Protein AF-0000000066873626 (afdb_homodimer)

Radius of gyration: 33.38 Å; Cα contacts (8 Å, |Δi|>4): 633; chains: 2; bounding box: 107×55×138 Å

Foldseek 3Di:
DDPPPPDPPPDPPPPPVPPDPVVVVVVVVVVVVVVVVVVVVVVVVVVVVVVVVVVVPVVPPPPPLFQFDWAWWAKLVGDTDILLVQALAKEKEWEEAQPDDPDVVVLVLLQVVLQVVLCVPPVASHHYAYEYEYQCQPPCDSPNQNVRVVVRDPRYIYTYHDNVRSVVSCVSNVKDWAWDDADPVRDTGIDIDAKIWIADSRRGTDDMDGPPDDSVRVSVVVVVCSVPDDD/DDPPPDPPPPDPPPPPVPPDPVNVVVVVVVVVVVVVVVVVVVVVVVVVVVVVVVVVVVVPPPPPLFQFDWAWWAKLVGDTDILLVQALAKEKEWEEAQPDDPDVVVLVLLLVVLQVVCCVPPVASHHYAYEYEYQCQPPCDSPNQNVRVVVRDPRYIYTYHDNVRSVVSCVSNVKDWAWDDADPVRDTGIDIDAKIWIADSRRGTDDMDGPPDDSVRVSVVVVVCSVVDDD

InterPro domains:
  IPR003782 Copper chaperone SCO1/SenC [PF02630] (68-205)
  IPR003782 Copper chaperone SCO1/SenC [PTHR12151] (25-229)
  IPR003782 Copper chaperone SCO1/SenC [cd02968] (67-210)
  IPR013766 Thioredoxin domain [PS51352] (62-227)
  IPR036249 Thioredoxin-like superfamily [SSF52833] (64-229)

Nearest PDB structures (foldseek):
  1wp0-assembly1_A  TM=9.827E-01  e=3.552E-23  Homo sapiens
  6n5u-assembly3_C  TM=9.686E-01  e=2.705E-22  Arabidopsis thaliana
  6n5u-assembly2_B  TM=9.674E-01  e=1.114E-21  Arabidopsis thaliana
  2gt6-assembly1_A  TM=9.417E-01  e=1.570E-20  Homo sapiens
  2rli-assembly1_A  TM=8.627E-01  e=1.165E-18  Homo sapiens

Sequence (462 aa):
MPSKVLSRSLIPVRFRSTLSPEERMRYIQWCSYIVIAGSATVAAVSLTRDFMKATELSEGKYGLPSIGGDFNLIDHNGNPCKLSDFRGKWVLLYFGFCRCPDICPEQIERLVEVSDRIMLIEKPKYPLVPVFVSVDSERDTPDVLAKYVKDFSPRLTGLTGTKKEIDKVSKLYRIYYSPGPKDADGDYIVDHTIIMYLLDPKGQFSDYYGQNKSVQEIVRNIKEKMNAYKDMPSKVLSRSLIPVRFRSTLSPEERMRYIQWCSYIVIAGSATVAAVSLTRDFMKATELSEGKYGLPSIGGDFNLIDHNGNPCKLSDFRGKWVLLYFGFCRCPDICPEQIERLVEVSDRIMLIEKPKYPLVPVFVSVDSERDTPDVLAKYVKDFSPRLTGLTGTKKEIDKVSKLYRIYYSPGPKDADGDYIVDHTIIMYLLDPKGQFSDYYGQNKSVQEIVRNIKEKMNAYKD

Organism: Schistosoma mansoni (NCBI:txid6183)

Secondary structure (DSSP, 8-state):
--------------------HHHHHHHHHHHHHHHHHHHHHHHHHHHHHHHHHHHHHT---S----S----EEEETTS-EEEGGGGTTSEEEEEEE-TT-SSHHHHHHHHHHHHHHHHHHHT--SS-EEEEEEES-TTT--HHHHHHHHHTT-TTPEEEE--HHHHHHHHHHTT--EEE----TTS---EEE---EEEE-TTS-EEEEE-TTS-HHHHHHHHHHHHHH---/--------------------HHHHHHHHHHHHHHHHHHHHHHHHHHHHHHHHHHHHHT---S----S----EEEETTS-EEEGGGGTTSEEEEEEE-TT-SSHHHHHHHHHHHHHHHHHHHT--SS-EEEEEEES-TTT--HHHHHHHHHTT-TTPEEEE--HHHHHHHHHHTT--EEE----TTS---EEE---EEEE-TTS-EEEEE-TTS-HHHHHHHHHHHHHH---

pLDDT: mean 79.57, std 23.33, range [30.33, 98.56]

Structure (mmCIF, N/CA/C/O backbone):
data_AF-0000000066873626-model_v1
#
loop_
_entity.id
_entity.type
_entity.pdbx_description
1 polymer Sco1-related
#
loop_
_atom_site.group_PDB
_atom_site.id
_atom_site.type_symbol
_atom_site.label_atom_id
_atom_site.label_alt_id
_atom_site.label_comp_id
_atom_site.label_asym_id
_atom_site.label_entity_id
_atom_site.label_seq_id
_atom_site.pdbx_PDB_ins_code
_atom_site.Cartn_x
_atom_site.Cartn_y
_atom_site.Cartn_z
_atom_site.occupancy
_atom_site.B_iso_or_equiv
_atom_site.auth_seq_id
_atom_site.auth_comp_id
_atom_site.auth_asym_id
_atom_site.auth_atom_id
_atom_site.pdbx_PDB_model_num
ATOM 1 N N . MET A 1 1 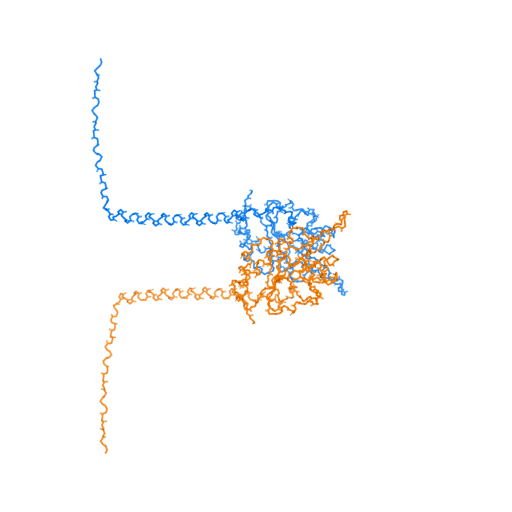? -51 3.121 86.125 1 31.59 1 MET A N 1
ATOM 2 C CA . MET A 1 1 ? -51.094 3.777 84.812 1 31.59 1 MET A CA 1
ATOM 3 C C . MET A 1 1 ? -51.781 2.857 83.75 1 31.59 1 MET A C 1
ATOM 5 O O . MET A 1 1 ? -51.375 1.7 83.625 1 31.59 1 MET A O 1
ATOM 9 N N . PRO A 1 2 ? -53.062 3.096 83.188 1 35.06 2 PRO A N 1
ATOM 10 C CA . PRO A 1 2 ? -54.031 2.27 82.438 1 35.06 2 PRO A CA 1
ATOM 11 C C . PRO A 1 2 ? -53.531 1.888 81.062 1 35.06 2 PRO A C 1
ATOM 13 O O . PRO A 1 2 ? -52.812 2.67 80.438 1 35.06 2 PRO A O 1
ATOM 16 N N . SER A 1 3 ? -53.219 0.565 80.75 1 33.66 3 SER A N 1
ATOM 17 C CA . SER A 1 3 ? -52.719 -0.233 79.625 1 33.66 3 SER A CA 1
ATOM 18 C C . SER A 1 3 ? -53.625 -0.19 78.438 1 33.66 3 SER A C 1
ATOM 20 O O . SER A 1 3 ? -54.688 -0.824 78.438 1 33.66 3 SER A O 1
ATOM 22 N N . LYS A 1 4 ? -53.906 1.079 77.688 1 31.75 4 LYS A N 1
ATOM 23 C CA . LYS A 1 4 ? -54.906 1.249 76.625 1 31.75 4 LYS A CA 1
ATOM 24 C C . LYS A 1 4 ? -54.625 0.336 75.438 1 31.75 4 LYS A C 1
ATOM 26 O O . LYS A 1 4 ? -53.531 0.399 74.875 1 31.75 4 LYS A O 1
ATOM 31 N N . VAL A 1 5 ? -55.219 -0.883 75.312 1 32.75 5 VAL A N 1
ATOM 32 C CA . VAL A 1 5 ? -55.188 -1.987 74.312 1 32.75 5 VAL A CA 1
ATOM 33 C C . VAL A 1 5 ? -55.594 -1.486 72.938 1 32.75 5 VAL A C 1
ATOM 35 O O . VAL A 1 5 ? -56.719 -1.006 72.75 1 32.75 5 VAL A O 1
ATOM 38 N N . LEU A 1 6 ? -54.688 -0.853 72.062 1 30.59 6 LEU A N 1
ATOM 39 C CA . LEU A 1 6 ? -54.875 -0.29 70.75 1 30.59 6 LEU A CA 1
ATOM 40 C C . LEU A 1 6 ? -55.5 -1.318 69.812 1 30.59 6 LEU A C 1
ATOM 42 O O . LEU A 1 6 ? -55.031 -2.455 69.688 1 30.59 6 LEU A O 1
ATOM 46 N N . SER A 1 7 ? -56.812 -1.215 69.312 1 31.25 7 SER A N 1
ATOM 47 C CA . SER A 1 7 ? -57.719 -1.99 68.5 1 31.25 7 SER A CA 1
ATOM 48 C C . SER A 1 7 ? -57.219 -2.139 67.125 1 31.25 7 SER A C 1
ATOM 50 O O . SER A 1 7 ? -56.812 -1.153 66.438 1 31.25 7 SER A O 1
ATOM 52 N N . ARG A 1 8 ? -56.594 -3.312 66.625 1 33.09 8 ARG A N 1
ATOM 53 C CA . ARG A 1 8 ? -56.031 -3.859 65.438 1 33.09 8 ARG A CA 1
ATOM 54 C C . ARG A 1 8 ? -57.031 -3.844 64.312 1 33.09 8 ARG A C 1
ATOM 56 O O . ARG A 1 8 ? -58.062 -4.516 64.375 1 33.09 8 ARG A O 1
ATOM 63 N N . SER A 1 9 ? -57.406 -2.621 63.625 1 30.33 9 SER A N 1
ATOM 64 C CA . SER A 1 9 ? -58.375 -2.551 62.531 1 30.33 9 SER A CA 1
ATOM 65 C C . SER A 1 9 ? -57.938 -3.436 61.375 1 30.33 9 SER A C 1
ATOM 67 O O . SER A 1 9 ? -56.812 -3.355 60.906 1 30.33 9 SER A O 1
ATOM 69 N N . LEU A 1 10 ? -58.5 -4.695 61.156 1 32.38 10 LEU A N 1
ATOM 70 C CA . LEU A 1 10 ? -58.375 -5.762 60.156 1 32.38 10 LEU A CA 1
ATOM 71 C C . LEU A 1 10 ? -58.75 -5.254 58.781 1 32.38 10 LEU A C 1
ATOM 73 O O . LEU A 1 10 ? -59.875 -4.832 58.531 1 32.38 10 LEU A O 1
ATOM 77 N N . ILE A 1 11 ? -57.812 -4.484 58.031 1 34.06 11 ILE A N 1
ATOM 78 C CA . ILE A 1 11 ? -58.062 -4.008 56.656 1 34.06 11 ILE A CA 1
ATOM 79 C C . ILE A 1 11 ? -58.281 -5.195 55.719 1 34.06 11 ILE A C 1
ATOM 81 O O . ILE A 1 11 ? -57.469 -6.121 55.688 1 34.06 11 ILE A O 1
ATOM 85 N N . PRO A 1 12 ? -59.562 -5.523 55.094 1 35.25 12 PRO A N 1
ATOM 86 C CA . PRO A 1 12 ? -59.875 -6.629 54.188 1 35.25 12 PRO A CA 1
ATOM 87 C C . PRO A 1 12 ? -59.125 -6.531 52.875 1 35.25 12 PRO A C 1
ATOM 89 O O . PRO A 1 12 ? -59.062 -5.453 52.281 1 35.25 12 PRO A O 1
ATOM 92 N N . VAL A 1 13 ? -58.062 -7.246 52.562 1 35.84 13 VAL A N 1
ATOM 93 C CA . VAL A 1 13 ? -57.219 -7.395 51.344 1 35.84 13 VAL A CA 1
ATOM 94 C C . VAL A 1 13 ? -58.062 -7.977 50.219 1 35.84 13 VAL A C 1
ATOM 96 O O . VAL A 1 13 ? -58.312 -9.18 50.188 1 35.84 13 VAL A O 1
ATOM 99 N N . ARG A 1 14 ? -59.281 -7.551 49.812 1 31.31 14 ARG A N 1
ATOM 100 C CA . ARG A 1 14 ? -60.094 -8.25 48.844 1 31.31 14 ARG A CA 1
ATOM 101 C C . ARG A 1 14 ? -59.438 -8.188 47.469 1 31.31 14 ARG A C 1
ATOM 103 O O . ARG A 1 14 ? -60.031 -8.672 46.469 1 31.31 14 ARG A O 1
ATOM 110 N N . PHE A 1 15 ? -58.312 -7.555 46.969 1 33.22 15 PHE A N 1
ATOM 111 C CA . PHE A 1 15 ? -58.312 -7.297 45.531 1 33.22 15 PHE A CA 1
ATOM 112 C C . PHE A 1 15 ? -58.062 -8.586 44.781 1 33.22 15 PHE A C 1
ATOM 114 O O . PHE A 1 15 ? -56.969 -9.102 44.719 1 33.22 15 PHE A O 1
ATOM 121 N N . ARG A 1 16 ? -58.938 -9.664 44.844 1 36.09 16 ARG A N 1
ATOM 122 C CA . ARG A 1 16 ? -58.781 -10.836 44 1 36.09 16 ARG A CA 1
ATOM 123 C C . ARG A 1 16 ? -58.875 -10.453 42.5 1 36.09 16 ARG A C 1
ATOM 125 O O . ARG A 1 16 ? -59.938 -10.055 42.031 1 36.09 16 ARG A O 1
ATOM 132 N N . SER A 1 17 ? -57.969 -9.609 41.906 1 42.34 17 SER A N 1
ATOM 133 C CA . SER A 1 17 ? -58 -9.406 40.469 1 42.34 17 SER A CA 1
ATOM 134 C C . SER A 1 17 ? -58.062 -10.734 39.719 1 42.34 17 SER A C 1
ATOM 136 O O . SER A 1 17 ? -57.156 -11.562 39.844 1 42.34 17 SER A O 1
ATOM 138 N N . THR A 1 18 ? -59.25 -11.484 39.625 1 45.53 18 THR A N 1
ATOM 139 C CA . THR A 1 18 ? -59.625 -12.656 38.844 1 45.53 18 THR A CA 1
ATOM 140 C C . THR A 1 18 ? -59.281 -12.461 37.375 1 45.53 18 THR A C 1
ATOM 142 O O . THR A 1 18 ? -60 -11.797 36.656 1 45.53 18 THR A O 1
ATOM 145 N N . LEU A 1 19 ? -58.062 -12.07 37.062 1 49.19 19 LEU A N 1
ATOM 146 C CA . LEU A 1 19 ? -57.781 -12.086 35.656 1 49.19 19 LEU A CA 1
ATOM 147 C C . LEU A 1 19 ? -58.125 -13.438 35.031 1 49.19 19 LEU A C 1
ATOM 149 O O . LEU A 1 19 ? -57.906 -14.477 35.656 1 49.19 19 LEU A O 1
ATOM 153 N N . SER A 1 20 ? -59.125 -13.492 34.125 1 54.28 20 SER A N 1
ATOM 154 C CA . SER A 1 20 ? -59.656 -14.672 33.438 1 54.28 20 SER A CA 1
ATOM 155 C C . SER A 1 20 ? -58.531 -15.484 32.812 1 54.28 20 SER A C 1
ATOM 157 O O . SER A 1 20 ? -57.438 -14.945 32.531 1 54.28 20 SER A O 1
ATOM 159 N N . PRO A 1 21 ? -58.625 -16.828 32.812 1 58.81 21 PRO A N 1
ATOM 160 C CA . PRO A 1 21 ? -57.625 -17.766 32.312 1 58.81 21 PRO A CA 1
ATOM 161 C C . PRO A 1 21 ? -57.188 -17.453 30.875 1 58.81 21 PRO A C 1
ATOM 163 O O . PRO A 1 21 ? -56.031 -17.672 30.516 1 58.81 21 PRO A O 1
ATOM 166 N N . GLU A 1 22 ? -58.094 -16.938 30.062 1 60.41 22 GLU A N 1
ATOM 167 C CA . GLU A 1 22 ? -57.75 -16.656 28.672 1 60.41 22 GLU A CA 1
ATOM 168 C C . GLU A 1 22 ? -56.812 -15.477 28.562 1 60.41 22 GLU A C 1
ATOM 170 O O . GLU A 1 22 ? -55.906 -15.477 27.734 1 60.41 22 GLU A O 1
ATOM 175 N N . GLU A 1 23 ? -57.094 -14.422 29.406 1 60.72 23 GLU A N 1
ATOM 176 C CA . GLU A 1 23 ? -56.188 -13.266 29.391 1 60.72 23 GLU A CA 1
ATOM 177 C C . GLU A 1 23 ? -54.812 -13.617 29.969 1 60.72 23 GLU A C 1
ATOM 179 O O . GLU A 1 23 ? -53.812 -13.102 29.516 1 60.72 23 GLU A O 1
ATOM 184 N N . ARG A 1 24 ? -54.812 -14.625 30.891 1 58.16 24 ARG A N 1
ATOM 185 C CA . ARG A 1 24 ? -53.562 -15.094 31.438 1 58.16 24 ARG A CA 1
ATOM 186 C C . ARG A 1 24 ? -52.75 -15.828 30.391 1 58.16 24 ARG A C 1
ATOM 188 O O . ARG A 1 24 ? -51.5 -15.68 30.328 1 58.16 24 ARG A O 1
ATOM 195 N N . MET A 1 25 ? -53.5 -16.562 29.5 1 55.69 25 MET A N 1
ATOM 196 C CA . MET A 1 25 ? -52.781 -17.281 28.453 1 55.69 25 MET A CA 1
ATOM 197 C C . MET A 1 25 ? -52.188 -16.328 27.422 1 55.69 25 MET A C 1
ATOM 199 O O . MET A 1 25 ? -51.094 -16.547 26.906 1 55.69 25 MET A O 1
ATOM 203 N N . ARG A 1 26 ? -53 -15.227 27.094 1 56.19 26 ARG A N 1
ATOM 204 C CA . ARG A 1 26 ? -52.469 -14.234 26.156 1 56.19 26 ARG A CA 1
ATOM 205 C C . ARG A 1 26 ? -51.25 -13.516 26.734 1 56.19 26 ARG A C 1
ATOM 207 O O . ARG A 1 26 ? -50.281 -13.273 26.016 1 56.19 26 ARG A O 1
ATOM 214 N N . TYR A 1 27 ? -51.344 -13.227 28.047 1 58.22 27 TYR A N 1
ATOM 215 C CA . TYR A 1 27 ? -50.219 -12.586 28.688 1 58.22 27 TYR A CA 1
ATOM 216 C C . TYR A 1 27 ? -49 -13.531 28.75 1 58.22 27 TYR A C 1
ATOM 218 O O . TYR A 1 27 ? -47.875 -13.117 28.547 1 58.22 27 TYR A O 1
ATOM 226 N N . ILE A 1 28 ? -49.344 -14.82 28.922 1 59.88 28 ILE A N 1
ATOM 227 C CA . ILE A 1 28 ? -48.25 -15.805 28.938 1 59.88 28 ILE A CA 1
ATOM 228 C C . ILE A 1 28 ? -47.656 -15.961 27.547 1 59.88 28 ILE A C 1
ATOM 230 O O . ILE A 1 28 ? -46.438 -16.047 27.375 1 59.88 28 ILE A O 1
ATOM 234 N N . GLN A 1 29 ? -48.5 -15.914 26.531 1 58.56 29 GLN A N 1
ATOM 235 C CA . GLN A 1 29 ? -48 -16 25.172 1 58.56 29 GLN A CA 1
ATOM 236 C C . GLN A 1 29 ? -47.188 -14.758 24.797 1 58.56 29 GLN A C 1
ATOM 238 O O . GLN A 1 29 ? -46.125 -14.859 24.156 1 58.56 29 GLN A O 1
ATOM 243 N N . TRP A 1 30 ? -47.719 -13.594 25.266 1 59.53 30 TRP A N 1
ATOM 244 C CA . TRP A 1 30 ? -46.938 -12.375 25.016 1 59.53 30 TRP A CA 1
ATOM 245 C C . TRP A 1 30 ? -45.656 -12.359 25.828 1 59.53 30 TRP A C 1
ATOM 247 O O . TRP A 1 30 ? -44.625 -11.938 25.328 1 59.53 30 TRP A O 1
ATOM 257 N N . CYS A 1 31 ? -45.688 -12.969 27.062 1 55.97 31 CYS A N 1
ATOM 258 C CA . CYS A 1 31 ? -44.469 -13.086 27.859 1 55.97 31 CYS A CA 1
ATOM 259 C C . CYS A 1 31 ? -43.469 -14.062 27.234 1 55.97 31 CYS A C 1
ATOM 261 O O . CYS A 1 31 ? -42.281 -13.828 27.219 1 55.97 31 CYS A O 1
ATOM 263 N N . SER A 1 32 ? -44.062 -15.117 26.578 1 57.19 32 SER A N 1
ATOM 264 C CA . SER A 1 32 ? -43.156 -16.062 25.922 1 57.19 32 SER A CA 1
ATOM 265 C C . SER A 1 32 ? -42.531 -15.453 24.688 1 57.19 32 SER A C 1
ATOM 267 O O . SER A 1 32 ? -41.344 -15.695 24.391 1 57.19 32 SER A O 1
ATOM 269 N N . TYR A 1 33 ? -43.312 -14.586 24.016 1 60.06 33 TYR A N 1
ATOM 270 C CA . TYR A 1 33 ? -42.719 -13.938 22.844 1 60.06 33 TYR A CA 1
ATOM 271 C C . TYR A 1 33 ? -41.656 -12.922 23.266 1 60.06 33 TYR A C 1
ATOM 273 O O . TYR A 1 33 ? -40.625 -12.812 22.625 1 60.06 33 TYR A O 1
ATOM 281 N N . ILE A 1 34 ? -41.875 -12.312 24.391 1 59.09 34 ILE A N 1
ATOM 282 C CA . ILE A 1 34 ? -40.906 -11.352 24.891 1 59.09 34 ILE A CA 1
ATOM 283 C C . ILE A 1 34 ? -39.688 -12.086 25.422 1 59.09 34 ILE A C 1
ATOM 285 O O . ILE A 1 34 ? -38.531 -11.672 25.188 1 59.09 34 ILE A O 1
ATOM 289 N N . VAL A 1 35 ? -39.906 -13.195 26 1 58.97 35 VAL A N 1
ATOM 290 C CA . VAL A 1 35 ? -38.781 -13.969 26.516 1 58.97 35 VAL A CA 1
ATOM 291 C C . VAL A 1 35 ? -38 -14.586 25.359 1 58.97 35 VAL A C 1
ATOM 293 O O . VAL A 1 35 ? -36.75 -14.562 25.359 1 58.97 35 VAL A O 1
ATOM 296 N N . ILE A 1 36 ? -38.719 -15.039 24.344 1 58.47 36 ILE A N 1
ATOM 297 C CA . ILE A 1 36 ? -38.031 -15.578 23.172 1 58.47 36 ILE A CA 1
ATOM 298 C C . ILE A 1 36 ? -37.344 -14.445 22.406 1 58.47 36 ILE A C 1
ATOM 300 O O . ILE A 1 36 ? -36.188 -14.586 21.969 1 58.47 36 ILE A O 1
ATOM 304 N N . ALA A 1 37 ? -38 -13.305 22.328 1 60.16 37 ALA A N 1
ATOM 305 C CA . ALA A 1 37 ? -37.375 -12.156 21.688 1 60.16 37 ALA A CA 1
ATOM 306 C C . ALA A 1 37 ? -36.219 -11.625 22.516 1 60.16 37 ALA A C 1
ATOM 308 O O . ALA A 1 37 ? -35.188 -11.234 21.953 1 60.16 37 ALA A O 1
ATOM 309 N N . GLY A 1 38 ? -36.344 -11.711 23.797 1 58.66 38 GLY A N 1
ATOM 310 C CA . GLY A 1 38 ? -35.281 -11.305 24.672 1 58.66 38 GLY A CA 1
ATOM 311 C C . GLY A 1 38 ? -34.094 -12.273 24.672 1 58.66 38 GLY A C 1
ATOM 312 O O . GLY A 1 38 ? -32.938 -11.859 24.656 1 58.66 38 GLY A O 1
ATOM 313 N N . SER A 1 39 ? -34.438 -13.547 24.688 1 58.81 39 SER A N 1
ATOM 314 C CA . SER A 1 39 ? -33.375 -14.562 24.656 1 58.81 39 SER A CA 1
ATOM 315 C C . SER A 1 39 ? -32.688 -14.57 23.297 1 58.81 39 SER A C 1
ATOM 317 O O . SER A 1 39 ? -31.469 -14.781 23.234 1 58.81 39 SER A O 1
ATOM 319 N N . ALA A 1 40 ? -33.438 -14.375 22.281 1 58.69 40 ALA A N 1
ATOM 320 C CA . ALA A 1 40 ? -32.812 -14.289 20.953 1 58.69 40 ALA A CA 1
ATOM 321 C C . ALA A 1 40 ? -31.938 -13.047 20.828 1 58.69 40 ALA A C 1
ATOM 323 O O . ALA A 1 40 ? -30.875 -13.094 20.219 1 58.69 40 ALA A O 1
ATOM 324 N N . THR A 1 41 ? -32.312 -11.953 21.484 1 57.75 41 THR A N 1
ATOM 325 C CA . THR A 1 41 ? -31.484 -10.75 21.516 1 57.75 41 THR A CA 1
ATOM 326 C C . THR A 1 41 ? -30.234 -10.977 22.359 1 57.75 41 THR A C 1
ATOM 328 O O . THR A 1 41 ? -29.141 -10.578 21.984 1 57.75 41 THR A O 1
ATOM 331 N N . VAL A 1 42 ? -30.375 -11.633 23.453 1 55.81 42 VAL A N 1
ATOM 332 C CA . VAL A 1 42 ? -29.219 -11.883 24.297 1 55.81 42 VAL A CA 1
ATOM 333 C C . VAL A 1 42 ? -28.297 -12.898 23.641 1 55.81 42 VAL A C 1
ATOM 335 O O . VAL A 1 42 ? -27.078 -12.75 23.656 1 55.81 42 VAL A O 1
ATOM 338 N N . ALA A 1 43 ? -28.828 -13.961 23.047 1 53.16 43 ALA A N 1
ATOM 339 C CA . ALA A 1 43 ? -28.016 -14.922 22.297 1 53.16 43 ALA A CA 1
ATOM 340 C C . ALA A 1 43 ? -27.359 -14.266 21.094 1 53.16 43 ALA A C 1
ATOM 342 O O . ALA A 1 43 ? -26.188 -14.523 20.812 1 53.16 43 ALA A O 1
ATOM 343 N N . ALA A 1 44 ? -28.031 -13.406 20.406 1 51.59 44 ALA A N 1
ATOM 344 C CA . ALA A 1 44 ? -27.438 -12.688 19.281 1 51.59 44 ALA A CA 1
ATOM 345 C C . ALA A 1 44 ? -26.359 -11.727 19.766 1 51.59 44 ALA A C 1
ATOM 347 O O . ALA A 1 44 ? -25.281 -11.625 19.156 1 51.59 44 ALA A O 1
ATOM 348 N N . VAL A 1 45 ? -26.578 -11.133 20.906 1 49.75 45 VAL A N 1
ATOM 349 C CA . VAL A 1 45 ? -25.562 -10.227 21.438 1 49.75 45 VAL A CA 1
ATOM 350 C C . VAL A 1 45 ? -24.391 -11.031 21.984 1 49.75 45 VAL A C 1
ATOM 352 O O . VAL A 1 45 ? -23.234 -10.648 21.828 1 49.75 45 VAL A O 1
ATOM 355 N N . SER A 1 46 ? -24.656 -12.164 22.641 1 47.81 46 SER A N 1
ATOM 356 C CA . SER A 1 46 ? -23.562 -12.977 23.141 1 47.81 46 SER A CA 1
ATOM 357 C C . SER A 1 46 ? -22.75 -13.586 22 1 47.81 46 SER A C 1
ATOM 359 O O . SER A 1 46 ? -21.531 -13.711 22.109 1 47.81 46 SER A O 1
ATOM 361 N N . LEU A 1 47 ? -23.375 -14.094 20.953 1 42.78 47 LEU A N 1
ATOM 362 C CA . LEU A 1 47 ? -22.656 -14.586 19.781 1 42.78 47 LEU A CA 1
ATOM 363 C C . LEU A 1 47 ? -21.891 -13.461 19.094 1 42.78 47 LEU A C 1
ATOM 365 O O . LEU A 1 47 ? -20.766 -13.656 18.641 1 42.78 47 LEU A O 1
ATOM 369 N N . THR A 1 48 ? -22.484 -12.297 19.047 1 41.62 48 THR A N 1
ATOM 370 C CA . THR A 1 48 ? -21.75 -11.18 18.484 1 41.62 48 THR A CA 1
ATOM 371 C C . THR A 1 48 ? -20.625 -10.727 19.422 1 41.62 48 THR A C 1
ATOM 373 O O . THR A 1 48 ? -19.562 -10.32 18.969 1 41.62 48 THR A O 1
ATOM 376 N N . ARG A 1 49 ? -20.828 -10.734 20.766 1 41.75 49 ARG A N 1
ATOM 377 C CA . ARG A 1 49 ? -19.781 -10.344 21.703 1 41.75 49 ARG A CA 1
ATOM 378 C C . ARG A 1 49 ? -18.609 -11.328 21.656 1 41.75 49 ARG A C 1
ATOM 380 O O . ARG A 1 49 ? -17.453 -10.922 21.719 1 41.75 49 ARG A O 1
ATOM 387 N N . ASP A 1 50 ? -18.891 -12.641 21.844 1 35.91 50 ASP A N 1
ATOM 388 C CA . ASP A 1 50 ? -17.812 -13.609 21.719 1 35.91 50 ASP A CA 1
ATOM 389 C C . ASP A 1 50 ? -17.156 -13.539 20.344 1 35.91 50 ASP A C 1
ATOM 391 O O . ASP A 1 50 ? -15.938 -13.734 20.219 1 35.91 50 ASP A O 1
ATOM 395 N N . PHE A 1 51 ? -18 -13.234 19.297 1 33.66 51 PHE A N 1
ATOM 396 C CA . PHE A 1 51 ? -17.406 -13.008 17.984 1 33.66 51 PHE A CA 1
ATOM 397 C C . PHE A 1 51 ? -16.656 -11.68 17.953 1 33.66 51 PHE A C 1
ATOM 399 O O . PHE A 1 51 ? -15.586 -11.578 17.344 1 33.66 51 PHE A O 1
ATOM 406 N N . MET A 1 52 ? -17.094 -10.68 18.703 1 32.91 52 MET A N 1
ATOM 407 C CA . MET A 1 52 ? -16.359 -9.422 18.828 1 32.91 52 MET A CA 1
ATOM 408 C C . MET A 1 52 ? -15.125 -9.594 19.703 1 32.91 52 MET A C 1
ATOM 410 O O . MET A 1 52 ? -14.133 -8.883 19.516 1 32.91 52 MET A O 1
ATOM 414 N N . LYS A 1 53 ? -15.211 -10.336 20.797 1 33.81 53 LYS A N 1
ATOM 415 C CA . LYS A 1 53 ? -14.031 -10.562 21.625 1 33.81 53 LYS A CA 1
ATOM 416 C C . LYS A 1 53 ? -12.992 -11.406 20.891 1 33.81 53 LYS A C 1
ATOM 418 O O . LYS A 1 53 ? -11.789 -11.258 21.125 1 33.81 53 LYS A O 1
ATOM 423 N N . ALA A 1 54 ? -13.422 -12.383 20.141 1 31.39 54 ALA A N 1
ATOM 424 C CA . ALA A 1 54 ? -12.422 -13.109 19.359 1 31.39 54 ALA A CA 1
ATOM 425 C C . ALA A 1 54 ? -11.711 -12.18 18.375 1 31.39 54 ALA A C 1
ATOM 427 O O . ALA A 1 54 ? -10.547 -12.391 18.047 1 31.39 54 ALA A O 1
ATOM 428 N N . THR A 1 55 ? -12.383 -11.109 17.938 1 33.97 55 THR A N 1
ATOM 429 C CA . THR A 1 55 ? -11.695 -10.102 17.141 1 33.97 55 THR A CA 1
ATOM 430 C C . THR A 1 55 ? -10.648 -9.375 17.969 1 33.97 55 THR A C 1
ATOM 432 O O . THR A 1 55 ? -9.609 -8.961 17.453 1 33.97 55 THR A O 1
ATOM 435 N N . GLU A 1 56 ? -10.844 -9.266 19.281 1 32.81 56 GLU A N 1
ATOM 436 C CA . GLU A 1 56 ? -9.859 -8.617 20.141 1 32.81 56 GLU A CA 1
ATOM 437 C C . GLU A 1 56 ? -8.617 -9.484 20.312 1 32.81 56 GLU A C 1
ATOM 439 O O . GLU A 1 56 ? -7.516 -8.969 20.516 1 32.81 56 GLU A O 1
ATOM 444 N N . LEU A 1 57 ? -8.812 -10.797 20.625 1 30.86 57 LEU A N 1
ATOM 445 C CA . LEU A 1 57 ? -7.656 -11.602 20.984 1 30.86 57 LEU A CA 1
ATOM 446 C C . LEU A 1 57 ? -6.645 -11.648 19.844 1 30.86 57 LEU A C 1
ATOM 448 O O . LEU A 1 57 ? -5.445 -11.836 20.078 1 30.86 57 LEU A O 1
ATOM 452 N N . SER A 1 58 ? -7.156 -12.062 18.734 1 31.94 58 SER A N 1
ATOM 453 C CA . SER A 1 58 ? -6.137 -12.383 17.75 1 31.94 58 SER A CA 1
ATOM 454 C C . SER A 1 58 ? -5.328 -11.148 17.375 1 31.94 58 SER A C 1
ATOM 456 O O . SER A 1 58 ? -4.551 -11.18 16.406 1 31.94 58 SER A O 1
ATOM 458 N N . GLU A 1 59 ? -5.613 -10.039 18.047 1 31.2 59 GLU A N 1
ATOM 459 C CA . GLU A 1 59 ? -4.625 -8.977 17.891 1 31.2 59 GLU A CA 1
ATOM 460 C C . GLU A 1 59 ? -3.252 -9.422 18.391 1 31.2 59 GLU A C 1
ATOM 462 O O . GLU A 1 59 ? -2.84 -9.055 19.5 1 31.2 59 GLU A O 1
ATOM 467 N N . GLY A 1 60 ? -2.984 -10.609 18.562 1 30.56 60 GLY A N 1
ATOM 468 C CA . GLY A 1 60 ? -1.628 -10.867 19.016 1 30.56 60 GLY A CA 1
ATOM 469 C C . GLY A 1 60 ? -0.595 -9.977 18.344 1 30.56 60 GLY A C 1
ATOM 470 O O . GLY A 1 60 ? -0.591 -9.828 17.125 1 30.56 60 GLY A O 1
ATOM 471 N N . LYS A 1 61 ? -0.042 -9.07 19.219 1 32.03 61 LYS A N 1
ATOM 472 C CA . LYS A 1 61 ? 1.037 -8.102 19.062 1 32.03 61 LYS A CA 1
ATOM 473 C C . LYS A 1 61 ? 2.275 -8.742 18.438 1 32.03 61 LYS A C 1
ATOM 475 O O . LYS A 1 61 ? 3.336 -8.789 19.062 1 32.03 61 LYS A O 1
ATOM 480 N N . TYR A 1 62 ? 2.352 -9.938 18.109 1 32.06 62 TYR A N 1
ATOM 481 C CA . TYR A 1 62 ? 3.68 -10.094 17.516 1 32.06 62 TYR A CA 1
ATOM 482 C C . TYR A 1 62 ? 4.027 -8.891 16.641 1 32.06 62 TYR A C 1
ATOM 484 O O . TYR A 1 62 ? 3.137 -8.195 16.156 1 32.06 62 TYR A O 1
ATOM 492 N N . GLY A 1 63 ? 5.426 -8.453 16.547 1 34.78 63 GLY A N 1
ATOM 493 C CA . GLY A 1 63 ? 5.988 -7.246 15.969 1 34.78 63 GLY A CA 1
ATOM 494 C C . GLY A 1 63 ? 5.379 -6.891 14.625 1 34.78 63 GLY A C 1
ATOM 495 O O . GLY A 1 63 ? 5.941 -7.215 13.578 1 34.78 63 GLY A O 1
ATOM 496 N N . LEU A 1 64 ? 4.375 -7.281 14.312 1 41.16 64 LEU A N 1
ATOM 497 C CA . LEU A 1 64 ? 3.83 -6.895 13.016 1 41.16 64 LEU A CA 1
ATOM 498 C C . LEU A 1 64 ? 4.387 -5.547 12.57 1 41.16 64 LEU A C 1
ATOM 500 O O . LEU A 1 64 ? 4.273 -4.555 13.297 1 41.16 64 LEU A O 1
ATOM 504 N N . PRO A 1 65 ? 5.594 -5.621 12.094 1 48.88 65 PRO A N 1
ATOM 505 C CA . PRO A 1 65 ? 6.195 -4.355 11.672 1 48.88 65 PRO A CA 1
ATOM 506 C C . PRO A 1 65 ? 5.156 -3.328 11.227 1 48.88 65 PRO A C 1
ATOM 508 O O . PRO A 1 65 ? 4.383 -3.59 10.297 1 48.88 65 PRO A O 1
ATOM 511 N N . SER A 1 66 ? 4.453 -2.643 12.203 1 61.62 66 SER A N 1
ATOM 512 C CA . SER A 1 66 ? 3.412 -1.622 12.281 1 61.62 66 SER A CA 1
ATOM 513 C C . SER A 1 66 ? 3.756 -0.42 11.406 1 61.62 66 SER A C 1
ATOM 515 O O . SER A 1 66 ? 4.926 -0.058 11.273 1 61.62 66 SER A O 1
ATOM 517 N N . ILE A 1 67 ? 3.018 -0.273 10.344 1 77 67 ILE A N 1
ATOM 518 C CA . ILE A 1 67 ? 3.092 0.991 9.617 1 77 67 ILE A CA 1
ATOM 519 C C . ILE A 1 67 ? 3.016 2.154 10.602 1 77 67 ILE A C 1
ATOM 521 O O . ILE A 1 67 ? 2.24 2.117 11.562 1 77 67 ILE A O 1
ATOM 525 N N . GLY A 1 68 ? 4.074 2.885 10.492 1 82.19 68 GLY A N 1
ATOM 526 C CA . GLY A 1 68 ? 4.062 4.082 11.32 1 82.19 68 GLY A CA 1
ATOM 527 C C . GLY A 1 68 ? 5.375 4.324 12.039 1 82.19 68 GLY A C 1
ATOM 528 O O . GLY A 1 68 ? 6.328 3.555 11.875 1 82.19 68 GLY A O 1
ATOM 529 N N . GLY A 1 69 ? 5.438 5.34 12.773 1 85.69 69 GLY A N 1
ATOM 530 C CA . GLY A 1 69 ? 6.629 5.758 13.5 1 85.69 69 GLY A CA 1
ATOM 531 C C . GLY A 1 69 ? 6.895 7.25 13.406 1 85.69 69 GLY A C 1
ATOM 532 O O . GLY A 1 69 ? 6.387 7.918 12.5 1 85.69 69 GLY A O 1
ATOM 533 N N . ASP A 1 70 ? 7.695 7.555 14.312 1 88.44 70 ASP A N 1
ATOM 534 C CA . ASP A 1 70 ? 8.008 8.977 14.359 1 88.44 70 ASP A CA 1
ATOM 535 C C . ASP A 1 70 ? 8.961 9.367 13.234 1 88.44 70 ASP A C 1
ATOM 537 O O . ASP A 1 70 ? 9.688 8.516 12.703 1 88.44 70 ASP A O 1
ATOM 541 N N . PHE A 1 71 ? 8.781 10.547 12.789 1 90.5 71 PHE A N 1
ATOM 542 C CA . PHE A 1 71 ? 9.719 11.109 11.82 1 90.5 71 PHE A CA 1
ATOM 543 C C . PHE A 1 71 ? 10.203 12.477 12.273 1 90.5 71 PHE A C 1
ATOM 545 O O . PHE A 1 71 ? 9.648 13.07 13.195 1 90.5 71 PHE A O 1
ATOM 552 N N . ASN A 1 72 ? 11.352 12.789 11.797 1 93.19 72 ASN A N 1
ATOM 553 C CA . ASN A 1 72 ? 11.922 14.125 11.945 1 93.19 72 ASN A CA 1
ATOM 554 C C . ASN A 1 72 ? 12.148 14.789 10.594 1 93.19 72 ASN A C 1
ATOM 556 O O . ASN A 1 72 ? 13.125 14.484 9.906 1 93.19 72 ASN A O 1
ATOM 560 N N . LEU A 1 73 ? 11.219 15.703 10.289 1 97.81 73 LEU A N 1
ATOM 561 C CA . LEU A 1 73 ? 11.258 16.391 9 1 97.81 73 LEU A CA 1
ATOM 562 C C . LEU A 1 73 ? 11.188 17.906 9.195 1 97.81 73 LEU A C 1
ATOM 564 O O . LEU A 1 73 ? 11.367 18.406 10.305 1 97.81 73 LEU A O 1
ATOM 568 N N . ILE A 1 74 ? 11.156 18.594 8.125 1 98 74 ILE A N 1
ATOM 569 C CA . ILE A 1 74 ? 11.039 20.062 8.133 1 98 74 ILE A CA 1
ATOM 570 C C . ILE A 1 74 ? 9.727 20.469 7.484 1 98 74 ILE A C 1
ATOM 572 O O . ILE A 1 74 ? 9.375 19.984 6.41 1 98 74 ILE A O 1
ATOM 576 N N . ASP A 1 75 ? 8.992 21.344 8.211 1 97.69 75 ASP A N 1
ATOM 577 C CA . ASP A 1 75 ? 7.719 21.766 7.645 1 97.69 75 ASP A CA 1
ATOM 578 C C . ASP A 1 75 ? 7.914 22.891 6.629 1 97.69 75 ASP A C 1
ATOM 580 O O . ASP A 1 75 ? 9.039 23.359 6.422 1 97.69 75 ASP A O 1
ATOM 584 N N . HIS A 1 76 ? 6.832 23.281 6 1 97.44 76 HIS A N 1
ATOM 585 C CA . HIS A 1 76 ? 6.898 24.25 4.914 1 97.44 76 HIS A CA 1
ATOM 586 C C . HIS A 1 76 ? 7.215 25.641 5.441 1 97.44 76 HIS A C 1
ATOM 588 O O . HIS A 1 76 ? 7.453 26.562 4.66 1 97.44 76 HIS A O 1
ATOM 594 N N . ASN A 1 77 ? 7.316 25.844 6.707 1 96.06 77 ASN A N 1
ATOM 595 C CA . ASN A 1 77 ? 7.746 27.094 7.316 1 96.06 77 ASN A CA 1
ATOM 596 C C . ASN A 1 77 ? 9.219 27.047 7.727 1 96.06 77 ASN A C 1
ATOM 598 O O . ASN A 1 77 ? 9.742 28.016 8.281 1 96.06 77 ASN A O 1
ATOM 602 N N . GLY A 1 78 ? 9.852 25.875 7.539 1 95.75 78 GLY A N 1
ATOM 603 C CA . GLY A 1 78 ? 11.266 25.719 7.848 1 95.75 78 GLY A CA 1
ATOM 604 C C . GLY A 1 78 ? 11.523 25.25 9.266 1 95.75 78 GLY A C 1
ATOM 605 O O . GLY A 1 78 ? 12.656 25.297 9.75 1 95.75 78 GLY A O 1
ATOM 606 N N . ASN A 1 79 ? 10.539 24.844 9.93 1 97.06 79 ASN A N 1
ATOM 607 C CA . ASN A 1 79 ? 10.672 24.375 11.305 1 97.06 79 ASN A CA 1
ATOM 608 C C . ASN A 1 79 ? 10.719 22.844 11.367 1 97.06 79 ASN A C 1
ATOM 610 O O . ASN A 1 79 ? 10.039 22.156 10.602 1 97.06 79 ASN A O 1
ATOM 614 N N . PRO A 1 80 ? 11.531 22.359 12.312 1 97.06 80 PRO A N 1
ATOM 615 C CA . PRO A 1 80 ? 11.461 20.906 12.531 1 97.06 80 PRO A CA 1
ATOM 616 C C . PRO A 1 80 ? 10.062 20.438 12.922 1 97.06 80 PRO A C 1
ATOM 618 O O . PRO A 1 80 ? 9.344 21.141 13.648 1 97.06 80 PRO A O 1
ATOM 621 N N . CYS A 1 81 ? 9.703 19.391 12.328 1 97.06 81 CYS A N 1
ATOM 622 C CA . CYS A 1 81 ? 8.375 18.828 12.57 1 97.06 81 CYS A CA 1
ATOM 623 C C . CYS A 1 81 ? 8.453 17.312 12.758 1 97.06 81 CYS A C 1
ATOM 625 O O . CYS A 1 81 ? 9.031 16.609 11.922 1 97.06 81 CYS A O 1
ATOM 627 N N . LYS A 1 82 ? 7.875 16.906 13.914 1 96.5 82 LYS A N 1
ATOM 628 C CA . LYS A 1 82 ? 7.82 15.484 14.227 1 96.5 82 LYS A CA 1
ATOM 629 C C . LYS A 1 82 ? 6.375 15.016 14.383 1 96.5 82 LYS A C 1
ATOM 631 O O . LYS A 1 82 ? 5.465 15.828 14.547 1 96.5 82 LYS A O 1
ATOM 636 N N . LEU A 1 83 ? 6.254 13.711 14.305 1 94.56 83 LEU A N 1
ATOM 637 C CA . LEU A 1 83 ? 4.906 13.172 14.438 1 94.56 83 LEU A CA 1
ATOM 638 C C . LEU A 1 83 ? 4.305 13.531 15.789 1 94.56 83 LEU A C 1
ATOM 640 O O . LEU A 1 83 ? 3.096 13.75 15.898 1 94.56 83 LEU A O 1
ATOM 644 N N . SER A 1 84 ? 5.152 13.586 16.766 1 94.25 84 SER A N 1
ATOM 645 C CA . SER A 1 84 ? 4.691 13.875 18.125 1 94.25 84 SER A CA 1
ATOM 646 C C . SER A 1 84 ? 4.066 15.266 18.203 1 94.25 84 SER A C 1
ATOM 648 O O . SER A 1 84 ? 3.336 15.562 19.156 1 94.25 84 SER A O 1
ATOM 650 N N . ASP A 1 85 ? 4.367 16.109 17.25 1 95.69 85 ASP A N 1
ATOM 651 C CA . ASP A 1 85 ? 3.793 17.453 17.219 1 95.69 85 ASP A CA 1
ATOM 652 C C . ASP A 1 85 ? 2.305 17.406 16.891 1 95.69 85 ASP A C 1
ATOM 654 O O . ASP A 1 85 ? 1.589 18.391 17.078 1 95.69 85 ASP A O 1
ATOM 658 N N . PHE A 1 86 ? 1.879 16.219 16.484 1 96.19 86 PHE A N 1
ATOM 659 C CA . PHE A 1 86 ? 0.482 16.078 16.094 1 96.19 86 PHE A CA 1
ATOM 660 C C . PHE A 1 86 ? -0.298 15.289 17.141 1 96.19 86 PHE A C 1
ATOM 662 O O . PHE A 1 86 ? -1.422 14.852 16.891 1 96.19 86 PHE A O 1
ATOM 669 N N . ARG A 1 87 ? 0.3 15.078 18.297 1 95 87 ARG A N 1
ATOM 670 C CA . ARG A 1 87 ? -0.425 14.375 19.344 1 95 87 ARG A CA 1
ATOM 671 C C . ARG A 1 87 ? -1.733 15.086 19.672 1 95 87 ARG A C 1
ATOM 673 O O . ARG A 1 87 ? -1.78 16.312 19.734 1 95 87 ARG A O 1
ATOM 680 N N . GLY A 1 88 ? -2.773 14.344 19.922 1 95.5 88 GLY A N 1
ATOM 681 C CA . GLY A 1 88 ? -4.094 14.898 20.188 1 95.5 88 GLY A CA 1
ATOM 682 C C . GLY A 1 88 ? -4.852 15.25 18.922 1 95.5 88 GLY A C 1
ATOM 683 O O . GLY A 1 88 ? -5.902 15.891 18.969 1 95.5 88 GLY A O 1
ATOM 684 N N . LYS A 1 89 ? -4.293 14.898 17.812 1 96.38 89 LYS A N 1
ATOM 685 C CA . LYS A 1 89 ? -4.938 15.148 16.531 1 96.38 89 LYS A CA 1
ATOM 686 C C . LYS A 1 89 ? -4.926 13.898 15.648 1 96.38 89 LYS A C 1
ATOM 688 O O . LYS A 1 89 ? -4 13.086 15.734 1 96.38 89 LYS A O 1
ATOM 693 N N . TRP A 1 90 ? -5.965 13.719 14.914 1 96.62 90 TRP A N 1
ATOM 694 C CA . TRP A 1 90 ? -5.902 12.766 13.805 1 96.62 90 TRP A CA 1
ATOM 695 C C . TRP A 1 90 ? -5.059 13.32 12.664 1 96.62 90 TRP A C 1
ATOM 697 O O . TRP A 1 90 ? -5.133 14.516 12.352 1 96.62 90 TRP A O 1
ATOM 707 N N . VAL A 1 91 ? -4.297 12.461 12.07 1 97.56 91 VAL A N 1
ATOM 708 C CA . VAL A 1 91 ? -3.447 12.898 10.961 1 97.56 91 VAL A CA 1
ATOM 709 C C . VAL A 1 91 ? -3.797 12.109 9.703 1 97.56 91 VAL A C 1
ATOM 711 O O . VAL A 1 91 ? -3.883 10.875 9.734 1 97.56 91 VAL A O 1
ATOM 714 N N . LEU A 1 92 ? -4.125 12.75 8.703 1 98 92 LEU A N 1
ATOM 715 C CA . LEU A 1 92 ? -4.27 12.172 7.367 1 98 92 LEU A CA 1
ATOM 716 C C . LEU A 1 92 ? -3.055 12.5 6.504 1 98 92 LEU A C 1
ATOM 718 O O . LEU A 1 92 ? -2.873 13.641 6.086 1 98 92 LEU A O 1
ATOM 722 N N . LEU A 1 93 ? -2.283 11.469 6.203 1 97.81 93 LEU A N 1
ATOM 723 C CA . LEU A 1 93 ? -0.935 11.625 5.672 1 97.81 93 LEU A CA 1
ATOM 724 C C . LEU A 1 93 ? -0.862 11.141 4.227 1 97.81 93 LEU A C 1
ATOM 726 O O . LEU A 1 93 ? -1.357 10.062 3.904 1 97.81 93 LEU A O 1
ATOM 730 N N . TYR A 1 94 ? -0.307 11.945 3.361 1 97.69 94 TYR A N 1
ATOM 731 C CA . TYR A 1 94 ? -0.098 11.602 1.96 1 97.69 94 TYR A CA 1
ATOM 732 C C . TYR A 1 94 ? 1.326 11.922 1.523 1 97.69 94 TYR A C 1
ATOM 734 O O . TYR A 1 94 ? 1.846 13 1.829 1 97.69 94 TYR A O 1
ATOM 742 N N . PHE A 1 95 ? 1.985 10.969 0.788 1 97.44 95 PHE A N 1
ATOM 743 C CA . PHE A 1 95 ? 3.324 11.148 0.241 1 97.44 95 PHE A CA 1
ATOM 744 C C . PHE A 1 95 ? 3.264 11.453 -1.251 1 97.44 95 PHE A C 1
ATOM 746 O O . PHE A 1 95 ? 2.57 10.766 -2.002 1 97.44 95 PHE A O 1
ATOM 753 N N . GLY A 1 96 ? 3.961 12.484 -1.684 1 97.25 96 GLY A N 1
ATOM 754 C CA . GLY A 1 96 ? 4.043 12.883 -3.08 1 97.25 96 GLY A CA 1
ATOM 755 C C . GLY A 1 96 ? 5.195 13.828 -3.367 1 97.25 96 GLY A C 1
ATOM 756 O O . GLY A 1 96 ? 6.262 13.711 -2.766 1 97.25 96 GLY A O 1
ATOM 757 N N . PHE A 1 97 ? 4.996 14.633 -4.395 1 97.69 97 PHE A N 1
ATOM 758 C CA . PHE A 1 97 ? 5.977 15.656 -4.715 1 97.69 97 PHE A CA 1
ATOM 759 C C . PHE A 1 97 ? 5.336 16.797 -5.504 1 97.69 97 PHE A C 1
ATOM 761 O O . PHE A 1 97 ? 4.316 16.594 -6.168 1 97.69 97 PHE A O 1
ATOM 768 N N . CYS A 1 98 ? 5.93 17.875 -5.398 1 97.62 98 CYS A N 1
ATOM 769 C CA . CYS A 1 98 ? 5.27 19.125 -5.801 1 97.62 98 CYS A CA 1
ATOM 770 C C . CYS A 1 98 ? 5.188 19.219 -7.316 1 97.62 98 CYS A C 1
ATOM 772 O O . CYS A 1 98 ? 4.285 19.875 -7.852 1 97.62 98 CYS A O 1
ATOM 774 N N . ARG A 1 99 ? 5.992 18.594 -8.039 1 95.62 99 ARG A N 1
ATOM 775 C CA . ARG A 1 99 ? 6.078 18.812 -9.477 1 95.62 99 ARG A CA 1
ATOM 776 C C . ARG A 1 99 ? 5.266 17.781 -10.242 1 95.62 99 ARG A C 1
ATOM 778 O O . ARG A 1 99 ? 5.352 17.688 -11.461 1 95.62 99 ARG A O 1
ATOM 785 N N . CYS A 1 100 ? 4.609 16.969 -9.5 1 95.31 100 CYS A N 1
ATOM 786 C CA . CYS A 1 100 ? 3.75 15.992 -10.156 1 95.31 100 CYS A CA 1
ATOM 787 C C . CYS A 1 100 ? 2.646 16.672 -10.953 1 95.31 100 CYS A C 1
ATOM 789 O O . CYS A 1 100 ? 1.88 17.469 -10.398 1 95.31 100 CYS A O 1
ATOM 791 N N . PRO A 1 101 ? 2.389 16.328 -12.062 1 92.06 101 PRO A N 1
ATOM 792 C CA . PRO A 1 101 ? 1.489 17.094 -12.93 1 92.06 101 PRO A CA 1
ATOM 793 C C . PRO A 1 101 ? 0.019 16.734 -12.703 1 92.06 101 PRO A C 1
ATOM 795 O O . PRO A 1 101 ? -0.864 17.531 -13.039 1 92.06 101 PRO A O 1
ATOM 798 N N . ASP A 1 102 ? -0.281 15.617 -12.18 1 91.81 102 ASP A N 1
ATOM 799 C CA . ASP A 1 102 ? -1.688 15.234 -12.25 1 91.81 102 ASP A CA 1
ATOM 800 C C . ASP A 1 102 ? -2.125 14.523 -10.969 1 91.81 102 ASP A C 1
ATOM 802 O O . ASP A 1 102 ? -2.824 15.102 -10.133 1 91.81 102 ASP A O 1
ATOM 806 N N . ILE A 1 103 ? -1.598 13.461 -10.648 1 91.25 103 ILE A N 1
ATOM 807 C CA . ILE A 1 103 ? -2.158 12.578 -9.633 1 91.25 103 ILE A CA 1
ATOM 808 C C . ILE A 1 103 ? -1.98 13.195 -8.25 1 91.25 103 ILE A C 1
ATOM 810 O O . ILE A 1 103 ? -2.885 13.133 -7.414 1 91.25 103 ILE A O 1
ATOM 814 N N . CYS A 1 104 ? -0.881 13.797 -8.016 1 95.69 104 CYS A N 1
ATOM 815 C CA . CYS A 1 104 ? -0.635 14.312 -6.676 1 95.69 104 CYS A CA 1
ATOM 816 C C . CYS A 1 104 ? -1.57 15.469 -6.355 1 95.69 104 CYS A C 1
ATOM 818 O O . CYS A 1 104 ? -2.213 15.484 -5.305 1 95.69 104 CYS A O 1
ATOM 820 N N . PRO A 1 105 ? -1.688 16.453 -7.234 1 97.12 105 PRO A N 1
ATOM 821 C CA . PRO A 1 105 ? -2.639 17.531 -6.934 1 97.12 105 PRO A CA 1
ATOM 822 C C . PRO A 1 105 ? -4.059 17.016 -6.699 1 97.12 105 PRO A C 1
ATOM 824 O O . PRO A 1 105 ? -4.754 17.5 -5.805 1 97.12 105 PRO A O 1
ATOM 827 N N . GLU A 1 106 ? -4.449 16.016 -7.469 1 96 106 GLU A N 1
ATOM 828 C CA . GLU A 1 106 ? -5.77 15.43 -7.277 1 96 106 GLU A CA 1
ATOM 829 C C . GLU A 1 106 ? -5.895 14.789 -5.898 1 96 106 GLU A C 1
ATOM 831 O O . GLU A 1 106 ? -6.902 14.977 -5.211 1 96 106 GLU A O 1
ATOM 836 N N . GLN A 1 107 ? -4.945 14.055 -5.52 1 95.81 107 GLN A N 1
ATOM 837 C CA . GLN A 1 107 ? -4.98 13.367 -4.234 1 95.81 107 GLN A CA 1
ATOM 838 C C . GLN A 1 107 ? -4.91 14.359 -3.078 1 95.81 107 GLN A C 1
ATOM 840 O O . GLN A 1 107 ? -5.535 14.148 -2.035 1 95.81 107 GLN A O 1
ATOM 845 N N . ILE A 1 108 ? -4.168 15.422 -3.223 1 97.94 108 ILE A N 1
ATOM 846 C CA . ILE A 1 108 ? -4.078 16.438 -2.17 1 97.94 108 ILE A CA 1
ATOM 847 C C . ILE A 1 108 ? -5.418 17.156 -2.037 1 97.94 108 ILE A C 1
ATOM 849 O O . ILE A 1 108 ? -5.859 17.453 -0.925 1 97.94 108 ILE A O 1
ATOM 853 N N . GLU A 1 109 ? -6.008 17.438 -3.176 1 97.5 109 GLU A N 1
ATOM 854 C CA . GLU A 1 109 ? -7.34 18.016 -3.113 1 97.5 109 GLU A CA 1
ATOM 855 C C . GLU A 1 109 ? -8.305 17.125 -2.35 1 97.5 109 GLU A C 1
ATOM 857 O O . GLU A 1 109 ? -9.094 17.609 -1.528 1 97.5 109 GLU A O 1
ATOM 862 N N . ARG A 1 110 ? -8.242 15.859 -2.643 1 96.94 110 ARG A N 1
ATOM 863 C CA . ARG A 1 110 ? -9.062 14.891 -1.921 1 96.94 110 ARG A CA 1
ATOM 864 C C . ARG A 1 110 ? -8.734 14.898 -0.432 1 96.94 110 ARG A C 1
ATOM 866 O O . ARG A 1 110 ? -9.633 14.836 0.409 1 96.94 110 ARG A O 1
ATOM 873 N N . LEU A 1 111 ? -7.492 14.938 -0.147 1 97.5 111 LEU A N 1
ATOM 874 C CA . LEU A 1 111 ? -6.996 14.977 1.225 1 97.5 111 LEU A CA 1
ATOM 875 C C . LEU A 1 111 ? -7.59 16.156 1.988 1 97.5 111 LEU A C 1
ATOM 877 O O . LEU A 1 111 ? -8.07 15.992 3.111 1 97.5 111 LEU A O 1
ATOM 881 N N . VAL A 1 112 ? -7.547 17.266 1.372 1 97.81 112 VAL A N 1
ATOM 882 C CA . VAL A 1 112 ? -8.055 18.5 1.967 1 97.81 112 VAL A CA 1
ATOM 883 C C . VAL A 1 112 ? -9.578 18.438 2.09 1 97.81 112 VAL A C 1
ATOM 885 O O . VAL A 1 112 ? -10.141 18.812 3.119 1 97.81 112 VAL A O 1
ATOM 888 N N . GLU A 1 113 ? -10.188 17.906 1.05 1 97.06 113 GLU A N 1
ATOM 889 C CA . GLU A 1 113 ? 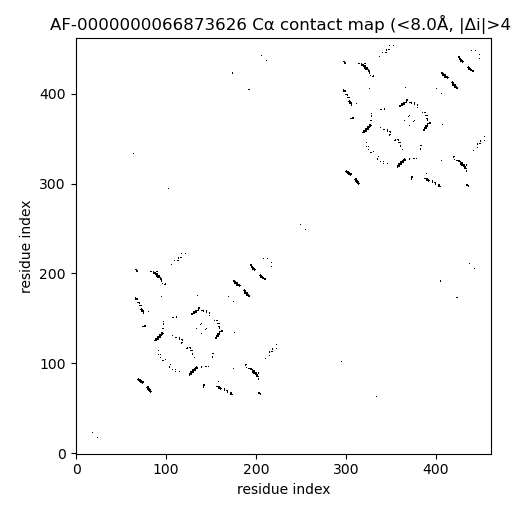-11.648 17.797 1.063 1 97.06 113 GLU A CA 1
ATOM 890 C C . GLU A 1 113 ? -12.117 16.891 2.199 1 97.06 113 GLU A C 1
ATOM 892 O O . GLU A 1 113 ? -13.078 17.219 2.906 1 97.06 113 GLU A O 1
ATOM 897 N N . VAL A 1 114 ? -11.516 15.805 2.336 1 97.25 114 VAL A N 1
ATOM 898 C CA . VAL A 1 114 ? -11.859 14.883 3.416 1 97.25 114 VAL A CA 1
ATOM 899 C C . VAL A 1 114 ? -11.727 15.594 4.762 1 97.25 114 VAL A C 1
ATOM 901 O O . VAL A 1 114 ? -12.633 15.523 5.598 1 97.25 114 VAL A O 1
ATOM 904 N N . SER A 1 115 ? -10.656 16.234 4.938 1 96.31 115 SER A N 1
ATOM 905 C CA . SER A 1 115 ? -10.391 16.938 6.188 1 96.31 115 SER A CA 1
ATOM 906 C C . SER A 1 115 ? -11.438 18.016 6.449 1 96.31 115 SER A C 1
ATOM 908 O O . SER A 1 115 ? -11.961 18.125 7.559 1 96.31 115 SER A O 1
ATOM 910 N N . ASP A 1 116 ? -11.766 18.781 5.465 1 95.06 116 ASP A N 1
ATOM 911 C CA . ASP A 1 116 ? -12.727 19.859 5.605 1 95.06 116 ASP A CA 1
ATOM 91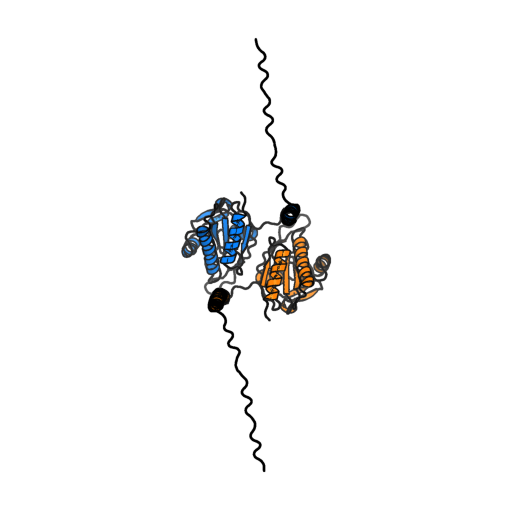2 C C . ASP A 1 116 ? -14.117 19.328 5.953 1 95.06 116 ASP A C 1
ATOM 914 O O . ASP A 1 116 ? -14.805 19.875 6.812 1 95.06 116 ASP A O 1
ATOM 918 N N . ARG A 1 117 ? -14.477 18.312 5.301 1 94.19 117 ARG A N 1
ATOM 919 C CA . ARG A 1 117 ? -15.789 17.734 5.547 1 94.19 117 ARG A CA 1
ATOM 920 C C . ARG A 1 117 ? -15.898 17.203 6.973 1 94.19 117 ARG A C 1
ATOM 922 O O . ARG A 1 117 ? -16.922 17.406 7.637 1 94.19 117 ARG A O 1
ATOM 929 N N . ILE A 1 118 ? -14.914 16.609 7.402 1 94.25 118 ILE A N 1
ATOM 930 C CA . ILE A 1 118 ? -14.922 16.047 8.75 1 94.25 118 ILE A CA 1
ATOM 931 C C . ILE A 1 118 ? -14.961 17.188 9.781 1 94.25 118 ILE A C 1
ATOM 933 O O . ILE A 1 118 ? -15.719 17.125 10.75 1 94.25 118 ILE A O 1
ATOM 937 N N . MET A 1 119 ? -14.18 18.172 9.586 1 91.81 119 MET A N 1
ATOM 938 C CA . MET A 1 119 ? -14.086 19.281 10.539 1 91.81 119 MET A CA 1
ATOM 939 C C . MET A 1 119 ? -15.383 20.078 10.562 1 91.81 119 MET A C 1
ATOM 941 O O . MET A 1 119 ? -15.766 20.625 11.602 1 91.81 119 MET A O 1
ATOM 945 N N . LEU A 1 120 ? -16.031 20.109 9.516 1 86.12 120 LEU A N 1
ATOM 946 C CA . LEU A 1 120 ? -17.266 20.875 9.414 1 86.12 120 LEU A CA 1
ATOM 947 C C . LEU A 1 120 ? -18.438 20.109 9.984 1 86.12 120 LEU A C 1
ATOM 949 O O . LEU A 1 120 ? -19.281 20.672 10.68 1 86.12 120 LEU A O 1
ATOM 953 N N . ILE A 1 121 ? -18.453 18.844 9.75 1 80.25 121 ILE A N 1
ATOM 954 C CA . ILE A 1 121 ? -19.625 18.047 10.07 1 80.25 121 ILE A CA 1
ATOM 955 C C . ILE A 1 121 ? -19.516 17.531 11.5 1 80.25 121 ILE A C 1
ATOM 957 O O . ILE A 1 121 ? -20.5 17.531 12.242 1 80.25 121 ILE A O 1
ATOM 961 N N . GLU A 1 122 ? -18.422 17.094 11.883 1 70.94 122 GLU A N 1
ATOM 962 C CA . GLU A 1 122 ? -18.344 16.297 13.109 1 70.94 122 GLU A CA 1
ATOM 963 C C . GLU A 1 122 ? -17.812 17.141 14.273 1 70.94 122 GLU A C 1
ATOM 965 O O . GLU A 1 122 ? -18.109 16.859 15.43 1 70.94 122 GLU A O 1
ATOM 970 N N . LYS A 1 123 ? -17.109 18.234 13.906 1 78.5 123 LYS A N 1
ATOM 971 C CA . LYS A 1 123 ? -16.406 18.953 14.961 1 78.5 123 LYS A CA 1
ATOM 972 C C . LYS A 1 123 ? -15.859 18 16.016 1 78.5 123 LYS A C 1
ATOM 974 O O . LYS A 1 123 ? -16.234 18.078 17.188 1 78.5 123 LYS A O 1
ATOM 979 N N . PRO A 1 124 ? -15.023 17.125 15.633 1 82.31 124 PRO A N 1
ATOM 980 C CA . PRO A 1 124 ? -14.57 16.047 16.5 1 82.31 124 PRO A CA 1
ATOM 981 C C . PRO A 1 124 ? -13.758 16.547 17.688 1 82.31 124 PRO A C 1
ATOM 983 O O . PRO A 1 124 ? -13.18 17.641 17.641 1 82.31 124 PRO A O 1
ATOM 986 N N . LYS A 1 125 ? -13.773 15.711 18.734 1 86.12 125 LYS A N 1
ATOM 987 C CA . LYS A 1 125 ? -12.969 15.992 19.922 1 86.12 125 LYS A CA 1
ATOM 988 C C . LYS A 1 125 ? -11.5 16.203 19.547 1 86.12 125 LYS A C 1
ATOM 990 O O . LYS A 1 125 ? -10.844 17.109 20.062 1 86.12 125 LYS A O 1
ATOM 995 N N . TYR A 1 126 ? -11.039 15.383 18.688 1 92.62 126 TYR A N 1
ATOM 996 C CA . TYR A 1 126 ? -9.695 15.492 18.141 1 92.62 126 TYR A CA 1
ATOM 997 C C . TYR A 1 126 ? -9.734 15.914 16.672 1 92.62 126 TYR A C 1
ATOM 999 O O . TYR A 1 126 ? -10.289 15.203 15.828 1 92.62 126 TYR A O 1
ATOM 1007 N N . PRO A 1 127 ? -9.164 17.016 16.391 1 94.62 127 PRO A N 1
ATOM 1008 C CA . PRO A 1 127 ? -9.234 17.5 15.008 1 94.62 127 PRO A CA 1
ATOM 1009 C C . PRO A 1 127 ? -8.445 16.641 14.031 1 94.62 127 PRO A C 1
ATOM 1011 O O . PRO A 1 127 ? -7.516 15.938 14.438 1 94.62 127 PRO A O 1
ATOM 1014 N N . LEU A 1 128 ? -8.812 16.719 12.797 1 96.88 128 LEU A N 1
ATOM 1015 C CA . LEU A 1 128 ? -8.117 16.031 11.711 1 96.88 128 LEU A CA 1
ATOM 1016 C C . LEU A 1 128 ? -7.246 17 10.922 1 96.88 128 LEU A C 1
ATOM 1018 O O . LEU A 1 128 ? -7.73 18.016 10.445 1 96.88 128 LEU A O 1
ATOM 1022 N N . VAL A 1 129 ? -5.992 16.672 10.797 1 97 129 VAL A N 1
ATOM 1023 C CA . VAL A 1 129 ? -5.051 17.547 10.094 1 97 129 VAL A CA 1
ATOM 1024 C C . VAL A 1 129 ? -4.508 16.828 8.859 1 97 129 VAL A C 1
ATOM 1026 O O . VAL A 1 129 ? -3.988 15.711 8.961 1 97 129 VAL A O 1
ATOM 1029 N N . PRO A 1 130 ? -4.676 17.391 7.691 1 98.12 130 PRO A N 1
ATOM 1030 C CA . PRO A 1 130 ? -4.027 16.844 6.496 1 98.12 130 PRO A CA 1
ATOM 1031 C C . PRO A 1 130 ? -2.535 17.172 6.434 1 98.12 130 PRO A C 1
ATOM 1033 O O . PRO A 1 130 ? -2.139 18.312 6.699 1 98.12 130 PRO A O 1
ATOM 1036 N N . VAL A 1 131 ? -1.73 16.188 6.125 1 98.31 131 VAL A N 1
ATOM 1037 C CA . VAL A 1 131 ? -0.282 16.359 6.055 1 98.31 131 VAL A CA 1
ATOM 1038 C C . VAL A 1 131 ? 0.235 15.789 4.734 1 98.31 131 VAL A C 1
ATOM 1040 O O . VAL A 1 131 ? -0.136 14.68 4.336 1 98.31 131 VAL A O 1
ATOM 1043 N N . PHE A 1 132 ? 0.987 16.594 4.09 1 98.44 132 PHE A N 1
ATOM 1044 C CA . PHE A 1 132 ? 1.624 16.219 2.832 1 98.44 132 PHE A CA 1
ATOM 1045 C C . PHE A 1 132 ? 3.135 16.125 2.998 1 98.44 132 PHE A C 1
ATOM 1047 O O . PHE A 1 132 ? 3.781 17.062 3.449 1 98.44 132 PHE A O 1
ATOM 1054 N N . VAL A 1 133 ? 3.711 14.945 2.648 1 98.38 133 VAL A N 1
ATOM 1055 C CA . VAL A 1 133 ? 5.156 14.75 2.721 1 98.38 133 VAL A CA 1
ATOM 1056 C C . VAL A 1 133 ? 5.727 14.609 1.312 1 98.38 133 VAL A C 1
ATOM 1058 O O . VAL A 1 133 ? 5.332 13.719 0.559 1 98.38 133 VAL A O 1
ATOM 1061 N N . SER A 1 134 ? 6.664 15.438 1.001 1 98.56 134 SER A N 1
ATOM 1062 C CA . SER A 1 134 ? 7.309 15.328 -0.302 1 98.56 134 SER A CA 1
ATOM 1063 C C . SER A 1 134 ? 8.453 14.312 -0.264 1 98.56 134 SER A C 1
ATOM 1065 O O . SER A 1 134 ? 9.289 14.352 0.64 1 98.56 134 SER A O 1
ATOM 1067 N N . VAL A 1 135 ? 8.492 13.477 -1.308 1 97.31 135 VAL A N 1
ATOM 1068 C CA . VAL A 1 135 ? 9.562 12.492 -1.395 1 97.31 135 VAL A CA 1
ATOM 1069 C C . VAL A 1 135 ? 10.664 13 -2.322 1 97.31 135 VAL A C 1
ATOM 1071 O O . VAL A 1 135 ? 11.648 12.305 -2.572 1 97.31 135 VAL A O 1
ATOM 1074 N N . ASP A 1 136 ? 10.477 14.203 -2.832 1 97.25 136 ASP A N 1
ATOM 1075 C CA . ASP A 1 136 ? 11.477 14.805 -3.715 1 97.25 136 ASP A CA 1
ATOM 1076 C C . ASP A 1 136 ? 12.25 15.906 -2.996 1 97.25 136 ASP A C 1
ATOM 1078 O O . ASP A 1 136 ? 12.18 17.078 -3.377 1 97.25 136 ASP A O 1
ATOM 1082 N N . SER A 1 137 ? 13.047 15.422 -2.127 1 93.62 137 SER A N 1
ATOM 1083 C CA . SER A 1 137 ? 13.773 16.328 -1.25 1 93.62 137 SER A CA 1
ATOM 1084 C C . SER A 1 137 ? 14.727 17.219 -2.045 1 93.62 137 SER A C 1
ATOM 1086 O O . SER A 1 137 ? 15.062 18.328 -1.608 1 93.62 137 SER A O 1
ATOM 1088 N N . GLU A 1 138 ? 15.133 16.797 -3.135 1 93.69 138 GLU A N 1
ATOM 1089 C CA . GLU A 1 138 ? 16.109 17.531 -3.93 1 93.69 138 GLU A CA 1
ATOM 1090 C C . GLU A 1 138 ? 15.516 18.812 -4.488 1 93.69 138 GLU A C 1
ATOM 1092 O O . GLU A 1 138 ? 16.188 19.844 -4.543 1 93.69 138 GLU A O 1
ATOM 1097 N N . ARG A 1 139 ? 14.289 18.75 -4.848 1 96.25 139 ARG A N 1
ATOM 1098 C CA . ARG A 1 139 ? 13.695 19.906 -5.52 1 96.25 139 ARG A CA 1
ATOM 1099 C C . ARG A 1 139 ? 12.656 20.594 -4.629 1 96.25 139 ARG A C 1
ATOM 1101 O O . ARG A 1 139 ? 12.422 21.797 -4.75 1 96.25 139 ARG A O 1
ATOM 1108 N N . ASP A 1 140 ? 12.094 19.844 -3.754 1 97.75 140 ASP A N 1
ATOM 1109 C CA . ASP A 1 140 ? 11.016 20.391 -2.932 1 97.75 140 ASP A CA 1
ATOM 1110 C C . ASP A 1 140 ? 11.547 20.906 -1.595 1 97.75 140 ASP A C 1
ATOM 1112 O O . ASP A 1 140 ? 11.258 20.312 -0.544 1 97.75 140 ASP A O 1
ATOM 1116 N N . THR A 1 141 ? 12.109 22.094 -1.665 1 97.06 141 THR A N 1
ATOM 1117 C CA . THR A 1 141 ? 12.586 22.781 -0.471 1 97.06 141 THR A CA 1
ATOM 1118 C C . THR A 1 141 ? 11.414 23.359 0.321 1 97.06 141 THR A C 1
ATOM 1120 O O . THR A 1 141 ? 10.297 23.438 -0.188 1 97.06 141 THR A O 1
ATOM 1123 N N . PRO A 1 142 ? 11.727 23.719 1.547 1 97.38 142 PRO A N 1
ATOM 1124 C CA . PRO A 1 142 ? 10.641 24.281 2.352 1 97.38 142 PRO A CA 1
ATOM 1125 C C . PRO A 1 142 ? 9.953 25.453 1.669 1 97.38 142 PRO A C 1
ATOM 1127 O O . PRO A 1 142 ? 8.727 25.578 1.73 1 97.38 142 PRO A O 1
ATOM 1130 N N . ASP A 1 143 ? 10.672 26.25 0.944 1 97 143 ASP A N 1
ATOM 1131 C CA . ASP A 1 143 ? 10.102 27.406 0.264 1 97 143 ASP A CA 1
ATOM 1132 C C . ASP A 1 143 ? 9.172 26.969 -0.868 1 97 143 ASP A C 1
ATOM 1134 O O . ASP A 1 143 ? 8.094 27.531 -1.046 1 97 143 ASP A O 1
ATOM 1138 N N . VAL A 1 144 ? 9.633 26 -1.626 1 97.5 144 VAL A N 1
ATOM 1139 C CA . VAL A 1 144 ? 8.82 25.469 -2.719 1 97.5 144 VAL A CA 1
ATOM 1140 C C . VAL A 1 144 ? 7.551 24.844 -2.158 1 97.5 144 VAL A C 1
ATOM 1142 O O . VAL A 1 144 ? 6.457 25.047 -2.688 1 97.5 144 VAL A O 1
ATOM 1145 N N . LEU A 1 145 ? 7.738 24.141 -1.117 1 97.44 145 LEU A N 1
ATOM 1146 C CA . LEU A 1 145 ? 6.621 23.453 -0.478 1 97.44 145 LEU A CA 1
ATOM 1147 C C . LEU A 1 145 ? 5.609 24.453 0.065 1 97.44 145 LEU A C 1
ATOM 1149 O O . LEU A 1 145 ? 4.398 24.234 -0.043 1 97.44 145 LEU A O 1
ATOM 1153 N N . ALA A 1 146 ? 6.102 25.5 0.639 1 97.62 146 ALA A N 1
ATOM 1154 C CA . ALA A 1 146 ? 5.23 26.531 1.211 1 97.62 146 ALA A CA 1
ATOM 1155 C C . ALA A 1 146 ? 4.312 27.125 0.148 1 97.62 146 ALA A C 1
ATOM 1157 O O . ALA A 1 146 ? 3.113 27.297 0.382 1 97.62 146 ALA A O 1
ATOM 1158 N N . LYS A 1 147 ? 4.828 27.422 -1.017 1 97.06 147 LYS A N 1
ATOM 1159 C CA . LYS A 1 147 ? 4.043 27.969 -2.119 1 97.06 147 LYS A CA 1
ATOM 1160 C C . LYS A 1 147 ? 3.031 26.953 -2.629 1 97.06 147 LYS A C 1
ATOM 1162 O O . LYS A 1 147 ? 1.889 27.297 -2.936 1 97.06 147 LYS A O 1
ATOM 1167 N N . TYR A 1 148 ? 3.479 25.734 -2.664 1 97.88 148 TYR A N 1
ATOM 1168 C CA . TYR A 1 148 ? 2.656 24.672 -3.217 1 97.88 148 TYR A CA 1
ATOM 1169 C C . TYR A 1 148 ? 1.456 24.375 -2.32 1 97.88 148 TYR A C 1
ATOM 1171 O O . TYR A 1 148 ? 0.317 24.344 -2.791 1 97.88 148 TYR A O 1
ATOM 1179 N N . VAL A 1 149 ? 1.706 24.188 -1.033 1 97.75 149 VAL A N 1
ATOM 1180 C CA . VAL A 1 149 ? 0.638 23.75 -0.139 1 97.75 149 VAL A CA 1
ATOM 1181 C C . VAL A 1 149 ? -0.384 24.875 0.031 1 97.75 149 VAL A C 1
ATOM 1183 O O . VAL A 1 149 ? -1.571 24.609 0.24 1 97.75 149 VAL A O 1
ATOM 1186 N N . LYS A 1 150 ? 0.034 26.094 -0.053 1 95.56 150 LYS A N 1
ATOM 1187 C CA . LYS A 1 150 ? -0.85 27.25 0.101 1 95.56 150 LYS A CA 1
ATOM 1188 C C . LYS A 1 150 ? -1.925 27.266 -0.982 1 95.56 150 LYS A C 1
ATOM 1190 O O . LYS A 1 150 ? -3.02 27.797 -0.771 1 95.56 150 LYS A O 1
ATOM 1195 N N . ASP A 1 151 ? -1.652 26.672 -2.092 1 95.62 151 ASP A N 1
ATOM 1196 C CA . ASP A 1 151 ? -2.588 26.656 -3.211 1 95.62 151 ASP A CA 1
ATOM 1197 C C . ASP A 1 151 ? -3.746 25.688 -2.938 1 95.62 151 ASP A C 1
ATOM 1199 O O . ASP A 1 151 ? -4.766 25.734 -3.631 1 95.62 151 ASP A O 1
ATOM 1203 N N . PHE A 1 152 ? -3.602 24.906 -1.955 1 97.31 152 PHE A N 1
ATOM 1204 C CA . PHE A 1 152 ? -4.633 23.922 -1.68 1 97.31 152 PHE A CA 1
ATOM 1205 C C . PHE A 1 152 ? -5.441 24.297 -0.448 1 97.31 152 PHE A C 1
ATOM 1207 O O . PHE A 1 152 ? -6.676 24.312 -0.486 1 97.31 152 PHE A O 1
ATOM 1214 N N . SER A 1 153 ? -4.781 24.516 0.605 1 96.25 153 SER A N 1
ATOM 1215 C CA . SER A 1 153 ? -5.445 24.844 1.862 1 96.25 153 SER A CA 1
ATOM 1216 C C . SER A 1 153 ? -4.453 25.375 2.889 1 96.25 153 SER A C 1
ATOM 1218 O O . SER A 1 153 ? -3.328 24.891 2.99 1 96.25 153 SER A O 1
ATOM 1220 N N . PRO A 1 154 ? -4.895 26.328 3.67 1 93.81 154 PRO A N 1
ATOM 1221 C CA . PRO A 1 154 ? -4.039 26.812 4.758 1 93.81 154 PRO A CA 1
ATOM 1222 C C . PRO A 1 154 ? -3.885 25.781 5.883 1 93.81 154 PRO A C 1
ATOM 1224 O O . PRO A 1 154 ? -3.008 25.938 6.738 1 93.81 154 PRO A O 1
ATOM 1227 N N . ARG A 1 155 ? -4.668 24.797 5.918 1 93.62 155 ARG A N 1
ATOM 1228 C CA . ARG A 1 155 ? -4.633 23.781 6.969 1 93.62 155 ARG A CA 1
ATOM 1229 C C . ARG A 1 155 ? -3.688 22.641 6.602 1 93.62 155 ARG A C 1
ATOM 1231 O O . ARG A 1 155 ? -3.389 21.781 7.438 1 93.62 155 ARG A O 1
ATOM 1238 N N . LEU A 1 156 ? -3.303 22.641 5.363 1 97.5 156 LEU A N 1
ATOM 1239 C CA . LEU A 1 156 ? -2.416 21.578 4.891 1 97.5 156 LEU A CA 1
ATOM 1240 C C . LEU A 1 156 ? -0.982 21.828 5.34 1 97.5 156 LEU A C 1
ATOM 1242 O O . LEU A 1 156 ? -0.429 22.906 5.098 1 97.5 156 LEU A O 1
ATOM 1246 N N . THR A 1 157 ? -0.454 20.891 6.059 1 97.5 157 THR A N 1
ATOM 1247 C CA . THR A 1 157 ? 0.946 20.969 6.457 1 97.5 157 THR A CA 1
ATOM 1248 C C . THR A 1 157 ? 1.833 20.219 5.465 1 97.5 157 THR A C 1
ATOM 1250 O O . THR A 1 157 ? 1.579 19.047 5.156 1 97.5 157 THR A O 1
ATOM 1253 N N . GLY A 1 158 ? 2.797 20.859 4.957 1 98.19 158 GLY A N 1
ATOM 1254 C CA . GLY A 1 158 ? 3.777 20.25 4.078 1 98.19 158 GLY A CA 1
ATOM 1255 C C . GLY A 1 158 ? 5.082 19.922 4.773 1 98.19 158 GLY A C 1
ATOM 1256 O O . GLY A 1 158 ? 5.598 20.719 5.555 1 98.19 158 GLY A O 1
ATOM 1257 N N . LEU A 1 159 ? 5.59 18.75 4.52 1 98.56 159 LEU A N 1
ATOM 1258 C CA . LEU A 1 159 ? 6.84 18.312 5.133 1 98.56 159 LEU A CA 1
ATOM 1259 C C . LEU A 1 159 ? 7.844 17.875 4.07 1 98.56 159 LEU A C 1
ATOM 1261 O O . LEU A 1 159 ? 7.457 17.328 3.033 1 98.56 159 LEU A O 1
ATOM 1265 N N . THR A 1 160 ? 9.031 18.109 4.336 1 98.31 160 THR A N 1
ATOM 1266 C CA . THR A 1 160 ? 10.164 17.656 3.543 1 98.31 160 THR A CA 1
ATOM 1267 C C . THR A 1 160 ? 11.367 17.375 4.434 1 98.31 160 THR A C 1
ATOM 1269 O O . THR A 1 160 ? 11.242 17.328 5.66 1 98.31 160 THR A O 1
ATOM 1272 N N . GLY A 1 161 ? 12.5 16.953 3.885 1 97.44 161 GLY A N 1
ATOM 1273 C CA . GLY A 1 161 ? 13.727 16.641 4.609 1 97.44 161 GLY A CA 1
ATOM 1274 C C . GLY A 1 161 ? 14.867 16.219 3.701 1 97.44 161 GLY A C 1
ATOM 1275 O O . GLY A 1 161 ? 14.789 16.391 2.482 1 97.44 161 GLY A O 1
ATOM 1276 N N . THR A 1 162 ? 15.898 15.812 4.371 1 96.44 162 THR A N 1
ATOM 1277 C CA . THR A 1 162 ? 17.031 15.281 3.604 1 96.44 162 THR A CA 1
ATOM 1278 C C . THR A 1 162 ? 16.672 13.945 2.973 1 96.44 162 THR A C 1
ATOM 1280 O O . THR A 1 162 ? 15.703 13.297 3.383 1 96.44 162 THR A O 1
ATOM 1283 N N . LYS A 1 163 ? 17.438 13.602 2.004 1 96.5 163 LYS A N 1
ATOM 1284 C CA . LYS A 1 163 ? 17.219 12.305 1.37 1 96.5 163 LYS A CA 1
ATOM 1285 C C . LYS A 1 163 ? 17.234 11.18 2.402 1 96.5 163 LYS A C 1
ATOM 1287 O O . LYS A 1 163 ? 16.406 10.273 2.352 1 96.5 163 LYS A O 1
ATOM 1292 N N . LYS A 1 164 ? 18.141 11.258 3.318 1 96.38 164 LYS A N 1
ATOM 1293 C CA . LYS A 1 164 ? 18.25 10.242 4.359 1 96.38 164 LYS A CA 1
ATOM 1294 C C . LYS A 1 164 ? 16.984 10.195 5.223 1 96.38 164 LYS A C 1
ATOM 1296 O O . LYS A 1 164 ? 16.5 9.117 5.551 1 96.38 164 LYS A O 1
ATOM 1301 N N . GLU A 1 165 ? 16.484 11.367 5.574 1 96.31 165 GLU A N 1
ATOM 1302 C CA . GLU A 1 165 ? 15.273 11.461 6.395 1 96.31 165 GLU A CA 1
ATOM 1303 C C . GLU A 1 165 ? 14.055 10.938 5.641 1 96.31 165 GLU A C 1
ATOM 1305 O O . GLU A 1 165 ? 13.219 10.234 6.211 1 96.31 165 GLU A O 1
ATOM 1310 N N . ILE A 1 166 ? 14 11.266 4.379 1 96.88 166 ILE A N 1
ATOM 1311 C CA . ILE A 1 166 ? 12.875 10.828 3.555 1 96.88 166 ILE A CA 1
ATOM 1312 C C . ILE A 1 166 ? 12.945 9.32 3.35 1 96.88 166 ILE A C 1
ATOM 1314 O O . ILE A 1 166 ? 11.914 8.641 3.389 1 96.88 166 ILE A O 1
ATOM 1318 N N . ASP A 1 167 ? 14.164 8.812 3.145 1 94.44 167 ASP A N 1
ATOM 1319 C CA . ASP A 1 167 ? 14.328 7.371 3.023 1 94.44 167 ASP A CA 1
ATOM 1320 C C . ASP A 1 167 ? 13.852 6.656 4.289 1 94.44 167 ASP A C 1
ATOM 1322 O O . ASP A 1 167 ? 13.18 5.629 4.207 1 94.44 167 ASP A O 1
ATOM 1326 N N . LYS A 1 168 ? 14.172 7.219 5.387 1 94.25 168 LYS A N 1
ATOM 1327 C CA . LYS A 1 168 ? 13.797 6.621 6.668 1 94.25 168 LYS A CA 1
ATOM 1328 C C . LYS A 1 168 ? 12.281 6.617 6.848 1 94.25 168 LYS A C 1
ATOM 1330 O O . LYS A 1 168 ? 11.703 5.594 7.219 1 94.25 168 LYS A O 1
ATOM 1335 N N . VAL A 1 169 ? 11.68 7.73 6.59 1 95.44 169 VAL A N 1
ATOM 1336 C CA . VAL A 1 169 ? 10.242 7.82 6.801 1 95.44 169 VAL A CA 1
ATOM 1337 C C . VAL A 1 169 ? 9.516 6.941 5.781 1 95.44 169 VAL A C 1
ATOM 1339 O O . VAL A 1 169 ? 8.5 6.316 6.105 1 95.44 169 VAL A O 1
ATOM 1342 N N . SER A 1 170 ? 9.984 6.926 4.543 1 93.56 170 SER A N 1
ATOM 1343 C CA . SER A 1 170 ? 9.375 6.082 3.521 1 93.56 170 SER A CA 1
ATOM 1344 C C . SER A 1 170 ? 9.43 4.609 3.916 1 93.56 170 SER A C 1
ATOM 1346 O O . SER A 1 170 ? 8.484 3.857 3.656 1 93.56 170 SER A O 1
ATOM 1348 N N . LYS A 1 171 ? 10.539 4.281 4.531 1 90.94 171 LYS A N 1
ATOM 1349 C CA . LYS A 1 171 ? 10.672 2.912 5.02 1 90.94 171 LYS A CA 1
ATOM 1350 C C . LYS A 1 171 ? 9.68 2.631 6.145 1 90.94 171 LYS A C 1
ATOM 1352 O O . LYS A 1 171 ? 9.016 1.597 6.145 1 90.94 171 LYS A O 1
ATOM 1357 N N . LEU A 1 172 ? 9.531 3.523 7.039 1 91.06 172 LEU A N 1
ATOM 1358 C CA . LEU A 1 172 ? 8.648 3.367 8.188 1 91.06 172 LEU A CA 1
ATOM 1359 C C . LEU A 1 172 ? 7.195 3.248 7.75 1 91.06 172 LEU A C 1
ATOM 1361 O O . LEU A 1 172 ? 6.41 2.521 8.367 1 91.06 172 LEU A O 1
ATOM 1365 N N . TYR A 1 173 ? 6.941 3.867 6.691 1 93.06 173 TYR A N 1
ATOM 1366 C CA . TYR A 1 173 ? 5.551 3.9 6.246 1 93.06 173 TYR A CA 1
ATOM 1367 C C . TYR A 1 173 ? 5.352 3.018 5.02 1 93.06 173 TYR A C 1
ATOM 1369 O O . TYR A 1 173 ? 4.266 2.988 4.441 1 93.06 173 TYR A O 1
ATOM 1377 N N . ARG A 1 174 ? 6.422 2.4 4.578 1 89 174 ARG A N 1
ATOM 1378 C CA . ARG A 1 174 ? 6.379 1.436 3.484 1 89 174 ARG A CA 1
ATOM 1379 C C . ARG A 1 174 ? 5.957 2.105 2.18 1 89 174 ARG A C 1
ATOM 1381 O O . ARG A 1 174 ? 5.121 1.574 1.446 1 89 174 ARG A O 1
ATOM 1388 N N . ILE A 1 175 ? 6.48 3.244 1.973 1 92 175 ILE A N 1
ATOM 1389 C CA . ILE A 1 175 ? 6.203 4.012 0.764 1 92 175 ILE A CA 1
ATOM 1390 C C . ILE A 1 175 ? 7.273 3.729 -0.286 1 92 175 ILE A C 1
ATOM 1392 O O . ILE A 1 175 ? 8.469 3.844 -0.009 1 92 175 ILE A O 1
ATOM 1396 N N . TYR A 1 176 ? 6.762 3.326 -1.425 1 89.25 176 TYR A N 1
ATOM 1397 C CA . TYR A 1 176 ? 7.645 3.209 -2.58 1 89.25 176 TYR A CA 1
ATOM 1398 C C . TYR A 1 176 ? 7.785 4.543 -3.299 1 89.25 176 TYR A C 1
ATOM 1400 O O . TYR A 1 176 ? 6.797 5.254 -3.502 1 89.25 176 TYR A O 1
ATOM 1408 N N . TYR A 1 177 ? 9.039 4.949 -3.588 1 92.88 177 TYR A N 1
ATOM 1409 C CA . TYR A 1 177 ? 9.25 6.082 -4.484 1 92.88 177 TYR A CA 1
ATOM 1410 C C . TYR A 1 177 ? 10.531 5.895 -5.301 1 92.88 177 TYR A C 1
ATOM 1412 O O . TYR A 1 177 ? 11.508 5.332 -4.809 1 92.88 177 TYR A O 1
ATOM 1420 N N . SER A 1 178 ? 10.461 6.262 -6.523 1 90.56 178 SER A N 1
ATOM 1421 C CA . SER A 1 178 ? 11.578 6.109 -7.445 1 90.56 178 SER A CA 1
ATOM 1422 C C . SER A 1 178 ? 11.594 7.215 -8.492 1 90.56 178 SER A C 1
ATOM 1424 O O . SER A 1 178 ? 10.617 7.387 -9.234 1 90.56 178 SER A O 1
ATOM 1426 N N . PRO A 1 179 ? 12.695 7.953 -8.484 1 91.62 179 PRO A N 1
ATOM 1427 C CA . PRO A 1 179 ? 12.789 8.969 -9.539 1 91.62 179 PRO A CA 1
ATOM 1428 C C . PRO A 1 179 ? 12.945 8.352 -10.93 1 91.62 179 PRO A C 1
ATOM 1430 O O . PRO A 1 179 ? 13.688 7.387 -11.102 1 91.62 179 PRO A O 1
ATOM 1433 N N . GLY A 1 180 ? 12.219 8.875 -11.828 1 87.5 180 GLY A N 1
ATOM 1434 C CA . GLY A 1 180 ? 12.375 8.461 -13.211 1 87.5 180 GLY A CA 1
ATOM 1435 C C . GLY A 1 180 ? 13.547 9.133 -13.906 1 87.5 180 GLY A C 1
ATOM 1436 O O . GLY A 1 180 ? 14.289 9.898 -13.289 1 87.5 180 GLY A O 1
ATOM 1437 N N . PRO A 1 181 ? 13.688 8.75 -15.094 1 90.06 181 PRO A N 1
ATOM 1438 C CA . PRO A 1 181 ? 14.766 9.367 -15.859 1 90.06 181 PRO A CA 1
ATOM 1439 C C . PRO A 1 181 ? 14.562 10.867 -16.078 1 90.06 181 PRO A C 1
ATOM 1441 O O . PRO A 1 181 ? 13.422 11.32 -16.234 1 90.06 181 PRO A O 1
ATOM 1444 N N . LYS A 1 182 ? 15.688 11.531 -16.094 1 91.56 182 LYS A N 1
ATOM 1445 C CA . LYS A 1 182 ? 15.617 12.969 -16.328 1 91.56 182 LYS A CA 1
ATOM 1446 C C . LYS A 1 182 ? 15.336 13.266 -17.797 1 91.56 182 LYS A C 1
ATOM 1448 O O . LYS A 1 182 ? 15.867 12.586 -18.688 1 91.56 182 LYS A O 1
ATOM 1453 N N . ASP A 1 183 ? 14.5 14.234 -18.016 1 90.81 183 ASP A N 1
ATOM 1454 C CA . ASP A 1 183 ? 14.234 14.641 -19.391 1 90.81 183 ASP A CA 1
ATOM 1455 C C . ASP A 1 183 ? 15.258 15.672 -19.859 1 90.81 183 ASP A C 1
ATOM 1457 O O . ASP A 1 183 ? 16.266 15.914 -19.188 1 90.81 183 ASP A O 1
ATOM 1461 N N . ALA A 1 184 ? 14.992 16.188 -21.078 1 91.75 184 ALA A N 1
ATOM 1462 C CA . ALA A 1 184 ? 15.938 17.109 -21.703 1 91.75 184 ALA A CA 1
ATOM 1463 C C . ALA A 1 184 ? 16.156 18.359 -20.844 1 91.75 184 ALA A C 1
ATOM 1465 O O . ALA A 1 184 ? 17.25 18.922 -20.844 1 91.75 184 ALA A O 1
ATOM 1466 N N . ASP A 1 185 ? 15.188 18.828 -20.094 1 91.19 185 ASP A N 1
ATOM 1467 C CA . ASP A 1 185 ? 15.258 20.031 -19.25 1 91.19 185 ASP A CA 1
ATOM 1468 C C . ASP A 1 185 ? 15.719 19.672 -17.844 1 91.19 185 ASP A C 1
ATOM 1470 O O . ASP A 1 185 ? 15.758 20.531 -16.953 1 91.19 185 ASP A O 1
ATOM 1474 N N . GLY A 1 186 ? 15.969 18.375 -17.547 1 89.94 186 GLY A N 1
ATOM 1475 C CA . GLY A 1 186 ? 16.422 17.922 -16.25 1 89.94 186 GLY A CA 1
ATOM 1476 C C . GLY A 1 186 ? 15.289 17.609 -15.297 1 89.94 186 GLY A C 1
ATOM 1477 O O . GLY A 1 186 ? 15.523 17.344 -14.109 1 89.94 186 GLY A O 1
ATOM 1478 N N . ASP A 1 187 ? 14.125 17.703 -15.875 1 91.75 187 ASP A N 1
ATOM 1479 C CA . ASP A 1 187 ? 12.961 17.406 -15.047 1 91.75 187 ASP A CA 1
ATOM 1480 C C . ASP A 1 187 ? 12.672 15.898 -15.031 1 91.75 187 ASP A C 1
ATOM 1482 O O . ASP A 1 187 ? 13.117 15.164 -15.922 1 91.75 187 ASP A O 1
ATOM 1486 N N . TYR A 1 188 ? 12.117 15.453 -13.906 1 94 188 TYR A N 1
ATOM 1487 C CA . TYR A 1 188 ? 11.781 14.039 -13.789 1 94 188 TYR A CA 1
ATOM 1488 C C . TYR A 1 188 ? 10.531 13.852 -12.945 1 94 188 TYR A C 1
ATOM 1490 O O . TYR A 1 188 ? 10.109 14.758 -12.227 1 94 188 TYR A O 1
ATOM 1498 N N . ILE A 1 189 ? 9.977 12.766 -13.125 1 91.88 189 ILE A N 1
ATOM 1499 C CA . ILE A 1 189 ? 8.828 12.375 -12.305 1 91.88 189 ILE A CA 1
ATOM 1500 C C . ILE A 1 189 ? 9.258 11.328 -11.281 1 91.88 189 ILE A C 1
ATOM 1502 O O . ILE A 1 189 ? 10.172 10.547 -11.531 1 91.88 189 ILE A O 1
ATOM 1506 N N . VAL A 1 190 ? 8.672 11.438 -10.141 1 92.94 190 VAL A N 1
ATOM 1507 C CA . VAL A 1 190 ? 8.945 10.445 -9.109 1 92.94 190 VAL A CA 1
ATOM 1508 C C . VAL A 1 190 ? 7.777 9.469 -9 1 92.94 190 VAL A C 1
ATOM 1510 O O . VAL A 1 190 ? 6.668 9.859 -8.625 1 92.94 190 VAL A O 1
ATOM 1513 N N . ASP A 1 191 ? 8.039 8.234 -9.32 1 89 191 ASP A N 1
ATOM 1514 C CA . ASP A 1 191 ? 7.043 7.203 -9.047 1 89 191 ASP A CA 1
ATOM 1515 C C . ASP A 1 191 ? 6.91 6.953 -7.551 1 89 191 ASP A C 1
ATOM 1517 O O . ASP A 1 191 ? 7.91 6.914 -6.828 1 89 191 ASP A O 1
ATOM 1521 N N . HIS A 1 192 ? 5.688 6.84 -7.109 1 91.75 192 HIS A N 1
ATOM 1522 C CA . HIS A 1 192 ? 5.504 6.617 -5.68 1 91.75 192 HIS A CA 1
ATOM 1523 C C . HIS A 1 192 ? 4.176 5.922 -5.398 1 91.75 192 HIS A C 1
ATOM 1525 O O . HIS A 1 192 ? 3.277 5.93 -6.242 1 91.75 192 HIS A O 1
ATOM 1531 N N . THR A 1 193 ? 4.082 5.336 -4.281 1 91 193 THR A N 1
ATOM 1532 C CA . THR A 1 193 ? 2.85 4.699 -3.826 1 91 193 THR A CA 1
ATOM 1533 C C . THR A 1 193 ? 1.745 5.734 -3.639 1 91 193 THR A C 1
ATOM 1535 O O . THR A 1 193 ? 1.975 6.797 -3.057 1 91 193 THR A O 1
ATOM 1538 N N . ILE A 1 194 ? 0.537 5.457 -4.164 1 90.88 194 ILE A N 1
ATOM 1539 C CA . ILE A 1 194 ? -0.596 6.371 -4.039 1 90.88 194 ILE A CA 1
ATOM 1540 C C . ILE A 1 194 ? -1.525 5.891 -2.928 1 90.88 194 ILE A C 1
ATOM 1542 O O . ILE A 1 194 ? -2.508 5.191 -3.188 1 90.88 194 ILE A O 1
ATOM 1546 N N . ILE A 1 195 ? -1.222 6.379 -1.717 1 90.88 195 ILE A N 1
ATOM 1547 C CA . ILE A 1 195 ? -1.98 5.91 -0.562 1 90.88 195 ILE A CA 1
ATOM 1548 C C . ILE A 1 195 ? -2.025 7.004 0.503 1 90.88 195 ILE A C 1
ATOM 1550 O O . ILE A 1 195 ? -1.043 7.723 0.708 1 90.88 195 ILE A O 1
ATOM 1554 N N . MET A 1 196 ? -3.229 7.102 1.137 1 95.19 196 MET A N 1
ATOM 1555 C CA . MET A 1 196 ? -3.396 7.973 2.297 1 95.19 196 MET A CA 1
ATOM 1556 C C . MET A 1 196 ? -3.406 7.164 3.588 1 95.19 196 MET A C 1
ATOM 1558 O O . MET A 1 196 ? -4.074 6.129 3.674 1 95.19 196 MET A O 1
ATOM 1562 N N . TYR A 1 197 ? -2.652 7.68 4.59 1 95.31 197 TYR A N 1
ATOM 1563 C CA . TYR A 1 197 ? -2.646 7.016 5.891 1 95.31 197 TYR A CA 1
ATOM 1564 C C . TYR A 1 197 ? -3.41 7.836 6.922 1 95.31 197 TYR A C 1
ATOM 1566 O O . TYR A 1 197 ? -3.291 9.062 6.965 1 95.31 197 TYR A O 1
ATOM 1574 N N . LEU A 1 198 ? -4.148 7.168 7.738 1 96.12 198 LEU A N 1
ATOM 1575 C CA . LEU A 1 198 ? -4.801 7.777 8.891 1 96.12 198 LEU A CA 1
ATOM 1576 C C . LEU A 1 198 ? -4.105 7.371 10.188 1 96.12 198 LEU A C 1
ATOM 1578 O O . LEU A 1 198 ? -3.98 6.18 10.484 1 96.12 198 LEU A O 1
ATOM 1582 N N . LEU A 1 199 ? -3.625 8.352 10.859 1 96 199 LEU A N 1
ATOM 1583 C CA . LEU A 1 199 ? -3.031 8.133 12.172 1 96 199 LEU A CA 1
ATOM 1584 C C . LEU A 1 199 ? -3.938 8.656 13.281 1 96 199 LEU A C 1
ATOM 1586 O O . LEU A 1 199 ? -4.543 9.727 13.133 1 96 199 LEU A O 1
ATOM 1590 N N . ASP A 1 200 ? -3.979 7.961 14.344 1 95.69 200 ASP A N 1
ATOM 1591 C CA . ASP A 1 200 ? -4.855 8.367 15.438 1 95.69 200 ASP A CA 1
ATOM 1592 C C . ASP A 1 200 ? -4.18 9.414 16.328 1 95.69 200 ASP A C 1
ATOM 1594 O O . ASP A 1 200 ? -3.029 9.789 16.094 1 95.69 200 ASP A O 1
ATOM 1598 N N . PRO A 1 201 ? -4.883 9.914 17.281 1 96.44 201 PRO A N 1
ATOM 1599 C CA . PRO A 1 201 ? -4.355 11.016 18.094 1 96.44 201 PRO A CA 1
ATOM 1600 C C . PRO A 1 201 ? -3.146 10.602 18.938 1 96.44 201 PRO A C 1
ATOM 1602 O O . PRO A 1 201 ? -2.473 11.453 19.516 1 96.44 201 PRO A O 1
ATOM 1605 N N . LYS A 1 202 ? -2.844 9.352 19.016 1 94.31 202 LYS A N 1
ATOM 1606 C CA . LYS A 1 202 ? -1.656 8.867 19.719 1 94.31 202 LYS A CA 1
ATOM 1607 C C . LYS A 1 202 ? -0.501 8.641 18.75 1 94.31 202 LYS A C 1
ATOM 1609 O O . LYS A 1 202 ? 0.588 8.227 19.156 1 94.31 202 LYS A O 1
ATOM 1614 N N . GLY A 1 203 ? -0.755 8.844 17.438 1 93.38 203 GLY A N 1
ATOM 1615 C CA . GLY A 1 203 ? 0.279 8.695 16.422 1 93.38 203 GLY A CA 1
ATOM 1616 C C . GLY A 1 203 ? 0.381 7.285 15.883 1 93.38 203 GLY A C 1
ATOM 1617 O O . GLY A 1 203 ? 1.373 6.934 15.234 1 93.38 203 GLY A O 1
ATOM 1618 N N . GLN A 1 204 ? -0.634 6.551 16.203 1 91.94 204 GLN A N 1
ATOM 1619 C CA . GLN A 1 204 ? -0.614 5.16 15.758 1 91.94 204 GLN A CA 1
ATOM 1620 C C . GLN A 1 204 ? -1.406 4.98 14.469 1 91.94 204 GLN A C 1
ATOM 1622 O O . GLN A 1 204 ? -2.41 5.664 14.25 1 91.94 204 GLN A O 1
ATOM 1627 N N . PHE A 1 205 ? -0.955 4.031 13.727 1 91.62 205 PHE A N 1
ATOM 1628 C CA . PHE A 1 205 ? -1.627 3.721 12.469 1 91.62 205 PHE A CA 1
ATOM 1629 C C . PHE A 1 205 ? -3.049 3.234 12.727 1 91.62 205 PHE A C 1
ATOM 1631 O O . PHE A 1 205 ? -3.27 2.344 13.547 1 91.62 205 PHE A O 1
ATOM 1638 N N . SER A 1 206 ? -3.939 3.855 11.977 1 92.62 206 SER A N 1
ATOM 1639 C CA . SER A 1 206 ? -5.344 3.48 12.117 1 92.62 206 SER A CA 1
ATOM 1640 C C . SER A 1 206 ? -5.863 2.803 10.852 1 92.62 206 SER A C 1
ATOM 1642 O O . SER A 1 206 ? -6.457 1.726 10.914 1 92.62 206 SER A O 1
ATOM 1644 N N . ASP A 1 207 ? -5.66 3.465 9.703 1 91.38 207 ASP A N 1
ATOM 1645 C CA . ASP A 1 207 ? -6.137 2.928 8.438 1 91.38 207 ASP A CA 1
ATOM 1646 C C . ASP A 1 207 ? -5.422 3.584 7.258 1 91.38 207 ASP A C 1
ATOM 1648 O O . ASP A 1 207 ? -4.527 4.41 7.449 1 91.38 207 ASP A O 1
ATOM 1652 N N . TYR A 1 208 ? -5.816 3.109 6.031 1 91.5 208 TYR A N 1
ATOM 1653 C CA . TYR A 1 208 ? -5.293 3.703 4.805 1 91.5 208 TYR A CA 1
ATOM 1654 C C . TYR A 1 208 ? -6.352 3.725 3.711 1 91.5 208 TYR A C 1
ATOM 1656 O O . TYR A 1 208 ? -7.336 2.986 3.777 1 91.5 208 TYR A O 1
ATOM 1664 N N . TYR A 1 209 ? -6.129 4.578 2.736 1 91.5 209 TYR A N 1
ATOM 1665 C CA . TYR A 1 209 ? -7.082 4.758 1.648 1 91.5 209 TYR A CA 1
ATOM 1666 C C . TYR A 1 209 ? -6.363 4.914 0.313 1 91.5 209 TYR A C 1
ATOM 1668 O O . TYR A 1 209 ? -5.48 5.762 0.171 1 91.5 209 TYR A O 1
ATOM 1676 N N . GLY A 1 210 ? -6.812 4.078 -0.601 1 86.5 210 GLY A N 1
ATOM 1677 C CA . GLY A 1 210 ? -6.273 4.176 -1.949 1 86.5 210 GLY A CA 1
ATOM 1678 C C . GLY A 1 210 ? -7.117 5.039 -2.867 1 86.5 210 GLY A C 1
ATOM 1679 O O . GLY A 1 210 ? -8.086 5.66 -2.424 1 86.5 210 GLY A O 1
ATOM 1680 N N . GLN A 1 211 ? -6.695 4.988 -4.117 1 84.88 211 GLN A N 1
ATOM 1681 C CA . GLN A 1 211 ? -7.324 5.828 -5.129 1 84.88 211 GLN A CA 1
ATOM 1682 C C . GLN A 1 211 ? -8.758 5.379 -5.406 1 84.88 211 GLN A C 1
ATOM 1684 O O . GLN A 1 211 ? -9.594 6.18 -5.828 1 84.88 211 GLN A O 1
ATOM 1689 N N . ASN A 1 212 ? -9.055 4.168 -5.07 1 78 212 ASN A N 1
ATOM 1690 C CA . ASN A 1 212 ? -10.336 3.598 -5.465 1 78 212 ASN A CA 1
ATOM 1691 C C . ASN A 1 212 ? -11.43 3.912 -4.445 1 78 212 ASN A C 1
ATOM 1693 O O . ASN A 1 212 ? -12.602 3.605 -4.668 1 78 212 ASN A O 1
ATOM 1697 N N . LYS A 1 213 ? -11.039 4.473 -3.422 1 86.19 213 LYS A N 1
ATOM 1698 C CA . LYS A 1 213 ? -12.031 4.836 -2.412 1 86.19 213 LYS A CA 1
ATOM 1699 C C . LYS A 1 213 ? -12.516 6.273 -2.605 1 86.19 213 LYS A C 1
ATOM 1701 O O . LYS A 1 213 ? -11.703 7.191 -2.732 1 86.19 213 LYS A O 1
ATOM 1706 N N . SER A 1 214 ? -13.789 6.453 -2.629 1 92.25 214 SER A N 1
ATOM 1707 C CA . SER A 1 214 ? -14.344 7.789 -2.803 1 92.25 214 SER A CA 1
ATOM 1708 C C . SER A 1 214 ? -14.164 8.633 -1.546 1 92.25 214 SER A C 1
ATOM 1710 O O . SER A 1 214 ? -14.008 8.094 -0.448 1 92.25 214 SER A O 1
ATOM 1712 N N . VAL A 1 215 ? -14.242 9.906 -1.784 1 96.19 215 VAL A N 1
ATOM 1713 C CA . VAL A 1 215 ? -14.133 10.836 -0.667 1 96.19 215 VAL A CA 1
ATOM 1714 C C . VAL A 1 215 ? -15.227 10.547 0.361 1 96.19 215 VAL A C 1
ATOM 1716 O O . VAL A 1 215 ? -14.961 10.539 1.566 1 96.19 215 VAL A O 1
ATOM 1719 N N . GLN A 1 216 ? -16.406 10.234 -0.091 1 95.62 216 GLN A N 1
ATOM 1720 C CA . GLN A 1 216 ? -17.531 9.938 0.793 1 95.62 216 GLN A CA 1
ATOM 1721 C C . GLN A 1 216 ? -17.25 8.695 1.634 1 95.62 216 GLN A C 1
ATOM 1723 O O . GLN A 1 216 ? -17.547 8.672 2.832 1 95.62 216 GLN A O 1
ATOM 1728 N N . GLU A 1 217 ? -16.703 7.727 1.022 1 92.12 217 GLU A N 1
ATOM 1729 C CA . GLU A 1 217 ? -16.375 6.496 1.737 1 92.12 217 GLU A CA 1
ATOM 1730 C C . GLU A 1 217 ? -15.281 6.734 2.775 1 92.12 217 GLU A C 1
ATOM 1732 O O . GLU A 1 217 ? -15.336 6.191 3.881 1 92.12 217 GLU A O 1
ATOM 1737 N N . ILE A 1 218 ? -14.352 7.551 2.396 1 95.06 218 ILE A N 1
ATOM 1738 C CA . ILE A 1 218 ? -13.258 7.859 3.309 1 95.06 218 ILE A CA 1
ATOM 1739 C C . ILE A 1 218 ? -13.797 8.625 4.52 1 95.06 218 ILE A C 1
ATOM 1741 O O . ILE A 1 218 ? -13.484 8.281 5.664 1 95.06 218 ILE A O 1
ATOM 1745 N N . VAL A 1 219 ? -14.602 9.57 4.238 1 96.31 219 VAL A N 1
ATOM 1746 C CA . VAL A 1 219 ? -15.188 10.375 5.312 1 96.31 219 VAL A CA 1
ATOM 1747 C C . VAL A 1 219 ? -15.984 9.477 6.25 1 96.31 219 VAL A C 1
ATOM 1749 O O . VAL A 1 219 ? -15.867 9.578 7.477 1 96.31 219 VAL A O 1
ATOM 1752 N N . ARG A 1 220 ? -16.75 8.594 5.699 1 93.88 220 ARG A N 1
ATOM 1753 C CA . ARG A 1 220 ? -17.547 7.676 6.504 1 93.88 220 ARG A CA 1
ATOM 1754 C C . ARG A 1 220 ? -16.656 6.793 7.375 1 93.88 220 ARG A C 1
ATOM 1756 O O . ARG A 1 220 ? -16.922 6.613 8.562 1 93.88 220 ARG A O 1
ATOM 1763 N N . ASN A 1 221 ? -15.672 6.301 6.805 1 92.12 221 ASN A N 1
ATOM 1764 C CA . ASN A 1 221 ? -14.766 5.426 7.535 1 92.12 221 ASN A CA 1
ATOM 1765 C C . ASN A 1 221 ? -14.055 6.168 8.656 1 92.12 221 ASN A C 1
ATOM 1767 O O . ASN A 1 221 ? -13.938 5.656 9.773 1 92.12 221 ASN A O 1
ATOM 1771 N N . ILE A 1 222 ? -13.594 7.297 8.359 1 95.44 222 ILE A N 1
ATOM 1772 C CA . ILE A 1 222 ? -12.883 8.078 9.359 1 95.44 222 ILE A CA 1
ATOM 1773 C C . ILE A 1 222 ? -13.828 8.422 10.516 1 95.44 222 ILE A C 1
ATOM 1775 O O . ILE A 1 222 ? -13.445 8.344 11.68 1 95.44 222 ILE A O 1
ATOM 1779 N N . LYS A 1 223 ? -15.023 8.711 10.188 1 94.31 223 LYS A N 1
ATOM 1780 C CA . LYS A 1 223 ? -16.016 8.984 11.227 1 94.31 223 LYS A CA 1
ATOM 1781 C C . LYS A 1 223 ? -16.203 7.773 12.133 1 94.31 223 LYS A C 1
ATOM 1783 O O . LYS A 1 223 ? -16.297 7.914 13.352 1 94.31 223 LYS A O 1
ATOM 1788 N N . GLU A 1 224 ? -16.297 6.699 11.516 1 91.75 224 GLU A N 1
ATOM 1789 C CA . GLU A 1 224 ? -16.453 5.469 12.289 1 91.75 224 GLU A CA 1
ATOM 1790 C C . GLU A 1 224 ? -15.266 5.25 13.219 1 91.75 224 GLU A C 1
ATOM 1792 O O . GLU A 1 224 ? -15.445 4.859 14.375 1 91.75 224 GLU A O 1
ATOM 1797 N N . LYS A 1 225 ? -14.109 5.523 12.727 1 92.5 225 LYS A N 1
ATOM 1798 C CA . LYS A 1 225 ? -12.898 5.363 13.531 1 92.5 225 LYS A CA 1
ATOM 1799 C C . LYS A 1 225 ? -12.867 6.375 14.672 1 92.5 225 LYS A C 1
ATOM 1801 O O . LYS A 1 225 ? -12.461 6.047 15.789 1 92.5 225 LYS A O 1
ATOM 1806 N N . MET A 1 226 ? -13.242 7.551 14.352 1 93.12 226 MET A N 1
ATOM 1807 C CA . MET A 1 226 ? -13.258 8.602 15.367 1 93.12 226 MET A CA 1
ATOM 1808 C C . MET A 1 226 ? -14.258 8.273 16.469 1 93.12 226 MET A C 1
ATOM 1810 O O . MET A 1 226 ? -13.969 8.492 17.656 1 93.12 226 MET A O 1
ATOM 1814 N N . ASN A 1 227 ? -15.375 7.668 16.078 1 91.31 227 ASN A N 1
ATOM 1815 C CA . ASN A 1 227 ? -16.406 7.309 17.047 1 91.31 227 ASN A CA 1
ATOM 1816 C C . ASN A 1 227 ? -15.977 6.129 17.906 1 91.31 227 ASN A C 1
ATOM 1818 O O . ASN A 1 227 ? -16.344 6.043 19.078 1 91.31 227 ASN A O 1
ATOM 1822 N N . ALA A 1 228 ? -15.227 5.328 17.297 1 89.69 228 ALA A N 1
ATOM 1823 C CA . ALA A 1 228 ? -14.797 4.129 18.016 1 89.69 228 ALA A CA 1
ATOM 1824 C C . ALA A 1 228 ? -13.562 4.41 18.859 1 89.69 228 ALA A C 1
ATOM 1826 O O . ALA A 1 228 ? -13.203 3.611 19.734 1 89.69 228 ALA A O 1
ATOM 1827 N N . TYR A 1 229 ? -13 5.527 18.594 1 90.31 229 TYR A N 1
ATOM 1828 C CA . TYR A 1 229 ? -11.742 5.844 19.266 1 90.31 229 TYR A CA 1
ATOM 1829 C C . TYR A 1 229 ? -11.969 6.145 20.75 1 90.31 229 TYR A C 1
ATOM 1831 O O . TYR A 1 229 ? -12.844 6.945 21.094 1 90.31 229 TYR A O 1
ATOM 1839 N N . LYS A 1 230 ? -11.398 5.258 21.562 1 77.75 230 LYS A N 1
ATOM 1840 C CA . LYS A 1 230 ? -11.445 5.43 23.016 1 77.75 230 LYS A CA 1
ATOM 1841 C C . LYS A 1 230 ? -10.102 5.91 23.562 1 77.75 230 LYS A C 1
ATOM 1843 O O . LYS A 1 230 ? -9.047 5.434 23.141 1 77.75 230 LYS A O 1
ATOM 1848 N N . ASP A 1 231 ? -10.008 6.984 24.297 1 68.75 231 ASP A N 1
ATOM 1849 C CA . ASP A 1 231 ? -8.805 7.555 24.891 1 68.75 231 ASP A CA 1
ATOM 1850 C C . ASP A 1 231 ? -8.055 6.516 25.719 1 68.75 231 ASP A C 1
ATOM 1852 O O . ASP A 1 231 ? -8.672 5.625 26.312 1 68.75 231 ASP A O 1
ATOM 1856 N N . MET B 1 1 ? -80.438 -18.656 -54.375 1 32.91 1 MET B N 1
ATOM 1857 C CA . MET B 1 1 ? -79.562 -19 -53.281 1 32.91 1 MET B CA 1
ATOM 1858 C C . MET B 1 1 ? -79.875 -18.234 -52.031 1 32.91 1 MET B C 1
ATOM 1860 O O . MET B 1 1 ? -80 -17.016 -52.031 1 32.91 1 MET B O 1
ATOM 1864 N N . PRO B 1 2 ? -80.625 -18.844 -50.906 1 35.06 2 PRO B N 1
ATOM 1865 C CA . PRO B 1 2 ? -81.312 -18.281 -49.75 1 35.06 2 PRO B CA 1
ATOM 1866 C C . PRO B 1 2 ? -80.312 -17.516 -48.812 1 35.06 2 PRO B C 1
ATOM 1868 O O . PRO B 1 2 ? -79.188 -17.891 -48.688 1 35.06 2 PRO B O 1
ATOM 1871 N N . SER B 1 3 ? -80.5 -16.156 -48.594 1 33.31 3 SER B N 1
ATOM 1872 C CA . SER B 1 3 ? -79.938 -15.016 -47.875 1 33.31 3 SER B CA 1
ATOM 1873 C C . SER B 1 3 ? -80.062 -15.211 -46.375 1 33.31 3 SER B C 1
ATOM 1875 O O . SER B 1 3 ? -81.125 -15.016 -45.781 1 33.31 3 SER B O 1
ATOM 1877 N N . LYS B 1 4 ? -79.5 -16.391 -45.719 1 32.5 4 LYS B N 1
ATOM 1878 C CA . LYS B 1 4 ? -79.75 -16.656 -44.312 1 32.5 4 LYS B CA 1
ATOM 1879 C C . LYS B 1 4 ? -79.188 -15.523 -43.438 1 32.5 4 LYS B C 1
ATOM 1881 O O . LYS B 1 4 ? -78 -15.195 -43.531 1 32.5 4 LYS B O 1
ATOM 1886 N N . VAL B 1 5 ? -79.938 -14.484 -43.094 1 32.75 5 VAL B N 1
ATOM 1887 C CA . VAL B 1 5 ? -79.75 -13.281 -42.281 1 32.75 5 VAL B CA 1
ATOM 1888 C C . VAL B 1 5 ? -79.25 -13.672 -40.906 1 32.75 5 VAL B C 1
ATOM 1890 O O . VAL B 1 5 ? -79.875 -14.484 -40.219 1 32.75 5 VAL B O 1
ATOM 1893 N N . LEU B 1 6 ? -77.875 -13.656 -40.625 1 30.7 6 LEU B N 1
ATOM 1894 C CA . LEU B 1 6 ? -77.062 -13.906 -39.438 1 30.7 6 LEU B CA 1
ATOM 1895 C C . LEU B 1 6 ? -77.562 -13.055 -38.25 1 30.7 6 LEU B C 1
ATOM 1897 O O . LEU B 1 6 ? -77.688 -11.836 -38.375 1 30.7 6 LEU B O 1
ATOM 1901 N N . SER B 1 7 ? -78.375 -13.562 -37.281 1 31.61 7 SER B N 1
ATOM 1902 C CA . SER B 1 7 ? -79 -13.023 -36.062 1 31.61 7 SER B CA 1
ATOM 1903 C C . SER B 1 7 ? -77.938 -12.469 -35.125 1 31.61 7 SER B C 1
ATOM 1905 O O . SER B 1 7 ? -76.938 -13.141 -34.844 1 31.61 7 SER B O 1
ATOM 1907 N N . ARG B 1 8 ? -77.688 -11.109 -35.031 1 33 8 ARG B N 1
ATOM 1908 C CA . ARG B 1 8 ? -76.875 -10.203 -34.25 1 33 8 ARG B CA 1
ATOM 1909 C C . ARG B 1 8 ? -77.125 -10.391 -32.75 1 33 8 ARG B C 1
ATOM 1911 O O . ARG B 1 8 ? -78.25 -10.125 -32.281 1 33 8 ARG B O 1
ATOM 1918 N N . SER B 1 9 ? -76.688 -11.562 -32.062 1 30.84 9 SER B N 1
ATOM 1919 C CA . SER B 1 9 ? -76.938 -11.742 -30.641 1 30.84 9 SER B CA 1
ATOM 1920 C C . SER B 1 9 ? -76.312 -10.602 -29.828 1 30.84 9 SER B C 1
ATOM 1922 O O . SER B 1 9 ? -75.125 -10.266 -30.031 1 30.84 9 SER B O 1
ATOM 1924 N N . LEU B 1 10 ? -77.062 -9.516 -29.422 1 32.81 10 LEU B N 1
ATOM 1925 C CA . LEU B 1 10 ? -76.812 -8.336 -28.578 1 32.81 10 LEU B CA 1
ATOM 1926 C C . LEU B 1 10 ? -76.312 -8.75 -27.219 1 32.81 10 LEU B C 1
ATOM 1928 O O . LEU B 1 10 ? -77 -9.492 -26.484 1 32.81 10 LEU B O 1
ATOM 1932 N N . ILE B 1 11 ? -74.938 -8.992 -27.031 1 34.19 11 ILE B N 1
ATOM 1933 C CA . ILE B 1 11 ? -74.312 -9.305 -25.766 1 34.19 11 ILE B CA 1
ATOM 1934 C C . ILE B 1 11 ? -74.5 -8.156 -24.781 1 34.19 11 ILE B C 1
ATOM 1936 O O . ILE B 1 11 ? -74.25 -6.996 -25.094 1 34.19 11 ILE B O 1
ATOM 1940 N N . PRO B 1 12 ? -75.375 -8.219 -23.656 1 36.25 12 PRO B N 1
ATOM 1941 C CA . PRO B 1 12 ? -75.625 -7.195 -22.656 1 36.25 12 PRO B CA 1
ATOM 1942 C C . PRO B 1 12 ? -74.375 -6.797 -21.875 1 36.25 12 PRO B C 1
ATOM 1944 O O . PRO B 1 12 ? -73.625 -7.66 -21.469 1 36.25 12 PRO B O 1
ATOM 1947 N N . VAL B 1 13 ? -73.688 -5.656 -22.094 1 36.81 13 VAL B N 1
ATOM 1948 C CA . VAL B 1 13 ? -72.562 -5 -21.438 1 36.81 13 VAL B CA 1
ATOM 1949 C C . VAL B 1 13 ? -72.938 -4.656 -20 1 36.81 13 VAL B C 1
ATOM 1951 O O . VAL B 1 13 ? -73.562 -3.629 -19.734 1 36.81 13 VAL B O 1
ATOM 1954 N N . ARG B 1 14 ? -73.625 -5.461 -19.156 1 32.22 14 ARG B N 1
ATOM 1955 C CA . ARG B 1 14 ? -74.125 -4.988 -17.859 1 32.22 14 ARG B CA 1
ATOM 1956 C C . ARG B 1 14 ? -72.938 -4.637 -16.938 1 32.22 14 ARG B C 1
ATOM 1958 O O . ARG B 1 14 ? -73.188 -4.281 -15.781 1 32.22 14 ARG B O 1
ATOM 1965 N N . PHE B 1 15 ? -71.562 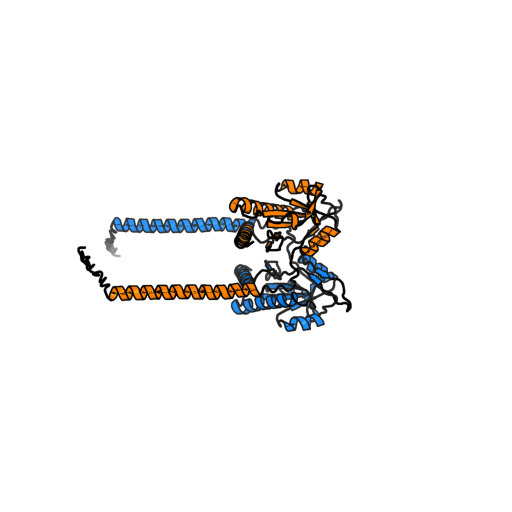-4.793 -17.109 1 34.19 15 PHE B N 1
ATOM 1966 C CA . PHE B 1 15 ? -70.812 -4.852 -15.844 1 34.19 15 PHE B CA 1
ATOM 1967 C C . PHE B 1 15 ? -70.75 -3.467 -15.211 1 34.19 15 PHE B C 1
ATOM 1969 O O . PHE B 1 15 ? -69.938 -2.65 -15.633 1 34.19 15 PHE B O 1
ATOM 1976 N N . ARG B 1 16 ? -71.812 -2.674 -15.016 1 36.5 16 ARG B N 1
ATOM 1977 C CA . ARG B 1 16 ? -71.688 -1.422 -14.273 1 36.5 16 ARG B CA 1
ATOM 1978 C C . ARG B 1 16 ? -71.062 -1.659 -12.906 1 36.5 16 ARG B C 1
ATOM 1980 O O . ARG B 1 16 ? -71.688 -2.264 -12.031 1 36.5 16 ARG B O 1
ATOM 1987 N N . SER B 1 17 ? -69.75 -2.117 -12.773 1 41.62 17 SER B N 1
ATOM 1988 C CA . SER B 1 17 ? -69.188 -2.176 -11.438 1 41.62 17 SER B CA 1
ATOM 1989 C C . SER B 1 17 ? -69.312 -0.844 -10.711 1 41.62 17 SER B C 1
ATOM 1991 O O . SER B 1 17 ? -68.812 0.184 -11.188 1 41.62 17 SER B O 1
ATOM 1993 N N . THR B 1 18 ? -70.5 -0.424 -10.195 1 45.75 18 THR B N 1
ATOM 1994 C CA . THR B 1 18 ? -70.875 0.662 -9.281 1 45.75 18 THR B CA 1
ATOM 1995 C C . THR B 1 18 ? -69.875 0.726 -8.117 1 45.75 18 THR B C 1
ATOM 1997 O O . THR B 1 18 ? -70 -0.026 -7.152 1 45.75 18 THR B O 1
ATOM 2000 N N . LEU B 1 19 ? -68.625 0.726 -8.398 1 48.97 19 LEU B N 1
ATOM 2001 C CA . LEU B 1 19 ? -67.75 0.955 -7.242 1 48.97 19 LEU B CA 1
ATOM 2002 C C . LEU B 1 19 ? -68.125 2.25 -6.531 1 48.97 19 LEU B C 1
ATOM 2004 O O . LEU B 1 19 ? -68.438 3.246 -7.18 1 48.97 19 LEU B O 1
ATOM 2008 N N . SER B 1 20 ? -68.688 2.199 -5.312 1 54.19 20 SER B N 1
ATOM 2009 C CA . SER B 1 20 ? -69.125 3.293 -4.445 1 54.19 20 SER B CA 1
ATOM 2010 C C . SER B 1 20 ? -68.062 4.379 -4.355 1 54.19 20 SER B C 1
ATOM 2012 O O . SER B 1 20 ? -66.875 4.113 -4.578 1 54.19 20 SER B O 1
ATOM 2014 N N . PRO B 1 21 ? -68.5 5.648 -4.309 1 58.81 21 PRO B N 1
ATOM 2015 C CA . PRO B 1 21 ? -67.625 6.816 -4.258 1 58.81 21 PRO B CA 1
ATOM 2016 C C . PRO B 1 21 ? -66.562 6.699 -3.178 1 58.81 21 PRO B C 1
ATOM 2018 O O . PRO B 1 21 ? -65.438 7.191 -3.357 1 58.81 21 PRO B O 1
ATOM 2021 N N . GLU B 1 22 ? -66.875 6.109 -2.064 1 59.78 22 GLU B N 1
ATOM 2022 C CA . GLU B 1 22 ? -65.938 5.984 -0.99 1 59.78 22 GLU B CA 1
ATOM 2023 C C . GLU B 1 22 ? -64.812 5.023 -1.374 1 59.78 22 GLU B C 1
ATOM 2025 O O . GLU B 1 22 ? -63.625 5.258 -1.046 1 59.78 22 GLU B O 1
ATOM 2030 N N . GLU B 1 23 ? -65.188 3.932 -2.109 1 60.44 23 GLU B N 1
ATOM 2031 C CA . GLU B 1 23 ? -64.188 2.992 -2.572 1 60.44 23 GLU B CA 1
ATOM 2032 C C . GLU B 1 23 ? -63.312 3.609 -3.67 1 60.44 23 GLU B C 1
ATOM 2034 O O . GLU B 1 23 ? -62.094 3.334 -3.754 1 60.44 23 GLU B O 1
ATOM 2039 N N . ARG B 1 24 ? -63.906 4.539 -4.406 1 57.91 24 ARG B N 1
ATOM 2040 C CA . ARG B 1 24 ? -63.156 5.242 -5.438 1 57.91 24 ARG B CA 1
ATOM 2041 C C . ARG B 1 24 ? -62.125 6.172 -4.82 1 57.91 24 ARG B C 1
ATOM 2043 O O . ARG B 1 24 ? -61 6.277 -5.316 1 57.91 24 ARG B O 1
ATOM 2050 N N . MET B 1 25 ? -62.531 6.812 -3.688 1 55.81 25 MET B N 1
ATOM 2051 C CA . MET B 1 25 ? -61.594 7.719 -3.027 1 55.81 25 MET B CA 1
ATOM 2052 C C . MET B 1 25 ? -60.469 6.941 -2.395 1 55.81 25 MET B C 1
ATOM 2054 O O . MET B 1 25 ? -59.312 7.398 -2.406 1 55.81 25 MET B O 1
ATOM 2058 N N . ARG B 1 26 ? -60.781 5.723 -1.827 1 55.91 26 ARG B N 1
ATOM 2059 C CA . ARG B 1 26 ? -59.719 4.887 -1.274 1 55.91 26 ARG B CA 1
ATOM 2060 C C . ARG B 1 26 ? -58.781 4.398 -2.371 1 55.91 26 ARG B C 1
ATOM 2062 O O . ARG B 1 26 ? -57.562 4.363 -2.182 1 55.91 26 ARG B O 1
ATOM 2069 N N . TYR B 1 27 ? -59.406 4.102 -3.527 1 58.59 27 TYR B N 1
ATOM 2070 C CA . TYR B 1 27 ? -58.562 3.672 -4.641 1 58.59 27 TYR B CA 1
ATOM 2071 C C . TYR B 1 27 ? -57.719 4.828 -5.16 1 58.59 27 TYR B C 1
ATOM 2073 O O . TYR B 1 27 ? -56.531 4.641 -5.504 1 58.59 27 TYR B O 1
ATOM 2081 N N . ILE B 1 28 ? -58.312 6.02 -5.094 1 59.75 28 ILE B N 1
ATOM 2082 C CA . ILE B 1 28 ? -57.562 7.188 -5.539 1 59.75 28 ILE B CA 1
ATOM 2083 C C . ILE B 1 28 ? -56.438 7.5 -4.531 1 59.75 28 ILE B C 1
ATOM 2085 O O . ILE B 1 28 ? -55.312 7.832 -4.918 1 59.75 28 ILE B O 1
ATOM 2089 N N . GLN B 1 29 ? -56.719 7.355 -3.266 1 58.66 29 GLN B N 1
ATOM 2090 C CA . GLN B 1 29 ? -55.688 7.578 -2.256 1 58.66 29 GLN B CA 1
ATOM 2091 C C . GLN B 1 29 ? -54.594 6.516 -2.34 1 58.66 29 GLN B C 1
ATOM 2093 O O . GLN B 1 29 ? -53.406 6.824 -2.215 1 58.66 29 GLN B O 1
ATOM 2098 N N . TRP B 1 30 ? -55.062 5.266 -2.627 1 59.69 30 TRP B N 1
ATOM 2099 C CA . TRP B 1 30 ? -54.062 4.219 -2.805 1 59.69 30 TRP B CA 1
ATOM 2100 C C . TRP B 1 30 ? -53.281 4.426 -4.098 1 59.69 30 TRP B C 1
ATOM 2102 O O . TRP B 1 30 ? -52.062 4.215 -4.141 1 59.69 30 TRP B O 1
ATOM 2112 N N . CYS B 1 31 ? -53.938 5.008 -5.145 1 56.41 31 CYS B N 1
ATOM 2113 C CA . CYS B 1 31 ? -53.219 5.316 -6.383 1 56.41 31 CYS B CA 1
ATOM 2114 C C . CYS B 1 31 ? -52.25 6.473 -6.184 1 56.41 31 CYS B C 1
ATOM 2116 O O . CYS B 1 31 ? -51.156 6.453 -6.719 1 56.41 31 CYS B O 1
ATOM 2118 N N . SER B 1 32 ? -52.656 7.422 -5.297 1 57.69 32 SER B N 1
ATOM 2119 C CA . SER B 1 32 ? -51.75 8.523 -5.055 1 57.69 32 SER B CA 1
ATOM 2120 C C . SER B 1 32 ? -50.531 8.07 -4.234 1 57.69 32 SER B C 1
ATOM 2122 O O . SER B 1 32 ? -49.406 8.523 -4.469 1 57.69 32 SER B O 1
ATOM 2124 N N . TYR B 1 33 ? -50.812 7.09 -3.34 1 60.38 33 TYR B N 1
ATOM 2125 C CA . TYR B 1 33 ? -49.656 6.582 -2.578 1 60.38 33 TYR B CA 1
ATOM 2126 C C . TYR B 1 33 ? -48.75 5.758 -3.465 1 60.38 33 TYR B C 1
ATOM 2128 O O . TYR B 1 33 ? -47.5 5.852 -3.352 1 60.38 33 TYR B O 1
ATOM 2136 N N . ILE B 1 34 ? -49.312 5.117 -4.438 1 59.34 34 ILE B N 1
ATOM 2137 C CA . ILE B 1 34 ? -48.5 4.32 -5.352 1 59.34 34 ILE B CA 1
ATOM 2138 C C . ILE B 1 34 ? -47.781 5.246 -6.32 1 59.34 34 ILE B C 1
ATOM 2140 O O . ILE B 1 34 ? -46.594 5.039 -6.609 1 59.34 34 ILE B O 1
ATOM 2144 N N . VAL B 1 35 ? -48.406 6.289 -6.688 1 59.28 35 VAL B N 1
ATOM 2145 C CA . VAL B 1 35 ? -47.75 7.234 -7.59 1 59.28 35 VAL B CA 1
ATOM 2146 C C . VAL B 1 35 ? -46.656 7.992 -6.848 1 59.28 35 VAL B C 1
ATOM 2148 O O . VAL B 1 35 ? -45.562 8.18 -7.367 1 59.28 35 VAL B O 1
ATOM 2151 N N . ILE B 1 36 ? -46.938 8.344 -5.586 1 58.59 36 ILE B N 1
ATOM 2152 C CA . ILE B 1 36 ? -45.906 9.023 -4.797 1 58.59 36 ILE B CA 1
ATOM 2153 C C . ILE B 1 36 ? -44.781 8.039 -4.453 1 58.59 36 ILE B C 1
ATOM 2155 O O . ILE B 1 36 ? -43.594 8.383 -4.539 1 58.59 36 ILE B O 1
ATOM 2159 N N . ALA B 1 37 ? -45.156 6.812 -4.176 1 60.41 37 ALA B N 1
ATOM 2160 C CA . ALA B 1 37 ? -44.156 5.793 -3.916 1 60.41 37 ALA B CA 1
ATOM 2161 C C . ALA B 1 37 ? -43.375 5.453 -5.188 1 60.41 37 ALA B C 1
ATOM 2163 O O . ALA B 1 37 ? -42.156 5.25 -5.148 1 60.41 37 ALA B O 1
ATOM 2164 N N . GLY B 1 38 ? -44.062 5.484 -6.266 1 59.06 38 GLY B N 1
ATOM 2165 C CA . GLY B 1 38 ? -43.406 5.238 -7.539 1 59.06 38 GLY B CA 1
ATOM 2166 C C . GLY B 1 38 ? -42.5 6.383 -7.984 1 59.06 38 GLY B C 1
ATOM 2167 O O . GLY B 1 38 ? -41.406 6.16 -8.484 1 59.06 38 GLY B O 1
ATOM 2168 N N . SER B 1 39 ? -43.031 7.582 -7.801 1 59 39 SER B N 1
ATOM 2169 C CA . SER B 1 39 ? -42.219 8.75 -8.172 1 59 39 SER B CA 1
ATOM 2170 C C . SER B 1 39 ? -41.031 8.914 -7.242 1 59 39 SER B C 1
ATOM 2172 O O . SER B 1 39 ? -39.938 9.32 -7.68 1 59 39 SER B O 1
ATOM 2174 N N . ALA B 1 40 ? -41.219 8.617 -6.004 1 58.78 40 ALA B N 1
ATOM 2175 C CA . ALA B 1 40 ? -40.094 8.672 -5.066 1 58.78 40 ALA B CA 1
ATOM 2176 C C . ALA B 1 40 ? -39.062 7.59 -5.383 1 58.78 40 ALA B C 1
ATOM 2178 O O . ALA B 1 40 ? -37.875 7.824 -5.262 1 58.78 40 ALA B O 1
ATOM 2179 N N . THR B 1 41 ? -39.531 6.445 -5.891 1 57.78 41 THR B N 1
ATOM 2180 C CA . THR B 1 41 ? -38.594 5.395 -6.312 1 57.78 41 THR B CA 1
ATOM 2181 C C . THR B 1 41 ? -37.875 5.789 -7.598 1 57.78 41 THR B C 1
ATOM 2183 O O . THR B 1 41 ? -36.688 5.586 -7.727 1 57.78 41 THR B O 1
ATOM 2186 N N . VAL B 1 42 ? -38.562 6.398 -8.492 1 55.72 42 VAL B N 1
ATOM 2187 C CA . VAL B 1 42 ? -37.938 6.809 -9.734 1 55.72 42 VAL B CA 1
ATOM 2188 C C . VAL B 1 42 ? -36.969 7.969 -9.469 1 55.72 42 VAL B C 1
ATOM 2190 O O . VAL B 1 42 ? -35.875 8.008 -10 1 55.72 42 VAL B O 1
ATOM 2193 N N . ALA B 1 43 ? -37.344 8.938 -8.656 1 53.31 43 ALA B N 1
ATOM 2194 C CA . ALA B 1 43 ? -36.469 10.039 -8.281 1 53.31 43 ALA B CA 1
ATOM 2195 C C . ALA B 1 43 ? -35.281 9.531 -7.496 1 53.31 43 ALA B C 1
ATOM 2197 O O . ALA B 1 43 ? -34.156 9.977 -7.715 1 53.31 43 ALA B O 1
ATOM 2198 N N . ALA B 1 44 ? -35.438 8.586 -6.645 1 51.44 44 ALA B N 1
ATOM 2199 C CA . ALA B 1 44 ? -34.312 8 -5.902 1 51.44 44 ALA B CA 1
ATOM 2200 C C . ALA B 1 44 ? -33.406 7.211 -6.824 1 51.44 44 ALA B C 1
ATOM 2202 O O . ALA B 1 44 ? -32.188 7.297 -6.715 1 51.44 44 ALA B O 1
ATOM 2203 N N . VAL B 1 45 ? -34 6.555 -7.797 1 49.44 45 VAL B N 1
ATOM 2204 C CA . VAL B 1 45 ? -33.156 5.805 -8.742 1 49.44 45 VAL B CA 1
ATOM 2205 C C . VAL B 1 45 ? -32.469 6.77 -9.695 1 49.44 45 VAL B C 1
ATOM 2207 O O . VAL B 1 45 ? -31.297 6.574 -10.039 1 49.44 45 VAL B O 1
ATOM 2210 N N . SER B 1 46 ? -33.156 7.84 -10.125 1 48 46 SER B N 1
ATOM 2211 C CA . SER B 1 46 ? -32.5 8.805 -11.008 1 48 46 SER B CA 1
ATOM 2212 C C . SER B 1 46 ? -31.375 9.547 -10.281 1 48 46 SER B C 1
ATOM 2214 O O . SER B 1 46 ? -30.344 9.867 -10.883 1 48 46 SER B O 1
ATOM 2216 N N . LEU B 1 47 ? -31.578 9.969 -9.047 1 43.22 47 LEU B N 1
ATOM 2217 C CA . LEU B 1 47 ? -30.516 10.594 -8.266 1 43.22 47 LEU B CA 1
ATOM 2218 C C . LEU B 1 47 ? -29.375 9.625 -8.016 1 43.22 47 LEU B C 1
ATOM 2220 O O . LEU B 1 47 ? -28.203 10 -8.078 1 43.22 47 LEU B O 1
ATOM 2224 N N . THR B 1 48 ? -29.719 8.375 -7.793 1 41.53 48 THR B N 1
ATOM 2225 C CA . THR B 1 48 ? -28.641 7.402 -7.621 1 41.53 48 THR B CA 1
ATOM 2226 C C . THR B 1 48 ? -27.953 7.105 -8.953 1 41.53 48 THR B C 1
ATOM 2228 O O . THR B 1 48 ? -26.75 6.875 -9.008 1 41.53 48 THR B O 1
ATOM 2231 N N . ARG B 1 49 ? -28.688 7.062 -10.102 1 41.75 49 ARG B N 1
ATOM 2232 C CA . ARG B 1 49 ? -28.062 6.816 -11.398 1 41.75 49 ARG B CA 1
ATOM 2233 C C . ARG B 1 49 ? -27.141 7.965 -11.797 1 41.75 49 ARG B C 1
ATOM 2235 O O . ARG B 1 49 ? -26.062 7.742 -12.344 1 41.75 49 ARG B O 1
ATOM 2242 N N . ASP B 1 50 ? -27.656 9.203 -11.781 1 36.59 50 ASP B N 1
ATOM 2243 C CA . ASP B 1 50 ? -26.797 10.336 -12.086 1 36.59 50 ASP B CA 1
ATOM 2244 C C . ASP B 1 50 ? -25.609 10.383 -11.117 1 36.59 50 ASP B C 1
ATOM 2246 O O . ASP B 1 50 ? -24.5 10.766 -11.5 1 36.59 50 ASP B O 1
ATOM 2250 N N . PHE B 1 51 ? -25.859 9.984 -9.836 1 34.38 51 PHE B N 1
ATOM 2251 C CA . PHE B 1 51 ? -24.75 9.883 -8.906 1 34.38 51 PHE B CA 1
ATOM 2252 C C . PHE B 1 51 ? -23.875 8.688 -9.234 1 34.38 51 PHE B C 1
ATOM 2254 O O . PHE B 1 51 ? -22.641 8.758 -9.125 1 34.38 51 PHE B O 1
ATOM 2261 N N . MET B 1 52 ? -24.453 7.602 -9.773 1 32.94 52 MET B N 1
ATOM 2262 C CA . MET B 1 52 ? -23.672 6.461 -10.234 1 32.94 52 MET B CA 1
ATOM 2263 C C . MET B 1 52 ? -22.922 6.793 -11.523 1 32.94 52 MET B C 1
ATOM 2265 O O . MET B 1 52 ? -21.844 6.254 -11.789 1 32.94 52 MET B O 1
ATOM 2269 N N . LYS B 1 53 ? -23.562 7.492 -12.484 1 33.97 53 LYS B N 1
ATOM 2270 C CA . LYS B 1 53 ? -22.875 7.867 -13.719 1 33.97 53 LYS B CA 1
ATOM 2271 C C . LYS B 1 53 ? -21.766 8.875 -13.445 1 33.97 53 LYS B C 1
ATOM 2273 O O . LYS B 1 53 ? -20.75 8.898 -14.141 1 33.97 53 LYS B O 1
ATOM 2278 N N . ALA B 1 54 ? -21.984 9.812 -12.539 1 31.73 54 ALA B N 1
ATOM 2279 C CA . ALA B 1 54 ? -20.891 10.711 -12.203 1 31.73 54 ALA B CA 1
ATOM 2280 C C . ALA B 1 54 ? -19.703 9.938 -11.617 1 31.73 54 ALA B C 1
ATOM 2282 O O . ALA B 1 54 ? -18.547 10.312 -11.797 1 31.73 54 ALA B O 1
ATOM 2283 N N . THR B 1 55 ? -19.969 8.812 -10.938 1 34.06 55 THR B N 1
ATOM 2284 C CA . THR B 1 55 ? -18.875 7.953 -10.5 1 34.06 55 THR B CA 1
ATOM 2285 C C . THR B 1 55 ? -18.172 7.32 -11.695 1 34.06 55 THR B C 1
ATOM 2287 O O . THR B 1 55 ? -16.969 7.086 -11.656 1 34.06 55 THR B O 1
ATOM 2290 N N . GLU B 1 56 ? -18.875 7.102 -12.797 1 32.88 56 GLU B N 1
ATOM 2291 C CA . GLU B 1 56 ? -18.266 6.555 -14 1 32.88 56 GLU B CA 1
ATOM 2292 C C . GLU B 1 56 ? -17.344 7.578 -14.664 1 32.88 56 GLU B C 1
ATOM 2294 O O . GLU B 1 56 ? -16.344 7.215 -15.281 1 32.88 56 GLU B O 1
ATOM 2299 N N . LEU B 1 57 ? -17.828 8.82 -14.852 1 30.92 57 LEU B N 1
ATOM 2300 C CA . LEU B 1 57 ? -17.062 9.773 -15.641 1 30.92 57 LEU B CA 1
ATOM 2301 C C . LEU B 1 57 ? -15.703 10.039 -14.984 1 30.92 57 LEU B C 1
ATOM 2303 O O . LEU B 1 57 ? -14.75 10.43 -15.664 1 30.92 57 LEU B O 1
ATOM 2307 N N . SER B 1 58 ? -15.805 10.352 -13.742 1 32.03 58 SER B N 1
ATOM 2308 C CA . SER B 1 58 ? -14.523 10.812 -13.203 1 32.03 58 SER B CA 1
ATOM 2309 C C . SER B 1 58 ? -13.469 9.719 -13.266 1 32.03 58 SER B C 1
ATOM 2311 O O . SER B 1 58 ? -12.383 9.859 -12.695 1 32.03 58 SER B O 1
ATOM 2313 N N . GLU B 1 59 ? -13.844 8.578 -13.836 1 31.34 59 GLU B N 1
ATOM 2314 C CA . GLU B 1 59 ? -12.758 7.672 -14.219 1 31.34 59 GLU B CA 1
ATOM 2315 C C . GLU B 1 59 ? -11.812 8.336 -15.211 1 31.34 59 GLU B C 1
ATOM 2317 O O . GLU B 1 59 ? -11.844 8.031 -16.406 1 31.34 59 GLU B O 1
ATOM 2322 N N . GLY B 1 60 ? -11.805 9.547 -15.383 1 30.78 60 GLY B N 1
ATOM 2323 C CA . GLY B 1 60 ? -10.828 10.031 -16.359 1 30.78 60 GLY B CA 1
ATOM 2324 C C . GLY B 1 60 ? -9.5 9.305 -16.266 1 30.78 60 GLY B C 1
ATOM 2325 O O . GLY B 1 60 ? -8.961 9.102 -15.18 1 30.78 60 GLY B O 1
ATOM 2326 N N . LYS B 1 61 ? -9.211 8.562 -17.391 1 32.12 61 LYS B N 1
ATOM 2327 C CA . LYS B 1 61 ? -8.047 7.785 -17.797 1 32.12 61 LYS B CA 1
ATOM 2328 C C . LYS B 1 61 ? -6.762 8.594 -17.656 1 32.12 61 LYS B C 1
ATOM 2330 O O . LYS B 1 61 ? -5.75 8.289 -18.281 1 32.12 61 LYS B O 1
ATOM 2335 N N . TYR B 1 62 ? -6.746 9.812 -17.344 1 32.19 62 TYR B N 1
ATOM 2336 C CA . TYR B 1 62 ? -5.324 10.141 -17.297 1 32.19 62 TYR B CA 1
ATOM 2337 C C . TYR B 1 62 ? -4.535 9.031 -16.609 1 32.19 62 TYR B C 1
ATOM 2339 O O . TYR B 1 62 ? -5.082 8.273 -15.805 1 32.19 62 TYR B O 1
ATOM 2347 N N . GLY B 1 63 ? -3.172 8.742 -17.094 1 34.97 63 GLY B N 1
ATOM 2348 C CA . GLY B 1 63 ? -2.322 7.594 -16.797 1 34.97 63 GLY B CA 1
ATOM 2349 C C . GLY B 1 63 ? -2.303 7.223 -15.328 1 34.97 63 GLY B C 1
ATOM 2350 O O . GLY B 1 63 ? -1.439 7.684 -14.578 1 34.97 63 GLY B O 1
ATOM 2351 N N . LEU B 1 64 ? -3.164 7.453 -14.656 1 41.12 64 LEU B N 1
ATOM 2352 C CA . LEU B 1 64 ? -3.1 7 -13.266 1 41.12 64 LEU B CA 1
ATOM 2353 C C . LEU B 1 64 ? -2.143 5.82 -13.125 1 41.12 64 LEU B C 1
ATOM 2355 O O . LEU B 1 64 ? -2.312 4.797 -13.789 1 41.12 64 LEU B O 1
ATOM 2359 N N . PRO B 1 65 ? -0.895 6.172 -13.172 1 49.12 65 PRO B N 1
ATOM 2360 C CA . PRO B 1 65 ? 0.065 5.07 -13.055 1 49.12 65 PRO B CA 1
ATOM 2361 C C . PRO B 1 65 ? -0.495 3.879 -12.289 1 49.12 65 PRO B C 1
ATOM 2363 O O . PRO B 1 65 ? -0.891 4.02 -11.125 1 49.12 65 PRO B O 1
ATOM 2366 N N . SER B 1 66 ? -1.381 3.023 -12.953 1 61.34 66 SER B N 1
ATOM 2367 C CA . SER B 1 66 ? -2.182 1.839 -12.664 1 61.34 66 SER B CA 1
ATOM 2368 C C . SER B 1 66 ? -1.332 0.737 -12.039 1 61.34 66 SER B C 1
ATOM 2370 O O . SER B 1 66 ? -0.165 0.566 -12.398 1 61.34 66 SER B O 1
ATOM 2372 N N . ILE B 1 67 ? -1.543 0.526 -10.773 1 76.94 67 ILE B N 1
ATOM 2373 C CA . ILE B 1 67 ? -0.996 -0.689 -10.18 1 76.94 67 ILE B CA 1
ATOM 2374 C C . ILE B 1 67 ? -1.291 -1.883 -11.086 1 76.94 67 ILE B C 1
ATOM 2376 O O . ILE B 1 67 ? -2.383 -1.988 -11.648 1 76.94 67 ILE B O 1
ATOM 2380 N N . GLY B 1 68 ? -0.187 -2.438 -11.438 1 81.81 68 GLY B N 1
ATOM 2381 C CA . GLY B 1 68 ? -0.351 -3.648 -12.227 1 81.81 68 GLY B CA 1
ATOM 2382 C C . GLY B 1 68 ? 0.582 -3.713 -13.422 1 81.81 68 GLY B C 1
ATOM 2383 O O . GLY B 1 68 ? 1.395 -2.811 -13.625 1 81.81 68 GLY B O 1
ATOM 2384 N N . GLY B 1 69 ? 0.497 -4.727 -14.164 1 85.62 69 GLY B N 1
ATOM 2385 C CA . GLY B 1 69 ? 1.343 -4.98 -15.32 1 85.62 69 GLY B CA 1
ATOM 2386 C C . GLY B 1 69 ? 1.839 -6.41 -15.391 1 85.62 69 GLY B C 1
ATOM 2387 O O . GLY B 1 69 ? 1.856 -7.121 -14.383 1 85.62 69 GLY B O 1
ATOM 2388 N N . ASP B 1 70 ? 2.225 -6.609 -16.562 1 88.62 70 ASP B N 1
ATOM 2389 C CA . ASP B 1 70 ? 2.697 -7.973 -16.781 1 88.62 70 ASP B CA 1
ATOM 2390 C C . ASP B 1 70 ? 4.074 -8.18 -16.156 1 88.62 70 ASP B C 1
ATOM 2392 O O . ASP B 1 70 ? 4.82 -7.223 -15.945 1 88.62 70 ASP B O 1
ATOM 2396 N N . PHE B 1 71 ? 4.258 -9.367 -15.711 1 90.5 71 PHE B N 1
ATOM 2397 C CA . PHE B 1 71 ? 5.582 -9.75 -15.227 1 90.5 71 PHE B CA 1
ATOM 2398 C C . PHE B 1 71 ? 6.043 -11.047 -15.883 1 90.5 71 PHE B C 1
ATOM 2400 O O . PHE B 1 71 ? 5.254 -11.742 -16.516 1 90.5 71 PHE B O 1
ATOM 2407 N N . ASN B 1 72 ? 7.312 -11.164 -15.922 1 93.19 72 ASN B N 1
ATOM 2408 C CA . ASN B 1 72 ? 7.965 -12.398 -16.328 1 93.19 72 ASN B CA 1
ATOM 2409 C C . ASN B 1 72 ? 8.82 -12.977 -15.211 1 93.19 72 ASN B C 1
ATOM 2411 O O . ASN B 1 72 ? 9.938 -12.516 -14.977 1 93.19 72 ASN B O 1
ATOM 2415 N N . LEU B 1 73 ? 8.242 -14.023 -14.586 1 97.81 73 LEU B N 1
ATOM 2416 C CA . LEU B 1 73 ? 8.906 -14.656 -13.453 1 97.81 73 LEU B CA 1
ATOM 2417 C C . LEU B 1 73 ? 8.992 -16.172 -13.648 1 97.81 73 LEU B C 1
ATOM 2419 O O . LEU B 1 73 ? 8.781 -16.672 -14.758 1 97.81 73 LEU B O 1
ATOM 2423 N N . ILE B 1 74 ? 9.5 -16.812 -12.688 1 98 74 ILE B N 1
ATOM 2424 C CA . ILE B 1 74 ? 9.602 -18.266 -12.695 1 98 74 ILE B CA 1
ATOM 2425 C C . ILE B 1 74 ? 8.75 -18.859 -11.578 1 98 74 ILE B C 1
ATOM 2427 O O . ILE B 1 74 ? 8.797 -18.391 -10.438 1 98 74 ILE B O 1
ATOM 2431 N N . ASP B 1 75 ? 7.938 -19.859 -11.969 1 97.75 75 ASP B N 1
ATOM 2432 C CA . ASP B 1 75 ? 7.082 -20.469 -10.945 1 97.75 75 ASP B CA 1
ATOM 2433 C C . ASP B 1 75 ? 7.844 -21.516 -10.141 1 97.75 75 ASP B C 1
ATOM 2435 O O . ASP B 1 75 ? 9.008 -21.797 -10.422 1 97.75 75 ASP B O 1
ATOM 2439 N N . HIS B 1 76 ? 7.176 -22.031 -9.133 1 97.56 76 HIS B N 1
ATOM 2440 C CA . HIS B 1 76 ? 7.824 -22.953 -8.203 1 97.56 76 HIS B CA 1
ATOM 2441 C C . HIS B 1 76 ? 8.102 -24.297 -8.859 1 97.56 76 HIS B C 1
ATOM 2443 O O . HIS B 1 76 ? 8.781 -25.156 -8.273 1 97.56 76 HIS B O 1
ATOM 2449 N N . ASN B 1 77 ? 7.703 -24.516 -10.055 1 96.19 77 ASN B N 1
ATOM 2450 C CA . ASN B 1 77 ? 8.031 -25.703 -10.828 1 96.19 77 ASN B CA 1
ATOM 2451 C C . ASN B 1 77 ? 9.18 -25.453 -11.797 1 96.19 77 ASN B C 1
ATOM 2453 O O . ASN B 1 77 ? 9.578 -26.344 -12.547 1 96.19 77 ASN B O 1
ATOM 2457 N N . GLY B 1 78 ? 9.656 -24.188 -11.844 1 95.81 78 GLY B N 1
ATOM 2458 C CA . GLY B 1 78 ? 10.781 -23.828 -12.695 1 95.81 78 GLY B CA 1
ATOM 2459 C C . GLY B 1 78 ? 10.359 -23.375 -14.078 1 95.81 78 GLY B C 1
ATOM 2460 O O . GLY B 1 78 ? 11.195 -23.266 -14.984 1 95.81 78 GLY B O 1
ATOM 2461 N N . ASN B 1 79 ? 9.141 -23.141 -14.273 1 97.12 79 ASN B N 1
ATOM 2462 C CA . ASN B 1 79 ? 8.633 -22.688 -15.57 1 97.12 79 ASN B CA 1
ATOM 2463 C C . ASN B 1 79 ? 8.422 -21.188 -15.602 1 97.12 79 ASN B C 1
ATOM 2465 O O . ASN B 1 79 ? 8.016 -20.578 -14.602 1 97.12 79 ASN B O 1
ATOM 2469 N N . PRO B 1 80 ? 8.703 -20.625 -16.781 1 97.06 80 PRO B N 1
ATOM 2470 C CA . PRO B 1 80 ? 8.336 -19.203 -16.906 1 97.06 80 PRO B CA 1
ATOM 2471 C C . PRO B 1 80 ? 6.844 -18.969 -16.672 1 97.06 80 PRO B C 1
ATOM 2473 O O . PRO B 1 80 ? 6.012 -19.781 -17.078 1 97.06 80 PRO B O 1
ATOM 2476 N N . CYS B 1 81 ? 6.602 -17.953 -15.961 1 97.12 81 CYS B N 1
ATOM 2477 C CA . CYS B 1 81 ? 5.227 -17.594 -15.625 1 97.12 81 CYS B CA 1
ATOM 2478 C C . CYS B 1 81 ? 4.992 -16.094 -15.773 1 97.12 81 CYS B C 1
ATOM 2480 O O . CYS B 1 81 ? 5.746 -15.297 -15.227 1 97.12 81 CYS B O 1
ATOM 2482 N N . LYS B 1 82 ? 3.941 -15.82 -16.578 1 96.5 82 LYS B N 1
ATOM 2483 C CA . LYS B 1 82 ? 3.551 -14.43 -16.797 1 96.5 82 LYS B CA 1
ATOM 2484 C C . LYS B 1 82 ? 2.115 -14.18 -16.328 1 96.5 82 LYS B C 1
ATOM 2486 O O . LYS B 1 82 ? 1.348 -15.125 -16.141 1 96.5 82 LYS B O 1
ATOM 2491 N N . LEU B 1 83 ? 1.843 -12.922 -16.172 1 94.5 83 LEU B N 1
ATOM 2492 C CA . LEU B 1 83 ? 0.494 -12.594 -15.719 1 94.5 83 LEU B CA 1
ATOM 2493 C C . LEU B 1 83 ? -0.546 -13.078 -16.719 1 94.5 83 LEU B C 1
ATOM 2495 O O . LEU B 1 83 ? -1.646 -13.477 -16.344 1 94.5 83 LEU B O 1
ATOM 2499 N N . SER B 1 84 ? -0.175 -13.023 -17.969 1 94.19 84 SER B N 1
ATOM 2500 C CA . SER B 1 84 ? -1.098 -13.422 -19.031 1 94.19 84 SER B CA 1
ATOM 2501 C C . SER B 1 84 ? -1.49 -14.891 -18.906 1 94.19 84 SER B C 1
ATOM 2503 O O . SER B 1 84 ? -2.49 -15.32 -19.484 1 94.19 84 SER B O 1
ATOM 2505 N N . ASP B 1 85 ? -0.702 -15.648 -18.188 1 95.69 85 ASP B N 1
ATOM 2506 C CA . ASP B 1 85 ? -1.009 -17.062 -17.969 1 95.69 85 ASP B CA 1
ATOM 2507 C C . ASP B 1 85 ? -2.223 -17.219 -17.062 1 95.69 85 ASP B C 1
ATOM 2509 O O . ASP B 1 85 ? -2.795 -18.312 -16.969 1 95.69 85 ASP B O 1
ATOM 2513 N N . PHE B 1 86 ? -2.619 -16.109 -16.469 1 96.19 86 PHE B N 1
ATOM 2514 C CA . PHE B 1 86 ? -3.736 -16.172 -15.531 1 96.19 86 PHE B CA 1
ATOM 2515 C C . PHE B 1 86 ? -4.984 -15.547 -16.141 1 96.19 86 PHE B C 1
ATOM 2517 O O . PHE B 1 86 ? -5.961 -15.273 -15.438 1 96.19 86 PHE B O 1
ATOM 2524 N N . ARG B 1 87 ? -4.945 -15.273 -17.438 1 95.06 87 ARG B N 1
ATOM 2525 C CA . ARG B 1 87 ? -6.133 -14.719 -18.078 1 95.06 87 ARG B CA 1
ATOM 2526 C C . ARG B 1 87 ? -7.34 -15.625 -17.875 1 95.06 87 ARG B C 1
ATOM 2528 O O . ARG B 1 87 ? -7.219 -16.844 -17.953 1 95.06 87 ARG B O 1
ATOM 2535 N N . GLY B 1 88 ? -8.492 -15.062 -17.656 1 95.56 88 GLY B N 1
ATOM 2536 C CA . GLY B 1 88 ? -9.703 -15.82 -17.375 1 95.56 88 GLY B CA 1
ATOM 2537 C C . GLY B 1 88 ? -9.82 -16.234 -15.922 1 95.56 88 GLY B C 1
ATOM 2538 O O . GLY B 1 88 ? -10.688 -17.031 -15.562 1 95.56 88 GLY B O 1
ATOM 2539 N N . LYS B 1 89 ? -8.914 -15.766 -15.117 1 96.44 89 LYS B N 1
ATOM 2540 C CA . LYS B 1 89 ? -8.93 -16.062 -13.695 1 96.44 89 LYS B CA 1
ATOM 2541 C C . LYS B 1 89 ? -8.758 -14.805 -12.859 1 96.44 89 LYS B C 1
ATOM 2543 O O . LYS B 1 89 ? -8.07 -13.867 -13.273 1 96.44 89 LYS B O 1
ATOM 2548 N N . TRP B 1 90 ? -9.422 -14.758 -11.766 1 96.69 90 TRP B N 1
ATOM 2549 C CA . TRP B 1 90 ? -9.055 -13.781 -10.75 1 96.69 90 TRP B CA 1
ATOM 2550 C C . TRP B 1 90 ? -7.75 -14.172 -10.062 1 96.69 90 TRP B C 1
ATOM 2552 O O . TRP B 1 90 ? -7.516 -15.352 -9.789 1 96.69 90 TRP B O 1
ATOM 2562 N N . VAL B 1 91 ? -6.949 -13.195 -9.797 1 97.56 91 VAL B N 1
ATOM 2563 C CA . VAL B 1 91 ? -5.668 -13.461 -9.148 1 97.56 91 VAL B CA 1
ATOM 2564 C C . VAL B 1 91 ? -5.59 -12.695 -7.828 1 97.56 91 VAL B C 1
ATOM 2566 O O . VAL B 1 91 ? -5.863 -11.492 -7.781 1 97.56 91 VAL B O 1
ATOM 2569 N N . LEU B 1 92 ? -5.383 -13.352 -6.793 1 97.94 92 LEU B N 1
ATOM 2570 C CA . LEU B 1 92 ? -5.055 -12.766 -5.5 1 97.94 92 LEU B CA 1
ATOM 2571 C C . LEU B 1 92 ? -3.559 -12.875 -5.215 1 97.94 92 LEU B C 1
ATOM 2573 O O . LEU B 1 92 ? -3.057 -13.969 -4.945 1 97.94 92 LEU B O 1
ATOM 2577 N N . LEU B 1 93 ? -2.893 -11.727 -5.223 1 97.75 93 LEU B N 1
ATOM 2578 C CA . LEU B 1 93 ? -1.436 -11.664 -5.289 1 97.75 93 LEU B CA 1
ATOM 2579 C C . LEU B 1 93 ? -0.855 -11.133 -3.982 1 97.75 93 LEU B C 1
ATOM 2581 O O . LEU B 1 93 ? -1.334 -10.133 -3.447 1 97.75 93 LEU B O 1
ATOM 2585 N N . TYR B 1 94 ? 0.121 -11.828 -3.439 1 97.69 94 TYR B N 1
ATOM 2586 C CA . TYR B 1 94 ? 0.827 -11.414 -2.232 1 97.69 94 TYR B CA 1
ATOM 2587 C C . TYR B 1 94 ? 2.336 -11.508 -2.422 1 97.69 94 TYR B C 1
ATOM 2589 O O . TYR B 1 94 ? 2.84 -12.508 -2.943 1 97.69 94 TYR B O 1
ATOM 2597 N N . PHE B 1 95 ? 3.086 -10.43 -1.995 1 97.44 95 PHE B N 1
ATOM 2598 C CA . 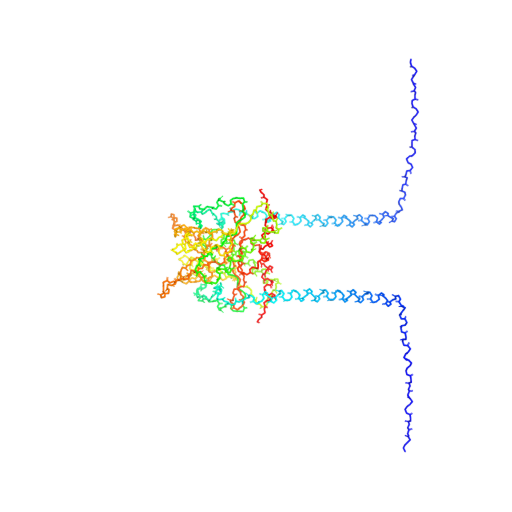PHE B 1 95 ? 4.543 -10.391 -2.045 1 97.44 95 PHE B CA 1
ATOM 2599 C C . PHE B 1 95 ? 5.141 -10.656 -0.667 1 97.44 95 PHE B C 1
ATOM 2601 O O . PHE B 1 95 ? 4.715 -10.055 0.324 1 97.44 95 PHE B O 1
ATOM 2608 N N . GLY B 1 96 ? 6.09 -11.555 -0.593 1 97.31 96 GLY B N 1
ATOM 2609 C CA . GLY B 1 96 ? 6.789 -11.898 0.636 1 97.31 96 GLY B CA 1
ATOM 2610 C C . GLY B 1 96 ? 8.086 -12.648 0.397 1 97.31 96 GLY B C 1
ATOM 2611 O O . GLY B 1 96 ? 8.781 -12.398 -0.588 1 97.31 96 GLY B O 1
ATOM 2612 N N . PHE B 1 97 ? 8.445 -13.438 1.389 1 97.75 97 PHE B N 1
ATOM 2613 C CA . PHE B 1 97 ? 9.617 -14.297 1.246 1 97.75 97 PHE B CA 1
ATOM 2614 C C . PHE B 1 97 ? 9.531 -15.484 2.191 1 97.75 97 PHE B C 1
ATOM 2616 O O . PHE B 1 97 ? 8.852 -15.422 3.219 1 97.75 97 PHE B O 1
ATOM 2623 N N . CYS B 1 98 ? 10.195 -16.484 1.829 1 97.69 98 CYS B N 1
ATOM 2624 C CA . CYS B 1 98 ? 9.945 -17.797 2.422 1 97.69 98 CYS B CA 1
ATOM 2625 C C . CYS B 1 98 ? 10.508 -17.859 3.84 1 97.69 98 CYS B C 1
ATOM 2627 O O . CYS B 1 98 ? 10 -18.609 4.672 1 97.69 98 CYS B O 1
ATOM 2629 N N . ARG B 1 99 ? 11.422 -17.094 4.176 1 95.75 99 ARG B N 1
ATOM 2630 C CA . ARG B 1 99 ? 12.117 -17.25 5.449 1 95.75 99 ARG B CA 1
ATOM 2631 C C . ARG B 1 99 ? 11.539 -16.312 6.508 1 95.75 99 ARG B C 1
ATOM 2633 O O . ARG B 1 99 ? 12.102 -16.172 7.594 1 95.75 99 ARG B O 1
ATOM 2640 N N . CYS B 1 100 ? 10.531 -15.656 6.129 1 95.38 100 CYS B N 1
ATOM 2641 C CA . CYS B 1 100 ? 9.867 -14.805 7.109 1 95.38 100 CYS B CA 1
ATOM 2642 C C . CYS B 1 100 ? 9.305 -15.625 8.258 1 95.38 100 CYS B C 1
ATOM 2644 O O . CYS B 1 100 ? 8.508 -16.547 8.039 1 95.38 100 CYS B O 1
ATOM 2646 N N . PRO B 1 101 ? 9.469 -15.273 9.391 1 92.25 101 PRO B N 1
ATOM 2647 C CA . PRO B 1 101 ? 9.117 -16.141 10.523 1 92.25 101 PRO B CA 1
ATOM 2648 C C . PRO B 1 101 ? 7.652 -16.031 10.922 1 92.25 101 PRO B C 1
ATOM 2650 O O . PRO B 1 101 ? 7.113 -16.938 11.562 1 92.25 101 PRO B O 1
ATOM 2653 N N . ASP B 1 102 ? 7.004 -14.977 10.602 1 91.88 102 ASP B N 1
ATOM 2654 C CA . ASP B 1 102 ? 5.703 -14.812 11.242 1 91.88 102 ASP B CA 1
ATOM 2655 C C . ASP B 1 102 ? 4.684 -14.203 10.281 1 91.88 102 ASP B C 1
ATOM 2657 O O . ASP B 1 102 ? 3.801 -14.906 9.781 1 91.88 102 ASP B O 1
ATOM 2661 N N . ILE B 1 103 ? 4.871 -13.094 9.82 1 91.38 103 ILE B N 1
ATOM 2662 C CA . ILE B 1 103 ? 3.822 -12.328 9.156 1 91.38 103 ILE B CA 1
ATOM 2663 C C . ILE B 1 103 ? 3.51 -12.953 7.797 1 91.38 103 ILE B C 1
ATOM 2665 O O . ILE B 1 103 ? 2.346 -13.047 7.402 1 91.38 103 ILE B O 1
ATOM 2669 N N . CYS B 1 104 ? 4.496 -13.375 7.117 1 95.75 104 CYS B N 1
ATOM 2670 C CA . CYS B 1 104 ? 4.246 -13.883 5.773 1 95.75 104 CYS B CA 1
ATOM 2671 C C . CYS B 1 104 ? 3.449 -15.18 5.824 1 95.75 104 CYS B C 1
ATOM 2673 O O . CYS B 1 104 ? 2.443 -15.32 5.125 1 95.75 104 CYS B O 1
ATOM 2675 N N . PRO B 1 105 ? 3.852 -16.141 6.637 1 97.12 105 PRO B N 1
ATOM 2676 C CA . PRO B 1 105 ? 3.033 -17.359 6.711 1 97.12 105 PRO B CA 1
ATOM 2677 C C . PRO B 1 105 ? 1.584 -17.078 7.094 1 97.12 105 PRO B C 1
ATOM 2679 O O . PRO B 1 105 ? 0.664 -17.688 6.543 1 97.12 105 PRO B O 1
ATOM 2682 N N . GLU B 1 106 ? 1.396 -16.141 7.988 1 96 106 GLU B N 1
ATOM 2683 C CA . GLU B 1 106 ? 0.041 -15.758 8.375 1 96 106 GLU B CA 1
ATOM 2684 C C . GLU B 1 106 ? -0.731 -15.188 7.188 1 96 106 GLU B C 1
ATOM 2686 O O . GLU B 1 106 ? -1.891 -15.539 6.965 1 9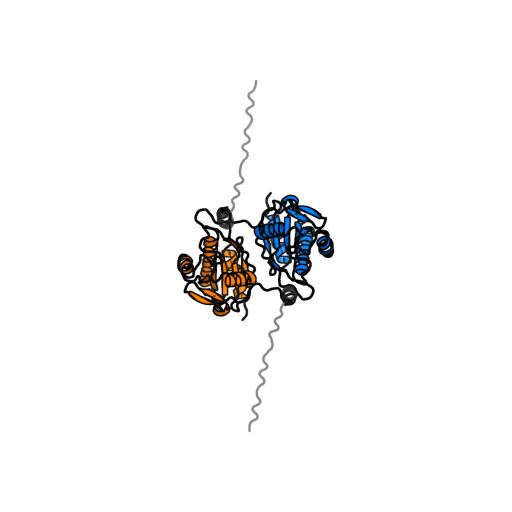6 106 GLU B O 1
ATOM 2691 N N . GLN B 1 107 ? -0.143 -14.328 6.48 1 95.81 107 GLN B N 1
ATOM 2692 C CA . GLN B 1 107 ? -0.802 -13.695 5.348 1 95.81 107 GLN B CA 1
ATOM 2693 C C . GLN B 1 107 ? -1.065 -14.695 4.227 1 95.81 107 GLN B C 1
ATOM 2695 O O . GLN B 1 107 ? -2.084 -14.609 3.539 1 95.81 107 GLN B O 1
ATOM 2700 N N . ILE B 1 108 ? -0.172 -15.625 4.027 1 97.94 108 ILE B N 1
ATOM 2701 C CA . ILE B 1 108 ? -0.372 -16.641 2.996 1 97.94 108 ILE B CA 1
ATOM 2702 C C . ILE B 1 108 ? -1.522 -17.562 3.395 1 97.94 108 ILE B C 1
ATOM 2704 O O . ILE B 1 108 ? -2.33 -17.953 2.551 1 97.94 108 ILE B O 1
ATOM 2708 N N . GLU B 1 109 ? -1.549 -17.891 4.656 1 97.44 109 GLU B N 1
ATOM 2709 C CA . GLU B 1 109 ? -2.688 -18.672 5.129 1 97.44 109 GLU B CA 1
ATOM 2710 C C . GLU B 1 109 ? -4.004 -17.953 4.852 1 97.44 109 GLU B C 1
ATOM 2712 O O . GLU B 1 109 ? -4.977 -18.562 4.41 1 97.44 109 GLU B O 1
ATOM 2717 N N . ARG B 1 110 ? -4.023 -16.688 5.129 1 96.88 110 ARG B N 1
ATOM 2718 C CA . ARG B 1 110 ? -5.203 -15.875 4.836 1 96.88 110 ARG B CA 1
ATOM 2719 C C . ARG B 1 110 ? -5.512 -15.875 3.344 1 96.88 110 ARG B C 1
ATOM 2721 O O . ARG B 1 110 ? -6.672 -15.984 2.945 1 96.88 110 ARG B O 1
ATOM 2728 N N . LEU B 1 111 ? -4.496 -15.742 2.578 1 97.5 111 LEU B N 1
ATOM 2729 C CA . LEU B 1 111 ? -4.602 -15.742 1.122 1 97.5 111 LEU B CA 1
ATOM 2730 C C . LEU B 1 111 ? -5.27 -17.031 0.628 1 97.5 111 LEU B C 1
ATOM 2732 O O . LEU B 1 111 ? -6.188 -16.969 -0.196 1 97.5 111 LEU B O 1
ATOM 2736 N N . VAL B 1 112 ? -4.82 -18.094 1.143 1 97.81 112 VAL B N 1
ATOM 2737 C CA . VAL B 1 112 ? -5.336 -19.406 0.767 1 97.81 112 VAL B CA 1
ATOM 2738 C C . VAL B 1 112 ? -6.766 -19.578 1.275 1 97.81 112 VAL B C 1
ATOM 2740 O O . VAL B 1 112 ? -7.641 -20.062 0.553 1 97.81 112 VAL B O 1
ATOM 2743 N N . GLU B 1 113 ? -6.969 -19.109 2.482 1 97 113 GLU B N 1
ATOM 2744 C CA . GLU B 1 113 ? -8.305 -19.219 3.066 1 97 113 GLU B CA 1
ATOM 2745 C C . GLU B 1 113 ? -9.328 -18.438 2.252 1 97 113 GLU B C 1
ATOM 2747 O O . GLU B 1 113 ? -10.422 -18.922 1.982 1 97 113 GLU B O 1
ATOM 2752 N N . VAL B 1 114 ? -9.008 -17.266 1.915 1 97.25 114 VAL B N 1
ATOM 2753 C CA . VAL B 1 114 ? -9.891 -16.438 1.099 1 97.25 114 VAL B CA 1
ATOM 2754 C C . VAL B 1 114 ? -10.211 -17.156 -0.207 1 97.25 114 VAL B C 1
ATOM 2756 O O . VAL B 1 114 ? -11.375 -17.25 -0.603 1 97.25 114 VAL B O 1
ATOM 2759 N N . SER B 1 115 ? -9.219 -17.641 -0.823 1 96.31 115 SER B N 1
ATOM 2760 C CA . SER B 1 115 ? -9.383 -18.344 -2.098 1 96.31 115 SER B CA 1
ATOM 2761 C C . SER B 1 115 ? -10.273 -19.562 -1.946 1 96.31 115 SER B C 1
ATOM 2763 O O . SER B 1 115 ? -11.18 -19.781 -2.754 1 96.31 115 SER B O 1
ATOM 2765 N N . ASP B 1 116 ? -10.055 -20.344 -0.941 1 95.06 116 ASP B N 1
ATOM 2766 C CA . ASP B 1 116 ? -10.82 -21.562 -0.718 1 95.06 116 ASP B CA 1
ATOM 2767 C C . ASP B 1 116 ? -12.289 -21.25 -0.452 1 95.06 116 ASP B C 1
ATOM 2769 O O . ASP B 1 116 ? -13.18 -21.922 -0.979 1 95.06 116 ASP B O 1
ATOM 2773 N N . ARG B 1 117 ? -12.5 -20.281 0.327 1 94.06 117 ARG B N 1
ATOM 2774 C CA . ARG B 1 117 ? -13.875 -19.906 0.655 1 94.06 117 ARG B CA 1
ATOM 2775 C C . ARG B 1 117 ? -14.633 -19.453 -0.589 1 94.06 117 ARG B C 1
ATOM 2777 O O . ARG B 1 117 ? -15.789 -19.828 -0.79 1 94.06 117 ARG B O 1
ATOM 2784 N N . ILE B 1 118 ? -14.008 -18.734 -1.36 1 94.12 118 ILE B N 1
ATOM 2785 C CA . ILE B 1 118 ? -14.641 -18.219 -2.57 1 94.12 118 ILE B CA 1
ATOM 2786 C C . ILE B 1 118 ? -14.922 -19.375 -3.531 1 94.12 118 ILE B C 1
ATOM 2788 O O . ILE B 1 118 ? -16.016 -19.453 -4.105 1 94.12 118 ILE B O 1
ATOM 2792 N N . MET B 1 119 ? -14 -20.234 -3.707 1 91.75 119 MET B N 1
ATOM 2793 C CA . MET B 1 119 ? -14.141 -21.344 -4.648 1 91.75 119 MET B CA 1
ATOM 2794 C C . MET B 1 119 ? -15.195 -22.328 -4.172 1 91.75 119 MET B C 1
ATOM 2796 O O . MET B 1 119 ? -15.883 -22.953 -4.984 1 91.75 119 MET B O 1
ATOM 2800 N N . LEU B 1 120 ? -15.336 -22.422 -2.955 1 86 120 LEU B N 1
ATOM 2801 C CA . LEU B 1 120 ? -16.297 -23.359 -2.387 1 86 120 LEU B CA 1
ATOM 2802 C C . LEU B 1 120 ? -17.703 -22.797 -2.402 1 86 120 LEU B C 1
ATOM 2804 O O . LEU B 1 120 ? -18.656 -23.5 -2.719 1 86 120 LEU B O 1
ATOM 2808 N N . ILE B 1 121 ? -17.812 -21.547 -2.129 1 80.31 121 ILE B N 1
ATOM 2809 C CA . ILE B 1 121 ? -19.109 -20.922 -1.918 1 80.31 121 ILE B CA 1
ATOM 2810 C C . ILE B 1 121 ? -19.688 -20.438 -3.252 1 80.31 121 ILE B C 1
ATOM 2812 O O . ILE B 1 121 ? -20.859 -20.625 -3.537 1 80.31 121 ILE B O 1
ATOM 2816 N N . GLU B 1 122 ? -18.922 -19.844 -4.035 1 71.56 122 GLU B N 1
ATOM 2817 C CA . GLU B 1 122 ? -19.453 -19.094 -5.168 1 71.56 122 GLU B CA 1
ATOM 2818 C C . GLU B 1 122 ? -19.328 -19.891 -6.465 1 71.56 122 GLU B C 1
ATOM 2820 O O . GLU B 1 122 ? -20.094 -19.688 -7.398 1 71.56 122 GLU B O 1
ATOM 2825 N N . LYS B 1 123 ? -18.375 -20.844 -6.457 1 78.38 123 LYS B N 1
ATOM 2826 C CA . LYS B 1 123 ? -18.062 -21.484 -7.73 1 78.38 123 LYS B CA 1
ATOM 2827 C C . LYS B 1 123 ? -18.141 -20.5 -8.883 1 78.38 123 LYS B C 1
ATOM 2829 O O . LYS B 1 123 ? -18.938 -20.672 -9.805 1 78.38 123 LYS B O 1
ATOM 2834 N N . PRO B 1 124 ? -17.359 -19.5 -8.844 1 82.38 124 PRO B N 1
ATOM 2835 C CA . PRO B 1 124 ? -17.469 -18.391 -9.789 1 82.38 124 PRO B CA 1
ATOM 2836 C C . PRO B 1 124 ? -17.156 -18.812 -11.219 1 82.38 124 PRO B C 1
ATOM 2838 O O . PRO B 1 124 ? -16.438 -19.781 -11.438 1 82.38 124 PRO B O 1
ATOM 2841 N N . LYS B 1 125 ? -17.719 -18.016 -12.133 1 86.25 125 LYS B N 1
ATOM 2842 C CA . LYS B 1 125 ? -17.422 -18.203 -13.555 1 86.25 125 LYS B CA 1
ATOM 2843 C C . LYS B 1 125 ? -15.922 -18.172 -13.812 1 86.25 125 LYS B C 1
ATOM 2845 O O . LYS B 1 125 ? -15.406 -18.984 -14.578 1 86.25 125 LYS B O 1
ATOM 2850 N N . TYR B 1 126 ? -15.273 -17.297 -13.195 1 92.62 126 TYR B N 1
ATOM 2851 C CA . TYR B 1 126 ? -13.82 -17.172 -13.242 1 92.62 126 TYR B CA 1
ATOM 2852 C C . TYR B 1 126 ? -13.203 -17.562 -11.906 1 92.62 126 TYR B C 1
ATOM 2854 O O . TYR B 1 126 ? -13.461 -16.906 -10.891 1 92.62 126 TYR B O 1
ATOM 2862 N N . PRO B 1 127 ? -12.414 -18.547 -11.914 1 94.62 127 PRO B N 1
ATOM 2863 C CA . PRO B 1 127 ? -11.844 -19 -10.641 1 94.62 127 PRO B CA 1
ATOM 2864 C C . PRO B 1 127 ? -10.859 -18 -10.039 1 94.62 127 PRO B C 1
ATOM 2866 O O . PRO B 1 127 ? -10.297 -17.172 -10.758 1 94.62 127 PRO B O 1
ATOM 2869 N N . LEU B 1 128 ? -10.68 -18.094 -8.766 1 96.88 128 LEU B N 1
ATOM 2870 C CA . LEU B 1 128 ? -9.719 -17.266 -8.039 1 96.88 128 LEU B CA 1
ATOM 2871 C C . LEU B 1 128 ? -8.461 -18.078 -7.699 1 96.88 128 LEU B C 1
ATOM 2873 O O . LEU B 1 128 ? -8.555 -19.141 -7.094 1 96.88 128 LEU B O 1
ATOM 2877 N N . VAL B 1 129 ? -7.324 -17.562 -8.086 1 97 129 VAL B N 1
ATOM 2878 C CA . VAL B 1 129 ? -6.062 -18.266 -7.855 1 97 129 VAL B CA 1
ATOM 2879 C C . VAL B 1 129 ? -5.18 -17.438 -6.922 1 97 129 VAL B C 1
ATOM 2881 O O . VAL B 1 129 ? -4.914 -16.266 -7.188 1 97 129 VAL B O 1
ATOM 2884 N N . PRO B 1 130 ? -4.777 -17.984 -5.805 1 98.06 130 PRO B N 1
ATOM 2885 C CA . PRO B 1 130 ? -3.787 -17.312 -4.957 1 98.06 130 PRO B CA 1
ATOM 2886 C C . PRO B 1 130 ? -2.371 -17.422 -5.52 1 98.06 130 PRO B C 1
ATOM 2888 O O . PRO B 1 130 ? -1.949 -18.484 -5.957 1 98.06 130 PRO B O 1
ATOM 2891 N N . VAL B 1 131 ? -1.66 -16.328 -5.535 1 98.31 131 VAL B N 1
ATOM 2892 C CA . VAL B 1 131 ? -0.301 -16.266 -6.066 1 98.31 131 VAL B CA 1
ATOM 2893 C C . VAL B 1 131 ? 0.618 -15.578 -5.051 1 98.31 131 VAL B C 1
ATOM 2895 O O . VAL B 1 131 ? 0.278 -14.531 -4.5 1 98.31 131 VAL B O 1
ATOM 2898 N N . PHE B 1 132 ? 1.673 -16.234 -4.789 1 98.44 132 PHE B N 1
ATOM 2899 C CA . PHE B 1 132 ? 2.705 -15.742 -3.887 1 98.44 132 PHE B CA 1
ATOM 2900 C C . PHE B 1 132 ? 3.984 -15.422 -4.648 1 98.44 132 PHE B C 1
ATOM 2902 O O . PHE B 1 132 ? 4.523 -16.266 -5.355 1 98.44 132 PHE B O 1
ATOM 2909 N N . VAL B 1 133 ? 4.48 -14.164 -4.531 1 98.38 133 VAL B N 1
ATOM 2910 C CA . VAL B 1 133 ? 5.723 -13.75 -5.176 1 98.38 133 VAL B CA 1
ATOM 2911 C C . VAL B 1 133 ? 6.793 -13.484 -4.117 1 98.38 133 VAL B C 1
ATOM 2913 O O . VAL B 1 133 ? 6.605 -12.641 -3.236 1 98.38 133 VAL B O 1
ATOM 2916 N N . SER B 1 134 ? 7.887 -14.156 -4.238 1 98.56 134 SER B N 1
ATOM 2917 C CA . SER B 1 134 ? 8.977 -13.906 -3.303 1 98.56 134 SER B CA 1
ATOM 2918 C C . SER B 1 134 ? 9.844 -12.742 -3.764 1 98.56 134 SER B C 1
ATOM 2920 O O . SER B 1 134 ? 10.234 -12.672 -4.934 1 98.56 134 SER B O 1
ATOM 2922 N N . VAL B 1 135 ? 10.172 -11.883 -2.803 1 97.38 135 VAL B N 1
ATOM 2923 C CA . VAL B 1 135 ? 11.031 -10.742 -3.123 1 97.38 135 VAL B CA 1
ATOM 2924 C C . VAL B 1 135 ? 12.469 -11.055 -2.736 1 97.38 135 VAL B C 1
ATOM 2926 O O . VAL B 1 135 ? 13.352 -10.203 -2.867 1 97.38 135 VAL B O 1
ATOM 2929 N N . ASP B 1 136 ? 12.695 -12.266 -2.242 1 97.31 136 ASP B N 1
ATOM 2930 C CA . ASP B 1 136 ? 14.039 -12.68 -1.864 1 97.31 136 ASP B CA 1
ATOM 2931 C C . ASP B 1 136 ? 14.617 -13.672 -2.875 1 97.31 136 ASP B C 1
ATOM 2933 O O . ASP B 1 136 ? 14.875 -14.828 -2.541 1 97.31 136 ASP B O 1
ATOM 2937 N N . SER B 1 137 ? 14.906 -13.094 -3.975 1 93.69 137 SER B N 1
ATOM 2938 C CA . SER B 1 137 ? 15.344 -13.906 -5.105 1 93.69 137 SER B CA 1
ATOM 2939 C C . SER B 1 137 ? 16.656 -14.625 -4.801 1 93.69 137 SER B C 1
ATOM 2941 O O . SER B 1 137 ? 16.953 -15.672 -5.379 1 93.69 137 SER B O 1
ATOM 2943 N N . GLU B 1 138 ? 17.406 -14.117 -3.953 1 93.75 138 GLU B N 1
ATOM 2944 C CA . GLU B 1 138 ? 18.719 -14.672 -3.652 1 93.75 138 GLU B CA 1
ATOM 2945 C C . GLU B 1 138 ? 18.594 -16.016 -2.945 1 93.75 138 GLU B C 1
ATOM 2947 O O . GLU B 1 138 ? 19.375 -16.938 -3.211 1 93.75 138 GLU B O 1
ATOM 2952 N N . ARG B 1 139 ? 17.625 -16.125 -2.107 1 96.31 139 ARG B N 1
ATOM 2953 C CA . ARG B 1 139 ? 17.531 -17.328 -1.295 1 96.31 139 ARG B CA 1
ATOM 2954 C C . ARG B 1 139 ? 16.344 -18.188 -1.707 1 96.31 139 ARG B C 1
ATOM 2956 O O . ARG B 1 139 ? 16.359 -19.406 -1.536 1 96.31 139 ARG B O 1
ATOM 2963 N N . ASP B 1 140 ? 15.375 -17.562 -2.25 1 97.81 140 ASP B N 1
ATOM 2964 C CA . ASP B 1 140 ? 14.141 -18.281 -2.58 1 97.81 140 ASP B CA 1
ATOM 2965 C C . ASP B 1 140 ? 14.156 -18.75 -4.035 1 97.81 140 ASP B C 1
ATOM 2967 O O . ASP B 1 140 ? 13.383 -18.25 -4.859 1 97.81 140 ASP B O 1
ATOM 2971 N N . THR B 1 141 ? 14.859 -19.844 -4.238 1 97.19 141 THR B N 1
ATOM 2972 C CA . THR B 1 141 ? 14.906 -20.5 -5.543 1 97.19 141 THR B CA 1
ATOM 2973 C C . THR B 1 141 ? 13.617 -21.266 -5.812 1 97.19 141 THR B C 1
ATOM 2975 O O . THR B 1 141 ? 12.828 -21.5 -4.895 1 97.19 141 THR B O 1
ATOM 2978 N N . PRO B 1 142 ? 13.469 -21.594 -7.066 1 97.44 142 PRO B N 1
ATOM 2979 C CA . PRO B 1 142 ? 12.242 -22.344 -7.383 1 97.44 142 PRO B CA 1
ATOM 2980 C C . PRO B 1 142 ? 12.078 -23.594 -6.516 1 97.44 142 PRO B C 1
ATOM 2982 O O . PRO B 1 142 ? 10.961 -23.906 -6.078 1 97.44 142 PRO B O 1
ATOM 2985 N N . ASP B 1 143 ? 13.125 -24.234 -6.18 1 97.12 143 ASP B N 1
ATOM 2986 C CA . ASP B 1 143 ? 13.055 -25.453 -5.363 1 97.12 143 ASP B CA 1
ATOM 2987 C C . ASP B 1 143 ? 12.617 -25.125 -3.938 1 97.12 143 ASP B C 1
ATOM 2989 O O . ASP B 1 143 ? 11.797 -25.844 -3.355 1 97.12 143 ASP B O 1
ATOM 2993 N N . VAL B 1 144 ? 13.195 -24.094 -3.404 1 97.5 144 VAL B N 1
ATOM 2994 C CA . VAL B 1 144 ? 12.836 -23.656 -2.061 1 97.5 144 VAL B CA 1
ATOM 2995 C C . VAL B 1 144 ? 11.375 -23.219 -2.031 1 97.5 144 VAL B C 1
ATOM 2997 O O . VAL B 1 144 ? 10.633 -23.578 -1.112 1 97.5 144 VAL B O 1
ATOM 3000 N N . LEU B 1 145 ? 11.016 -22.531 -3.029 1 97.5 145 LEU B N 1
ATOM 3001 C CA . LEU B 1 145 ? 9.648 -22.031 -3.135 1 97.5 145 LEU B CA 1
ATOM 3002 C C . LEU B 1 145 ? 8.656 -23.188 -3.254 1 97.5 145 LEU B C 1
ATOM 3004 O O . LEU B 1 145 ? 7.578 -23.156 -2.656 1 97.5 145 LEU B O 1
ATOM 3008 N N . ALA B 1 146 ? 9.016 -24.172 -4 1 97.69 146 ALA B N 1
ATOM 3009 C CA . ALA B 1 146 ? 8.148 -25.328 -4.203 1 97.69 146 ALA B CA 1
ATOM 3010 C C . ALA B 1 146 ? 7.84 -26.016 -2.877 1 97.69 146 ALA B C 1
ATOM 3012 O O . ALA B 1 146 ? 6.691 -26.375 -2.607 1 97.69 146 ALA B O 1
ATOM 3013 N N . LYS B 1 147 ? 8.828 -26.219 -2.043 1 97.06 147 LYS B N 1
ATOM 3014 C CA . LYS B 1 147 ? 8.648 -26.828 -0.733 1 97.06 147 LYS B CA 1
ATOM 3015 C C . LYS B 1 147 ? 7.793 -25.953 0.175 1 97.06 147 LYS B C 1
ATOM 3017 O O . LYS B 1 147 ? 6.938 -26.453 0.908 1 97.06 147 LYS B O 1
ATOM 3022 N N . TYR B 1 148 ? 8.031 -24.688 0.068 1 97.94 148 TYR B N 1
ATOM 3023 C CA . TYR B 1 148 ? 7.355 -23.75 0.94 1 97.94 148 TYR B CA 1
ATOM 3024 C C . TYR B 1 148 ? 5.867 -23.672 0.618 1 97.94 148 TYR B C 1
ATOM 3026 O O . TYR B 1 148 ? 5.023 -23.797 1.511 1 97.94 148 TYR B O 1
ATOM 3034 N N . VAL B 1 149 ? 5.535 -23.484 -0.653 1 97.75 149 VAL B N 1
ATOM 3035 C CA . VAL B 1 149 ? 4.145 -23.234 -1.02 1 97.75 149 VAL B CA 1
ATOM 3036 C C . VAL B 1 149 ? 3.322 -24.5 -0.797 1 97.75 149 VAL B C 1
ATOM 3038 O O . VAL B 1 149 ? 2.129 -24.438 -0.495 1 97.75 149 VAL B O 1
ATOM 3041 N N . LYS B 1 150 ? 3.914 -25.656 -0.934 1 95.69 150 LYS B N 1
ATOM 3042 C CA . LYS B 1 150 ? 3.227 -26.922 -0.753 1 95.69 150 LYS B CA 1
ATOM 3043 C C . LYS B 1 150 ? 2.703 -27.062 0.673 1 95.69 150 LYS B C 1
ATOM 3045 O O . LYS B 1 150 ? 1.71 -27.766 0.908 1 95.69 150 LYS B O 1
ATOM 3050 N N . ASP B 1 151 ? 3.312 -26.422 1.588 1 95.69 151 ASP B N 1
ATOM 3051 C CA . ASP B 1 151 ? 2.922 -26.5 2.992 1 95.69 151 ASP B CA 1
ATOM 3052 C C . ASP B 1 151 ? 1.625 -25.734 3.246 1 95.69 151 ASP B C 1
ATOM 3054 O O . ASP B 1 151 ? 0.996 -25.906 4.293 1 95.69 151 ASP B O 1
ATOM 3058 N N . PHE B 1 152 ? 1.234 -24.969 2.32 1 97.38 152 PHE B N 1
ATOM 3059 C CA . PHE B 1 152 ? 0.045 -24.141 2.521 1 97.38 152 PHE B CA 1
ATOM 3060 C C . PHE B 1 152 ? -1.127 -24.688 1.711 1 97.38 152 PHE B C 1
ATOM 3062 O O . PHE B 1 152 ? -2.221 -24.875 2.246 1 97.38 152 PHE B O 1
ATOM 3069 N N . SER B 1 153 ? -0.925 -24.828 0.479 1 96.31 153 SER B N 1
ATOM 3070 C CA . SER B 1 153 ? -1.987 -25.297 -0.409 1 96.31 153 SER B CA 1
ATOM 3071 C C . SER B 1 153 ? -1.432 -25.703 -1.767 1 96.31 153 SER B C 1
ATOM 3073 O O . SER B 1 153 ? -0.533 -25.062 -2.303 1 96.31 153 SER B O 1
ATOM 3075 N N . PRO B 1 154 ? -2.012 -26.734 -2.34 1 93.81 154 PRO B N 1
ATOM 3076 C CA . PRO B 1 154 ? -1.608 -27.125 -3.697 1 93.81 154 PRO B CA 1
ATOM 3077 C C . PRO B 1 154 ? -2.078 -26.125 -4.754 1 93.81 154 PRO B C 1
ATOM 3079 O O . PRO B 1 154 ? -1.616 -26.172 -5.898 1 93.81 154 PRO B O 1
ATOM 3082 N N . ARG B 1 155 ? -2.945 -25.25 -4.438 1 93.62 155 ARG B N 1
ATOM 3083 C CA . ARG B 1 155 ? -3.492 -24.281 -5.383 1 93.62 155 ARG B CA 1
ATOM 3084 C C . ARG B 1 155 ? -2.66 -23 -5.395 1 93.62 155 ARG B C 1
ATOM 3086 O O . ARG B 1 155 ? -2.859 -22.141 -6.246 1 93.62 155 ARG B O 1
ATOM 3093 N N . LEU B 1 156 ? -1.806 -22.906 -4.422 1 97.5 156 LEU B N 1
ATOM 3094 C CA . LEU B 1 156 ? -0.971 -21.719 -4.312 1 97.5 156 LEU B CA 1
ATOM 3095 C C . LEU B 1 156 ? 0.176 -21.766 -5.316 1 97.5 156 LEU B C 1
ATOM 3097 O O . LEU B 1 156 ? 0.932 -22.734 -5.355 1 97.5 156 LEU B O 1
ATOM 3101 N N . THR B 1 157 ? 0.223 -20.766 -6.141 1 97.56 157 THR B N 1
ATOM 3102 C CA . THR B 1 157 ? 1.334 -20.641 -7.078 1 97.56 157 THR B CA 1
ATOM 3103 C C . THR B 1 157 ? 2.426 -19.734 -6.508 1 97.56 157 THR B C 1
ATOM 3105 O O . THR B 1 157 ? 2.15 -18.609 -6.078 1 97.56 157 THR B O 1
ATOM 3108 N N . GLY B 1 158 ? 3.594 -20.219 -6.457 1 98.25 158 GLY B N 1
ATOM 3109 C CA . GLY B 1 158 ? 4.742 -19.438 -6.031 1 98.25 158 GLY B CA 1
ATOM 3110 C C . GLY B 1 158 ? 5.59 -18.938 -7.191 1 98.25 158 GLY B C 1
ATOM 3111 O O . GLY B 1 158 ? 5.859 -19.688 -8.133 1 98.25 158 GLY B O 1
ATOM 3112 N N . LEU B 1 159 ? 5.969 -17.688 -7.129 1 98.56 159 LEU B N 1
ATOM 3113 C CA . LEU B 1 159 ? 6.781 -17.094 -8.18 1 98.56 159 LEU B CA 1
ATOM 3114 C C . LEU B 1 159 ? 8.055 -16.484 -7.605 1 98.56 159 LEU B C 1
ATOM 3116 O O . LEU B 1 159 ? 8.055 -15.977 -6.484 1 98.56 159 LEU B O 1
ATOM 3120 N N . THR B 1 160 ? 9.055 -16.547 -8.344 1 98.31 160 THR B N 1
ATOM 3121 C CA . THR B 1 160 ? 10.336 -15.898 -8.062 1 98.31 160 THR B CA 1
ATOM 3122 C C . THR B 1 160 ? 11.016 -15.469 -9.359 1 98.31 160 THR B C 1
ATOM 3124 O O . THR B 1 160 ? 10.398 -15.477 -10.43 1 98.31 160 THR B O 1
ATOM 3127 N N . GLY B 1 161 ? 12.203 -14.875 -9.312 1 97.44 161 GLY B N 1
ATOM 3128 C CA . GLY B 1 161 ? 12.961 -14.406 -10.453 1 97.44 161 GLY B CA 1
ATOM 3129 C C . GLY B 1 161 ? 14.297 -13.789 -10.078 1 97.44 161 GLY B C 1
ATOM 3130 O O . GLY B 1 161 ? 14.742 -13.922 -8.938 1 97.44 161 GLY B O 1
ATOM 3131 N N . THR B 1 162 ? 14.891 -13.258 -11.094 1 96.44 162 THR B N 1
ATOM 3132 C CA . THR B 1 162 ? 16.141 -12.547 -10.836 1 96.44 162 THR B CA 1
ATOM 3133 C C . THR B 1 162 ? 15.875 -11.258 -10.062 1 96.44 162 THR B C 1
ATOM 3135 O O . THR B 1 162 ? 14.742 -10.773 -10.023 1 96.44 162 THR B O 1
ATOM 3138 N N . LYS B 1 163 ? 16.906 -10.773 -9.477 1 96.5 163 LYS B N 1
ATOM 3139 C CA . LYS B 1 163 ? 16.781 -9.5 -8.766 1 96.5 163 LYS B CA 1
ATOM 3140 C C . LYS B 1 163 ? 16.203 -8.422 -9.68 1 96.5 163 LYS B C 1
ATOM 3142 O O . LYS B 1 163 ? 15.344 -7.645 -9.266 1 96.5 163 LYS B O 1
ATOM 3147 N N . LYS B 1 164 ? 16.656 -8.391 -10.883 1 96.44 164 LYS B N 1
ATOM 3148 C CA . LYS B 1 164 ? 16.172 -7.398 -11.844 1 96.44 164 LYS B CA 1
ATOM 3149 C C . LYS B 1 164 ? 14.688 -7.566 -12.117 1 96.44 164 LYS B C 1
ATOM 3151 O O . LYS B 1 164 ? 13.945 -6.582 -12.18 1 96.44 164 LYS B O 1
ATOM 3156 N N . GLU B 1 165 ? 14.258 -8.805 -12.281 1 96.31 165 GLU B N 1
ATOM 3157 C CA . GLU B 1 165 ? 12.852 -9.102 -12.539 1 96.31 165 GLU B CA 1
ATOM 3158 C C . GLU B 1 165 ? 11.984 -8.75 -11.344 1 96.31 165 GLU B C 1
ATOM 3160 O O . GLU B 1 165 ? 10.891 -8.195 -11.5 1 96.31 165 GLU B O 1
ATOM 3165 N N . ILE B 1 166 ? 12.5 -9.039 -10.172 1 96.88 166 ILE B N 1
ATOM 3166 C CA . ILE B 1 166 ? 11.758 -8.758 -8.945 1 96.88 166 ILE B CA 1
ATOM 3167 C C . ILE B 1 166 ? 11.68 -7.246 -8.734 1 96.88 166 ILE B C 1
ATOM 3169 O O . ILE B 1 166 ? 10.633 -6.727 -8.328 1 96.88 166 ILE B O 1
ATOM 3173 N N . ASP B 1 167 ? 12.781 -6.559 -9.023 1 94.44 167 ASP B N 1
ATOM 3174 C CA . ASP B 1 167 ? 12.766 -5.102 -8.938 1 94.44 167 ASP B CA 1
ATOM 3175 C C . ASP B 1 167 ? 11.719 -4.504 -9.875 1 94.44 167 ASP B C 1
ATOM 3177 O O . ASP B 1 167 ? 10.984 -3.59 -9.492 1 94.44 167 ASP B O 1
ATOM 3181 N N . LYS B 1 168 ? 11.641 -5.047 -11.031 1 94.25 168 LYS B N 1
ATOM 3182 C CA . LYS B 1 168 ? 10.695 -4.555 -12.031 1 94.25 168 LYS B CA 1
ATOM 3183 C C . LYS B 1 168 ? 9.25 -4.777 -11.578 1 94.25 168 LYS B C 1
ATOM 3185 O O . LYS B 1 168 ? 8.43 -3.867 -11.648 1 94.25 168 LYS B O 1
ATOM 3190 N N . VAL B 1 169 ? 8.977 -5.957 -11.125 1 95.44 169 VAL B N 1
ATOM 3191 C CA . VAL B 1 169 ? 7.609 -6.266 -10.734 1 95.44 169 VAL B CA 1
ATOM 3192 C C . VAL B 1 169 ? 7.238 -5.477 -9.484 1 95.44 169 VAL B C 1
ATOM 3194 O O . VAL B 1 169 ? 6.098 -5.02 -9.344 1 95.44 169 VAL B O 1
ATOM 3197 N N . SER B 1 170 ? 8.172 -5.348 -8.539 1 93.62 170 SER B N 1
ATOM 3198 C CA . SER B 1 170 ? 7.906 -4.57 -7.336 1 93.62 170 SER B CA 1
ATOM 3199 C C . SER B 1 170 ? 7.578 -3.121 -7.672 1 93.62 170 SER B C 1
ATOM 3201 O O . SER B 1 170 ? 6.723 -2.508 -7.027 1 93.62 170 SER B O 1
ATOM 3203 N N . LYS B 1 171 ? 8.273 -2.658 -8.68 1 91.06 171 LYS B N 1
ATOM 3204 C CA . LYS B 1 171 ? 7.992 -1.3 -9.133 1 91.06 171 LYS B CA 1
ATOM 3205 C C . LYS B 1 171 ? 6.598 -1.205 -9.75 1 91.06 171 LYS B C 1
ATOM 3207 O O . LYS B 1 171 ? 5.84 -0.283 -9.445 1 91.06 171 LYS B O 1
ATOM 3212 N N . LEU B 1 172 ? 6.223 -2.133 -10.523 1 91.12 172 LEU B N 1
ATOM 3213 C CA . LEU B 1 172 ? 4.934 -2.146 -11.211 1 91.12 172 LEU B CA 1
ATOM 3214 C C . LEU B 1 172 ? 3.787 -2.234 -10.211 1 91.12 172 LEU B C 1
ATOM 3216 O O . LEU B 1 172 ? 2.723 -1.649 -10.43 1 91.12 172 LEU 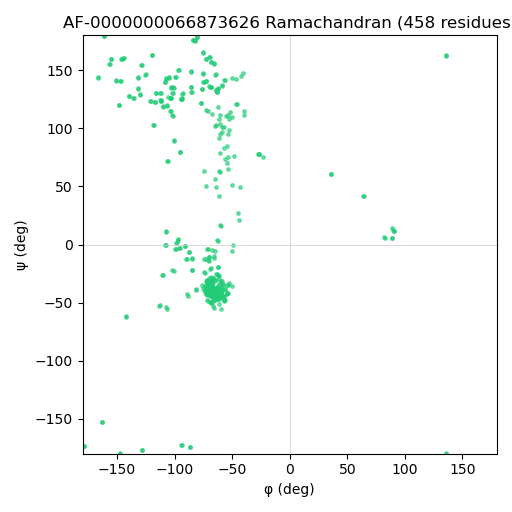B O 1
ATOM 3220 N N . TYR B 1 173 ? 4.094 -2.855 -9.164 1 93.12 173 TYR B N 1
ATOM 3221 C CA . TYR B 1 173 ? 3.029 -3.084 -8.188 1 93.12 173 TYR B CA 1
ATOM 3222 C C . TYR B 1 173 ? 3.215 -2.203 -6.961 1 93.12 173 TYR B C 1
ATOM 3224 O O . TYR B 1 173 ? 2.465 -2.316 -5.988 1 93.12 173 TYR B O 1
ATOM 3232 N N . ARG B 1 174 ? 4.262 -1.417 -6.977 1 89.06 174 ARG B N 1
ATOM 3233 C CA . ARG B 1 174 ? 4.527 -0.438 -5.926 1 89.06 174 ARG B CA 1
ATOM 3234 C C . ARG B 1 174 ? 4.773 -1.124 -4.586 1 89.06 174 ARG B C 1
ATOM 3236 O O . ARG B 1 174 ? 4.238 -0.703 -3.561 1 89.06 174 ARG B O 1
ATOM 3243 N N . ILE B 1 175 ? 5.5 -2.162 -4.645 1 91.94 175 ILE B N 1
ATOM 3244 C CA . ILE B 1 175 ? 5.855 -2.926 -3.455 1 91.94 175 ILE B CA 1
ATOM 3245 C C . ILE B 1 175 ? 7.211 -2.455 -2.928 1 91.94 175 ILE B C 1
ATOM 3247 O O . ILE B 1 175 ? 8.188 -2.404 -3.672 1 91.94 175 ILE B O 1
ATOM 3251 N N . TYR B 1 176 ? 7.148 -2.09 -1.671 1 89 176 TYR B N 1
ATOM 3252 C CA . TYR B 1 176 ? 8.398 -1.81 -0.973 1 89 176 TYR B CA 1
ATOM 3253 C C . TYR B 1 176 ? 9.016 -3.088 -0.418 1 89 176 TYR B C 1
ATOM 3255 O O . TYR B 1 176 ? 8.305 -3.93 0.146 1 89 176 TYR B O 1
ATOM 3263 N N . TYR B 1 177 ? 10.328 -3.301 -0.664 1 92.88 177 TYR B N 1
ATOM 3264 C CA . TYR B 1 177 ? 11.047 -4.355 0.034 1 92.88 177 TYR B CA 1
ATOM 3265 C C . TYR B 1 177 ? 12.5 -3.961 0.267 1 92.88 177 TYR B C 1
ATOM 3267 O O . TYR B 1 177 ? 13.109 -3.277 -0.563 1 92.88 177 TYR B O 1
ATOM 3275 N N . SER B 1 178 ? 12.992 -4.297 1.399 1 90.44 178 SER B N 1
ATOM 3276 C CA . SER B 1 178 ? 14.359 -3.951 1.789 1 90.44 178 SER B CA 1
ATOM 3277 C C . SER B 1 178 ? 14.961 -5.012 2.705 1 90.44 178 SER B C 1
ATOM 3279 O O . SER B 1 178 ? 14.406 -5.312 3.766 1 90.44 178 SER B O 1
ATOM 3281 N N . PRO B 1 179 ? 16.062 -5.578 2.232 1 91.69 179 PRO B N 1
ATOM 3282 C CA . PRO B 1 179 ? 16.719 -6.531 3.121 1 91.69 179 PRO B CA 1
ATOM 3283 C C . PRO B 1 179 ? 17.344 -5.863 4.352 1 91.69 179 PRO B C 1
ATOM 3285 O O . PRO B 1 179 ? 17.938 -4.789 4.242 1 91.69 179 PRO B O 1
ATOM 3288 N N . GLY B 1 180 ? 17.125 -6.457 5.445 1 87.69 180 GLY B N 1
ATOM 3289 C CA . GLY B 1 180 ? 17.75 -5.988 6.664 1 87.69 180 GLY B CA 1
ATOM 3290 C C . GLY B 1 180 ? 19.188 -6.453 6.801 1 87.69 180 GLY B C 1
ATOM 3291 O O . GLY B 1 180 ? 19.719 -7.117 5.91 1 87.69 180 GLY B O 1
ATOM 3292 N N . PRO B 1 181 ? 19.734 -6.02 7.844 1 90.19 181 PRO B N 1
ATOM 3293 C CA . PRO B 1 181 ? 21.125 -6.441 8.086 1 90.19 181 PRO B CA 1
ATOM 3294 C C . PRO B 1 181 ? 21.25 -7.949 8.32 1 90.19 181 PRO B C 1
ATOM 3296 O O . PRO B 1 181 ? 20.359 -8.562 8.906 1 90.19 181 PRO B O 1
ATOM 3299 N N . LYS B 1 182 ? 22.359 -8.445 7.855 1 91.81 182 LYS B N 1
ATOM 3300 C CA . LYS B 1 182 ? 22.609 -9.867 8.062 1 91.81 182 LYS B CA 1
ATOM 3301 C C . LYS B 1 182 ? 23 -10.156 9.508 1 91.81 182 LYS B C 1
ATOM 3303 O O . LYS B 1 182 ? 23.734 -9.383 10.125 1 91.81 182 LYS B O 1
ATOM 3308 N N . ASP B 1 183 ? 22.469 -11.242 10 1 90.81 183 ASP B N 1
ATOM 3309 C CA . ASP B 1 183 ? 22.859 -11.641 11.352 1 90.81 183 ASP B CA 1
ATOM 3310 C C . ASP B 1 183 ? 24.125 -12.492 11.336 1 90.81 183 ASP B C 1
ATOM 3312 O O . ASP B 1 183 ? 24.797 -12.602 10.305 1 90.81 183 ASP B O 1
ATOM 3316 N N . ALA B 1 184 ? 24.469 -12.992 12.523 1 91.81 184 ALA B N 1
ATOM 3317 C CA . ALA B 1 184 ? 25.703 -13.734 12.695 1 91.81 184 ALA B CA 1
ATOM 3318 C C . ALA B 1 184 ? 25.75 -14.961 11.781 1 91.81 184 ALA B C 1
ATOM 3320 O O . ALA B 1 184 ? 26.812 -15.359 11.312 1 91.81 184 ALA B O 1
ATOM 3321 N N . ASP B 1 185 ? 24.625 -15.602 11.461 1 91.31 185 ASP B N 1
ATOM 3322 C CA . ASP B 1 185 ? 24.531 -16.797 10.625 1 91.31 185 ASP B CA 1
ATOM 3323 C C . ASP B 1 185 ? 24.328 -16.422 9.164 1 91.31 185 ASP B C 1
ATOM 3325 O O . ASP B 1 185 ? 24.125 -17.297 8.32 1 91.31 185 ASP B O 1
ATOM 3329 N N . GLY B 1 186 ? 24.234 -15.117 8.836 1 90 186 GLY B N 1
ATOM 3330 C CA . GLY B 1 186 ? 24.062 -14.648 7.473 1 90 186 GLY B CA 1
ATOM 3331 C C . GLY B 1 186 ? 22.594 -14.539 7.07 1 90 186 GLY B C 1
ATOM 3332 O O . GLY B 1 186 ? 22.297 -14.273 5.906 1 90 186 GLY B O 1
ATOM 3333 N N . ASP B 1 187 ? 21.797 -14.781 8.07 1 91.94 187 ASP B N 1
ATOM 3334 C CA . ASP B 1 187 ? 20.359 -14.688 7.801 1 91.94 187 ASP B CA 1
ATOM 3335 C C . ASP B 1 187 ? 19.875 -13.25 7.953 1 91.94 187 ASP B C 1
ATOM 3337 O O . ASP B 1 187 ? 20.516 -12.43 8.617 1 91.94 187 ASP B O 1
ATOM 3341 N N . TYR B 1 188 ? 18.844 -12.914 7.152 1 94.06 188 TYR B N 1
ATOM 3342 C CA . TYR B 1 188 ? 18.281 -11.57 7.23 1 94.06 188 TYR B CA 1
ATOM 3343 C C . TYR B 1 188 ? 16.781 -11.594 6.973 1 94.06 188 TYR B C 1
ATOM 3345 O O . TYR B 1 188 ? 16.25 -12.578 6.449 1 94.06 188 TYR B O 1
ATOM 3353 N N . ILE B 1 189 ? 16.203 -10.602 7.398 1 92.06 189 ILE B N 1
ATOM 3354 C CA . ILE B 1 189 ? 14.781 -10.406 7.133 1 92.06 189 ILE B CA 1
ATOM 3355 C C . ILE B 1 189 ? 14.594 -9.336 6.059 1 92.06 189 ILE B C 1
ATOM 3357 O O . ILE B 1 189 ? 15.414 -8.422 5.938 1 92.06 189 ILE B O 1
ATOM 3361 N N . VAL B 1 190 ? 13.617 -9.562 5.254 1 93.06 190 VAL B N 1
ATOM 3362 C CA . VAL B 1 190 ? 13.305 -8.57 4.234 1 93.06 190 VAL B CA 1
ATOM 3363 C C . VAL B 1 190 ? 12.055 -7.785 4.645 1 93.06 190 VAL B C 1
ATOM 3365 O O . VAL B 1 190 ? 10.961 -8.344 4.742 1 93.06 190 VAL B O 1
ATOM 3368 N N . ASP B 1 191 ? 12.242 -6.516 4.879 1 89.06 191 ASP B N 1
ATOM 3369 C CA . ASP B 1 191 ? 11.086 -5.652 5.07 1 89.06 191 ASP B CA 1
ATOM 3370 C C . ASP B 1 191 ? 10.312 -5.469 3.762 1 89.06 191 ASP B C 1
ATOM 3372 O O . ASP B 1 191 ? 10.922 -5.297 2.701 1 89.06 191 ASP B O 1
ATOM 3376 N N . HIS B 1 192 ? 9.016 -5.562 3.844 1 91.81 192 HIS B N 1
ATOM 3377 C CA . HIS B 1 192 ? 8.234 -5.41 2.621 1 91.81 192 HIS B CA 1
ATOM 3378 C C . HIS B 1 192 ? 6.816 -4.934 2.928 1 91.81 192 HIS B C 1
ATOM 3380 O O . HIS B 1 192 ? 6.352 -5.051 4.062 1 91.81 192 HIS B O 1
ATOM 3386 N N . THR B 1 193 ? 6.191 -4.398 1.955 1 91 193 THR B N 1
ATOM 3387 C CA . THR B 1 193 ? 4.801 -3.971 2.064 1 91 193 THR B CA 1
ATOM 3388 C C . THR B 1 193 ? 3.885 -5.164 2.312 1 91 193 THR B C 1
ATOM 3390 O O . THR B 1 193 ? 4.02 -6.203 1.659 1 91 193 THR B O 1
ATOM 3393 N N . ILE B 1 194 ? 2.971 -5.051 3.297 1 90.88 194 ILE B N 1
ATOM 3394 C CA . ILE B 1 194 ? 2.033 -6.125 3.615 1 90.88 194 ILE B CA 1
ATOM 3395 C C . ILE B 1 194 ? 0.674 -5.824 2.99 1 90.88 194 ILE B C 1
ATOM 3397 O O . ILE B 1 194 ? -0.213 -5.277 3.65 1 90.88 194 ILE B O 1
ATOM 3401 N N . ILE B 1 195 ? 0.531 -6.293 1.751 1 90.81 195 ILE B N 1
ATOM 3402 C CA . ILE B 1 195 ? -0.693 -5.984 1.021 1 90.81 195 ILE B CA 1
ATOM 3403 C C . ILE B 1 195 ? -1.002 -7.102 0.03 1 90.81 195 ILE B C 1
ATOM 3405 O O . ILE B 1 195 ? -0.092 -7.672 -0.577 1 90.81 195 ILE B O 1
ATOM 3409 N N . MET B 1 196 ? -2.336 -7.398 -0.07 1 95.12 196 MET B N 1
ATOM 3410 C CA . MET B 1 196 ? -2.826 -8.32 -1.091 1 95.12 196 MET B CA 1
ATOM 3411 C C . MET B 1 196 ? -3.482 -7.562 -2.24 1 95.12 196 MET B C 1
ATOM 3413 O O . MET B 1 196 ? -4.27 -6.645 -2.012 1 95.12 196 MET B O 1
ATOM 3417 N N . TYR B 1 197 ? -3.133 -7.992 -3.471 1 95.25 197 TYR B N 1
ATOM 3418 C CA . TYR B 1 197 ? -3.754 -7.375 -4.637 1 95.25 197 TYR B CA 1
ATOM 3419 C C . TYR B 1 197 ? -4.742 -8.328 -5.301 1 95.25 197 TYR B C 1
ATOM 3421 O O . TYR B 1 197 ? -4.465 -9.523 -5.426 1 95.25 197 TYR B O 1
ATOM 3429 N N . LEU B 1 198 ? -5.832 -7.805 -5.727 1 96.06 198 LEU B N 1
ATOM 3430 C CA . LEU B 1 198 ? -6.797 -8.547 -6.535 1 96.06 198 LEU B CA 1
ATOM 3431 C C . LEU B 1 198 ? -6.758 -8.078 -7.988 1 96.06 198 LEU B C 1
ATOM 3433 O O . LEU B 1 198 ? -6.941 -6.887 -8.266 1 96.06 198 LEU B O 1
ATOM 3437 N N . LEU B 1 199 ? -6.457 -9 -8.828 1 95.88 199 LEU B N 1
ATOM 3438 C CA . LEU B 1 199 ? -6.488 -8.727 -10.258 1 95.88 199 LEU B CA 1
ATOM 3439 C C . LEU B 1 199 ? -7.68 -9.422 -10.914 1 95.88 199 LEU B C 1
ATOM 3441 O O . LEU B 1 199 ? -8.008 -10.555 -10.578 1 95.88 199 LEU B O 1
ATOM 3445 N N . ASP B 1 200 ? -8.25 -8.766 -11.852 1 95.62 200 ASP B N 1
ATOM 3446 C CA . ASP B 1 200 ? -9.422 -9.328 -12.516 1 95.62 200 ASP B CA 1
ATOM 3447 C C . ASP B 1 200 ? -9.023 -10.289 -13.625 1 95.62 200 ASP B C 1
ATOM 3449 O O . ASP B 1 200 ? -7.832 -10.477 -13.891 1 95.62 200 ASP B O 1
ATOM 3453 N N . PRO B 1 201 ? -9.969 -10.922 -14.234 1 96.44 201 PRO B N 1
ATOM 3454 C CA . PRO B 1 201 ? -9.664 -11.953 -15.227 1 96.44 201 PRO B CA 1
ATOM 3455 C C . PRO B 1 201 ? -8.969 -11.391 -16.469 1 96.44 201 PRO B C 1
ATOM 3457 O O . PRO B 1 201 ? -8.469 -12.148 -17.297 1 96.44 201 PRO B O 1
ATOM 3460 N N . LYS B 1 202 ? -8.93 -10.109 -16.641 1 94.31 202 LYS B N 1
ATOM 3461 C CA . LYS B 1 202 ? -8.219 -9.477 -17.734 1 94.31 202 LYS B CA 1
ATOM 3462 C C . LYS B 1 202 ? -6.816 -9.047 -17.312 1 94.31 202 LYS B C 1
ATOM 3464 O O . LYS B 1 202 ? -6.062 -8.492 -18.109 1 94.31 202 LYS B O 1
ATOM 3469 N N . GLY B 1 203 ? -6.484 -9.25 -16.016 1 93.38 203 GLY B N 1
ATOM 3470 C CA . GLY B 1 203 ? -5.164 -8.922 -15.516 1 93.38 203 GLY B CA 1
ATOM 3471 C C . GLY B 1 203 ? -5.059 -7.492 -15.008 1 93.38 203 GLY B C 1
ATOM 3472 O O . GLY B 1 203 ? -3.955 -6.977 -14.812 1 93.38 203 GLY B O 1
ATOM 3473 N N . GLN B 1 204 ? -6.203 -6.922 -14.867 1 91.88 204 GLN B N 1
ATOM 3474 C CA . GLN B 1 204 ? -6.211 -5.531 -14.422 1 91.88 204 GLN B CA 1
ATOM 3475 C C . GLN B 1 204 ? -6.426 -5.434 -12.914 1 91.88 204 GLN B C 1
ATOM 3477 O O . GLN B 1 204 ? -7.145 -6.25 -12.336 1 91.88 204 GLN B O 1
ATOM 3482 N N . PHE B 1 205 ? -5.859 -4.406 -12.398 1 91.62 205 PHE B N 1
ATOM 3483 C CA . PHE B 1 205 ? -5.996 -4.164 -10.969 1 91.62 205 PHE B CA 1
ATOM 3484 C C . PHE B 1 205 ? -7.453 -3.908 -10.602 1 91.62 205 PHE B C 1
ATOM 3486 O O . PHE B 1 205 ? -8.125 -3.086 -11.234 1 91.62 205 PHE B O 1
ATOM 3493 N N . SER B 1 206 ? -7.859 -4.621 -9.57 1 92.56 206 SER B N 1
ATOM 3494 C CA . SER B 1 206 ? -9.234 -4.465 -9.117 1 92.56 206 SER B CA 1
ATOM 3495 C C . SER B 1 206 ? -9.289 -3.832 -7.73 1 92.56 206 SER B C 1
ATOM 3497 O O . SER B 1 206 ? -10.008 -2.854 -7.516 1 92.56 206 SER B O 1
ATOM 3499 N N . ASP B 1 207 ? -8.547 -4.422 -6.785 1 91.38 207 ASP B N 1
ATOM 3500 C CA . ASP B 1 207 ? -8.539 -3.922 -5.414 1 91.38 207 ASP B CA 1
ATOM 3501 C C . ASP B 1 207 ? -7.324 -4.43 -4.648 1 91.38 207 ASP B C 1
ATOM 3503 O O . ASP B 1 207 ? -6.473 -5.121 -5.215 1 91.38 207 ASP B O 1
ATOM 3507 N N . TYR B 1 208 ? -7.25 -3.982 -3.359 1 91.62 208 TYR B N 1
ATOM 3508 C CA . TYR B 1 208 ? -6.191 -4.461 -2.479 1 91.62 208 TYR B CA 1
ATOM 3509 C C . TYR B 1 208 ? -6.691 -4.594 -1.045 1 91.62 208 TYR B C 1
ATOM 3511 O O . TYR B 1 208 ? -7.715 -4.004 -0.681 1 91.62 208 TYR B O 1
ATOM 3519 N N . TYR B 1 209 ? -5.969 -5.379 -0.268 1 91.44 209 TYR B N 1
ATOM 3520 C CA . TYR B 1 209 ? -6.363 -5.664 1.107 1 91.44 209 TYR B CA 1
ATOM 3521 C C . TYR B 1 209 ? -5.148 -5.672 2.031 1 91.44 209 TYR B C 1
ATOM 3523 O O . TYR B 1 209 ? -4.172 -6.379 1.776 1 91.44 209 TYR B O 1
ATOM 3531 N N . GLY B 1 210 ? -5.305 -4.883 3.07 1 86.5 210 GLY B N 1
ATOM 3532 C CA . GLY B 1 210 ? -4.258 -4.855 4.078 1 86.5 210 GLY B CA 1
ATOM 3533 C C . GLY B 1 210 ? -4.512 -5.809 5.23 1 86.5 210 GLY B C 1
ATOM 3534 O O . GLY B 1 210 ? -5.465 -6.59 5.195 1 86.5 210 GLY B O 1
ATOM 3535 N N . GLN B 1 211 ? -3.635 -5.652 6.203 1 84.5 211 GLN B N 1
ATOM 3536 C CA . GLN B 1 211 ? -3.66 -6.551 7.352 1 84.5 211 GLN B CA 1
ATOM 3537 C C . GLN B 1 211 ? -4.906 -6.316 8.203 1 84.5 211 GLN B C 1
ATOM 3539 O O . GLN B 1 211 ? -5.367 -7.227 8.898 1 84.5 211 GLN B O 1
ATOM 3544 N N . ASN B 1 212 ? -5.492 -5.184 8.07 1 78 212 ASN B N 1
ATOM 3545 C CA . ASN B 1 212 ? -6.57 -4.805 8.977 1 78 212 ASN B CA 1
ATOM 3546 C C . ASN B 1 212 ? -7.926 -5.309 8.477 1 78 212 ASN B C 1
ATOM 3548 O O . ASN B 1 212 ? -8.93 -5.18 9.172 1 78 212 ASN B O 1
ATOM 3552 N N . LYS B 1 213 ? -7.91 -5.82 7.359 1 86.06 213 LYS B N 1
ATOM 3553 C CA . LYS B 1 213 ? -9.164 -6.355 6.832 1 86.06 213 LYS B CA 1
ATOM 3554 C C . LYS B 1 213 ? -9.305 -7.84 7.152 1 86.06 213 LYS B C 1
ATOM 3556 O O . LYS B 1 213 ? -8.391 -8.625 6.906 1 86.06 213 LYS B O 1
ATOM 3561 N N . SER B 1 214 ? -10.422 -8.203 7.68 1 92.12 214 SER B N 1
ATOM 3562 C CA . SER B 1 214 ? -10.656 -9.602 8.023 1 92.12 214 SER B CA 1
ATOM 3563 C C . SER B 1 214 ? -10.875 -10.445 6.773 1 92.12 214 SER B C 1
ATOM 3565 O O . SER B 1 214 ? -11.266 -9.922 5.727 1 92.12 214 SER B O 1
ATOM 3567 N N . VAL B 1 215 ? -10.672 -11.719 6.977 1 96.12 215 VAL B N 1
ATOM 3568 C CA . VAL B 1 215 ? -10.891 -12.656 5.883 1 96.12 215 VAL B CA 1
ATOM 3569 C C . VAL B 1 215 ? -12.336 -12.562 5.398 1 96.12 215 VAL B C 1
ATOM 3571 O O . VAL B 1 215 ? -12.594 -12.555 4.191 1 96.12 215 VAL B O 1
ATOM 3574 N N . GLN B 1 216 ? -13.258 -12.422 6.301 1 95.56 216 GLN B N 1
ATOM 3575 C CA . GLN B 1 216 ? -14.68 -12.32 5.957 1 95.56 216 GLN B CA 1
ATOM 3576 C C . GLN B 1 216 ? -14.953 -11.078 5.121 1 95.56 216 GLN B C 1
ATOM 3578 O O . GLN B 1 216 ? -15.711 -11.133 4.145 1 95.56 216 GLN B O 1
ATOM 3583 N N . GLU B 1 217 ? -14.352 -10.016 5.484 1 92.06 217 GLU B N 1
ATOM 3584 C CA . GLU B 1 217 ? -14.523 -8.773 4.742 1 92.06 217 GLU B CA 1
ATOM 3585 C C . GLU B 1 217 ? -13.922 -8.883 3.342 1 92.06 217 GLU B C 1
ATOM 3587 O O . GLU B 1 217 ? -14.508 -8.383 2.375 1 92.06 217 GLU B O 1
ATOM 3592 N N . ILE B 1 218 ? -12.812 -9.531 3.279 1 95 218 ILE B N 1
ATOM 3593 C CA . ILE B 1 218 ? -12.148 -9.703 1.992 1 95 218 ILE B CA 1
ATOM 3594 C C . ILE B 1 218 ? -13.008 -10.57 1.078 1 95 218 ILE B C 1
ATOM 3596 O O . ILE B 1 218 ? -13.242 -10.227 -0.081 1 95 218 ILE B O 1
ATOM 3600 N N . VAL B 1 219 ? -13.492 -11.625 1.635 1 96.31 219 VAL B N 1
ATOM 3601 C CA . VAL B 1 219 ? -14.328 -12.531 0.862 1 96.31 219 VAL B CA 1
ATOM 3602 C C . VAL B 1 219 ? -15.57 -11.789 0.357 1 96.31 219 VAL B C 1
ATOM 3604 O O . VAL B 1 219 ? -15.938 -11.914 -0.813 1 96.31 219 VAL B O 1
ATOM 3607 N N . ARG B 1 220 ? -16.156 -11.023 1.199 1 93.81 220 ARG B N 1
ATOM 3608 C CA . ARG B 1 220 ? -17.344 -10.258 0.819 1 93.81 220 ARG B CA 1
ATOM 3609 C C . ARG B 1 220 ? -17.031 -9.281 -0.306 1 93.81 220 ARG B C 1
ATOM 3611 O O . ARG B 1 220 ? -17.781 -9.172 -1.276 1 93.81 220 ARG B O 1
ATOM 3618 N N . ASN B 1 221 ? -15.977 -8.633 -0.164 1 92.06 221 ASN B N 1
ATOM 3619 C CA . ASN B 1 221 ? -15.586 -7.648 -1.171 1 92.06 221 ASN B CA 1
ATOM 3620 C C . ASN B 1 221 ? -15.289 -8.312 -2.514 1 92.06 221 ASN B C 1
ATOM 3622 O O . ASN B 1 221 ? -15.719 -7.824 -3.561 1 92.06 221 ASN B O 1
ATOM 3626 N N . ILE B 1 222 ? -14.586 -9.352 -2.463 1 95.38 222 ILE B N 1
ATOM 3627 C CA . ILE B 1 222 ? -14.242 -10.047 -3.695 1 95.38 222 ILE B CA 1
ATOM 3628 C C . ILE B 1 222 ? -15.508 -10.555 -4.379 1 95.38 222 ILE B C 1
ATOM 3630 O O . ILE B 1 222 ? -15.641 -10.461 -5.598 1 95.38 222 ILE B O 1
ATOM 3634 N N . LYS B 1 223 ? -16.406 -11.016 -3.607 1 94.31 223 LYS B N 1
ATOM 3635 C CA . LYS B 1 223 ? -17.688 -11.469 -4.164 1 94.31 223 LYS B CA 1
ATOM 3636 C C . LYS B 1 223 ? -18.406 -10.328 -4.871 1 94.31 223 LYS B C 1
ATOM 3638 O O . LYS B 1 223 ? -18.969 -10.516 -5.957 1 94.31 223 LYS B O 1
ATOM 3643 N N . GLU B 1 224 ? -18.406 -9.25 -4.238 1 91.69 224 GLU B N 1
ATOM 3644 C CA . GLU B 1 224 ? -19.031 -8.086 -4.836 1 91.69 224 GLU B CA 1
ATOM 3645 C C . GLU B 1 224 ? -18.375 -7.719 -6.164 1 91.69 224 GLU B C 1
ATOM 3647 O O . GLU B 1 224 ? -19.062 -7.395 -7.137 1 91.69 224 GLU B O 1
ATOM 3652 N N . LYS B 1 225 ? -17.094 -7.797 -6.195 1 92.38 225 LYS B N 1
ATOM 3653 C CA . LYS B 1 225 ? -16.359 -7.484 -7.418 1 92.38 225 LYS B CA 1
ATOM 3654 C C . LYS B 1 225 ? -16.641 -8.516 -8.508 1 92.38 225 LYS B C 1
ATOM 3656 O O . LYS B 1 225 ? -16.781 -8.164 -9.68 1 92.38 225 LYS B O 1
ATOM 3661 N N . MET B 1 226 ? -16.672 -9.727 -8.102 1 93 226 MET B N 1
ATOM 3662 C CA . MET B 1 226 ? -16.938 -10.797 -9.055 1 93 226 MET B CA 1
ATOM 3663 C C . MET B 1 226 ? -18.344 -10.656 -9.656 1 93 226 MET B C 1
ATOM 3665 O O . MET B 1 226 ? -18.531 -10.859 -10.852 1 93 226 MET B O 1
ATOM 3669 N N . ASN B 1 227 ? -19.266 -10.219 -8.805 1 91.19 227 ASN B N 1
ATOM 3670 C CA . ASN B 1 227 ? -20.641 -10.047 -9.258 1 91.19 227 ASN B CA 1
ATOM 3671 C C . ASN B 1 227 ? -20.781 -8.844 -10.18 1 91.19 227 ASN B C 1
ATOM 3673 O O . ASN B 1 227 ? -21.609 -8.852 -11.094 1 91.19 227 ASN B O 1
ATOM 3677 N N . ALA B 1 228 ? -19.984 -7.918 -9.906 1 89.5 228 ALA B N 1
ATOM 3678 C CA . ALA B 1 228 ? -20.062 -6.688 -10.695 1 89.5 228 ALA B CA 1
ATOM 3679 C C . ALA B 1 228 ? -19.25 -6.809 -11.984 1 89.5 228 ALA B C 1
ATOM 3681 O O . ALA B 1 228 ? -19.391 -5.984 -12.891 1 89.5 228 ALA B O 1
ATOM 3682 N N . TYR B 1 229 ? -18.484 -7.832 -12.016 1 90.19 229 TYR B N 1
ATOM 3683 C CA . TYR B 1 229 ? -17.562 -7.977 -13.141 1 90.19 229 TYR B CA 1
ATOM 3684 C C . TYR B 1 229 ? -18.328 -8.352 -14.414 1 90.19 229 TYR B C 1
ATOM 3686 O O . TYR B 1 229 ? -19.141 -9.281 -14.406 1 90.19 229 TYR B O 1
ATOM 3694 N N . LYS B 1 230 ? -18.25 -7.414 -15.352 1 77.62 230 LYS B N 1
ATOM 3695 C CA . LYS B 1 230 ? -18.844 -7.637 -16.672 1 77.62 230 LYS B CA 1
ATOM 3696 C C . LYS B 1 230 ? -17.781 -7.918 -17.719 1 77.62 230 LYS B C 1
ATOM 3698 O O . LYS B 1 230 ? -16.734 -7.266 -17.734 1 77.62 230 LYS B O 1
ATOM 3703 N N . ASP B 1 231 ? -17.859 -8.984 -18.469 1 68.75 231 ASP B N 1
ATOM 3704 C CA . ASP B 1 231 ? -16.922 -9.375 -19.516 1 68.75 231 ASP B CA 1
ATOM 3705 C C . ASP B 1 231 ? -16.75 -8.258 -20.547 1 68.75 231 ASP B C 1
ATOM 3707 O O . ASP B 1 231 ? -17.688 -7.508 -20.812 1 68.75 231 ASP B O 1
#

Solvent-accessible surface area (backbone atoms only — not comparable to full-atom values): 25990 Å² total; per-residue (Å²): 136,89,83,80,80,81,82,81,80,82,79,84,84,67,86,73,79,76,71,54,71,66,60,50,48,50,50,46,51,52,49,47,50,47,48,51,52,46,48,51,48,49,51,50,47,49,55,48,45,57,54,51,47,52,63,58,56,73,59,63,75,63,82,59,84,59,57,42,69,78,45,73,31,28,23,31,85,68,42,82,41,42,51,75,76,43,54,62,20,27,36,40,38,35,62,42,43,87,81,49,88,52,67,44,58,55,51,49,51,50,44,50,49,40,34,50,52,46,54,69,71,60,59,50,96,49,48,63,40,34,34,38,35,38,74,41,34,89,74,41,39,38,68,55,34,37,60,54,37,57,75,75,33,88,70,47,44,33,32,25,41,52,65,68,46,41,53,50,45,27,58,38,56,47,47,28,71,45,75,48,72,63,44,97,89,65,48,61,52,68,48,57,41,72,50,36,36,33,26,36,38,85,57,42,65,69,51,72,44,48,83,84,54,49,65,68,57,49,44,52,50,50,49,53,49,58,69,66,57,72,136,133,90,82,81,78,82,82,81,80,81,78,83,84,67,83,72,78,77,70,51,70,68,57,49,49,51,48,48,51,51,47,47,49,47,48,51,52,47,49,51,48,48,51,50,47,50,54,47,45,56,53,51,48,54,62,55,58,72,58,61,72,66,79,59,85,59,58,44,67,78,45,75,30,28,24,31,85,67,41,80,40,42,51,75,77,43,55,62,20,28,35,40,37,36,60,42,43,87,81,48,88,52,66,43,59,54,51,48,51,49,46,48,49,40,33,50,51,46,53,69,71,61,59,51,97,48,48,64,39,33,35,39,35,36,73,41,34,89,74,41,39,39,68,54,34,37,61,56,36,56,75,75,34,88,70,46,43,32,33,26,41,52,65,68,47,40,52,51,45,26,59,38,54,46,48,28,69,45,76,48,72,64,45,98,86,65,49,62,52,66,48,57,40,72,51,34,35,34,26,36,37,87,56,41,65,69,50,73,45,49,82,86,54,48,65,69,56,50,43,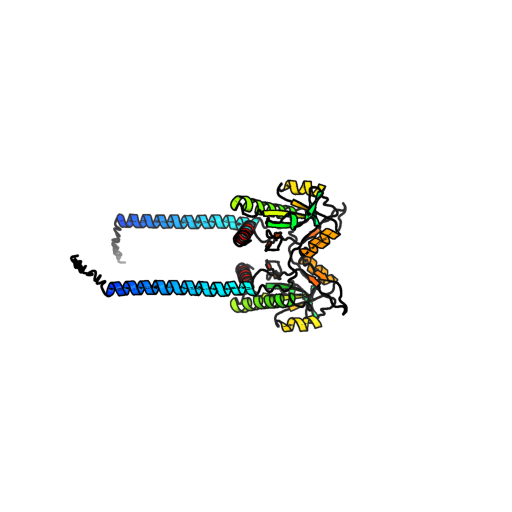51,49,50,50,52,49,60,68,66,57,71,135